Protein AF-A0A085NAX5-F1 (afdb_monomer_lite)

Secondary structure (DSSP, 8-state):
---------------------PPPP--------------------HHHHHHHHHHHHHHH-----------------PPP-------------------------------------------------GGGGTSTTT------HHHHHHHHHHHHHHHHT-HHHHHHHHH-S-TTHHHHHHHHHHHHHHHHHHHHHSTTTTTHHHHHHHHHT-TT-SEEEEEESSSHHHHHHHHHTSSSSPEEEEEESGGGHHHHHTT-SEEEE--SPPPPTT--HHHHHHHHHHHHHHHHHHHHHH-TTSEEEE-SSPHHHHHHHHHHHHHHTT---TTTEEE--HHHHHHHHHHHHHHHT--TTT-B--EEE-SSGGGEEE-GGG-BS-----HHHHHHHHHHHHHHHHHHHHHTTTS-S--HHHHHHHHHHHHHHHHHHTT---EEEEEEEE--SSTT-SEEEEEEEEETTEEEEE-------HHHHHHHHHHHHHHHHHHHHHHHHHHHHHHHHS---HHHHHHHHHHHSPPEEEEE-TT--HHHHHHHHHHHHHTTTSTT--TTS--PPEEEEE-GGG----TTHHHH-EEEEE-SSTT-EEEEEHHHHHHH-TTHHHHHHHHHHT--GGGHHHHHHHHTTEEE-SSS---HHHHTT--EEEPPSSPPPPPGGGS-HHHHHHSPPS-PPPTT--TTHHHHTHHHHTTSPP-

Structure (mmCIF, N/CA/C/O backbone):
data_AF-A0A085NAX5-F1
#
_entry.id   AF-A0A085NAX5-F1
#
loop_
_atom_site.group_PDB
_atom_site.id
_atom_site.type_symbol
_atom_site.label_atom_id
_atom_site.label_alt_id
_atom_site.label_comp_id
_atom_site.label_asym_id
_atom_site.label_entity_id
_atom_site.label_seq_id
_atom_site.pdbx_PDB_ins_code
_atom_site.Cartn_x
_atom_site.Cartn_y
_atom_site.Cartn_z
_atom_site.occupancy
_atom_site.B_iso_or_equiv
_atom_site.auth_seq_id
_atom_site.auth_comp_id
_atom_site.auth_asym_id
_atom_site.auth_atom_id
_atom_site.pdbx_PDB_model_num
ATOM 1 N N . HIS A 1 1 ? 31.287 -53.353 -21.239 1.00 38.31 1 HIS A N 1
ATOM 2 C CA . HIS A 1 1 ? 31.975 -52.739 -22.385 1.00 38.31 1 HIS A CA 1
ATOM 3 C C . HIS A 1 1 ? 31.739 -51.232 -22.333 1.00 38.31 1 HIS A C 1
ATOM 5 O O . HIS A 1 1 ? 30.582 -50.844 -22.423 1.00 38.31 1 HIS A O 1
ATOM 11 N N . ARG A 1 2 ? 32.694 -50.343 -22.023 1.00 28.77 2 ARG A N 1
ATOM 12 C CA . ARG A 1 2 ? 34.159 -50.470 -21.813 1.00 28.77 2 ARG A CA 1
ATOM 13 C C . ARG A 1 2 ? 34.945 -51.049 -22.998 1.00 28.77 2 ARG A C 1
ATOM 15 O O . ARG A 1 2 ? 34.481 -52.035 -23.558 1.00 28.77 2 ARG A O 1
ATOM 22 N N . GLU A 1 3 ? 36.121 -50.467 -23.267 1.00 31.16 3 GLU A N 1
ATOM 23 C CA . GLU A 1 3 ? 37.053 -50.799 -24.367 1.00 31.16 3 GLU A CA 1
ATOM 24 C C . GLU A 1 3 ? 36.467 -50.533 -25.773 1.00 31.16 3 GLU A C 1
ATOM 26 O O . GLU A 1 3 ? 35.276 -50.734 -25.994 1.00 31.16 3 GLU A O 1
ATOM 31 N N . GLN A 1 4 ? 37.192 -50.024 -26.775 1.00 31.89 4 GLN A N 1
ATOM 32 C CA . GLN A 1 4 ? 38.579 -49.523 -26.934 1.00 31.89 4 GLN A CA 1
ATOM 33 C C . GLN A 1 4 ? 38.493 -48.182 -27.733 1.00 31.89 4 GLN A C 1
ATOM 35 O O . GLN A 1 4 ? 37.407 -47.833 -28.193 1.00 31.89 4 GLN A O 1
ATOM 40 N N . LEU A 1 5 ? 39.509 -47.325 -27.898 1.00 36.91 5 LEU A N 1
ATOM 41 C CA . LEU A 1 5 ? 40.930 -47.543 -28.211 1.00 36.91 5 LEU A CA 1
ATOM 42 C C . LEU A 1 5 ? 41.858 -46.550 -27.490 1.00 36.91 5 LEU A C 1
ATOM 44 O O . LEU A 1 5 ? 41.426 -45.482 -27.057 1.00 36.91 5 LEU A O 1
ATOM 48 N N . GLU A 1 6 ? 43.132 -46.925 -27.419 1.00 33.78 6 GLU A N 1
ATOM 49 C CA . GLU A 1 6 ? 44.214 -46.254 -26.691 1.00 33.78 6 GLU A CA 1
ATOM 50 C C . GLU A 1 6 ? 45.306 -45.707 -27.645 1.00 33.78 6 GLU A C 1
ATOM 52 O O . GLU A 1 6 ? 45.254 -45.906 -28.859 1.00 33.78 6 GLU A O 1
ATOM 57 N N . ASP A 1 7 ? 46.280 -45.023 -27.041 1.00 31.34 7 ASP A N 1
ATOM 58 C CA . ASP A 1 7 ? 47.656 -44.762 -27.488 1.00 31.34 7 ASP A CA 1
ATOM 59 C C . ASP A 1 7 ? 47.955 -43.926 -28.747 1.00 31.34 7 ASP A C 1
ATOM 61 O O . ASP A 1 7 ? 47.854 -44.362 -29.896 1.00 31.34 7 ASP A O 1
ATOM 65 N N . LYS A 1 8 ? 48.599 -42.776 -28.486 1.00 29.06 8 LYS A N 1
ATOM 66 C CA . LYS A 1 8 ? 50.043 -42.671 -28.768 1.00 29.06 8 LYS A CA 1
ATOM 67 C C . LYS A 1 8 ? 50.786 -41.711 -27.826 1.00 29.06 8 LYS A C 1
ATOM 69 O O . LYS A 1 8 ? 50.746 -40.495 -27.984 1.00 29.06 8 LYS A O 1
ATOM 74 N N . GLU A 1 9 ? 51.478 -42.321 -26.869 1.00 31.14 9 GLU A N 1
ATOM 75 C CA . GLU A 1 9 ? 52.763 -41.895 -26.292 1.00 31.14 9 GLU A CA 1
ATOM 76 C C . GLU A 1 9 ? 53.833 -41.649 -27.384 1.00 31.14 9 GLU A C 1
ATOM 78 O O . GLU A 1 9 ? 53.667 -42.121 -28.513 1.00 31.14 9 GLU A O 1
ATOM 83 N N . PHE A 1 10 ? 54.967 -40.980 -27.146 1.00 30.00 10 PHE A N 1
ATOM 84 C CA . PHE A 1 10 ? 55.455 -40.062 -26.091 1.00 30.00 10 PHE A CA 1
ATOM 85 C C . PHE A 1 10 ? 56.614 -39.267 -26.746 1.00 30.00 10 PHE A C 1
ATOM 87 O O . PHE A 1 10 ? 57.041 -39.636 -27.839 1.00 30.00 10 PHE A O 1
ATOM 94 N N . ASP A 1 11 ? 57.073 -38.172 -26.138 1.00 27.09 11 ASP A N 1
ATOM 95 C CA . ASP A 1 11 ? 58.504 -37.863 -25.935 1.00 27.09 11 ASP A CA 1
ATOM 96 C C . ASP A 1 11 ? 58.696 -36.416 -25.467 1.00 27.09 11 ASP A C 1
ATOM 98 O O . ASP A 1 11 ? 58.027 -35.476 -25.905 1.00 27.09 11 ASP A O 1
ATOM 102 N N . SER A 1 12 ? 59.611 -36.283 -24.516 1.00 32.66 12 SER A N 1
ATOM 103 C CA . SER A 1 12 ? 60.078 -35.052 -23.893 1.00 32.66 12 SER A CA 1
ATOM 104 C C . SER A 1 12 ? 61.543 -34.856 -24.241 1.00 32.66 12 SER A C 1
ATOM 106 O O . SER A 1 12 ? 62.284 -35.830 -24.167 1.00 32.66 12 SER A O 1
ATOM 108 N N . ASP A 1 13 ? 61.967 -33.615 -24.446 1.00 29.06 13 ASP A N 1
ATOM 109 C CA . ASP A 1 13 ? 63.335 -33.204 -24.137 1.00 29.06 13 ASP A CA 1
ATOM 110 C C . ASP A 1 13 ? 63.271 -31.864 -23.389 1.00 29.06 13 ASP A C 1
ATOM 112 O O . ASP A 1 13 ? 62.500 -30.966 -23.747 1.00 29.06 13 ASP A O 1
ATOM 116 N N . GLU A 1 14 ? 64.039 -31.778 -22.309 1.00 35.22 14 GLU A N 1
ATOM 117 C CA . GLU A 1 14 ? 64.395 -30.540 -21.617 1.00 35.22 14 GLU A CA 1
ATOM 118 C C . GLU A 1 14 ? 65.751 -30.086 -22.173 1.00 35.22 14 GLU A C 1
ATOM 120 O O . GLU A 1 14 ? 66.576 -30.936 -22.490 1.00 35.22 14 GLU A O 1
ATOM 125 N N . ASP A 1 15 ? 66.007 -28.781 -22.249 1.00 30.84 15 ASP A N 1
ATOM 126 C CA . ASP A 1 15 ? 67.376 -28.252 -22.218 1.00 30.84 15 ASP A CA 1
ATOM 127 C C . ASP A 1 15 ? 67.354 -26.787 -21.750 1.00 30.84 15 ASP A C 1
ATOM 129 O O . ASP A 1 15 ? 66.388 -26.049 -21.980 1.00 30.84 15 ASP A O 1
ATOM 133 N N . GLU A 1 16 ? 68.409 -26.396 -21.041 1.00 34.84 16 GLU A N 1
ATOM 134 C CA . GLU A 1 16 ? 68.620 -25.066 -20.458 1.00 34.84 16 GLU A CA 1
ATOM 135 C C . GLU A 1 16 ? 69.445 -24.179 -21.411 1.00 34.84 16 GLU A C 1
ATOM 137 O O . GLU A 1 16 ? 70.192 -24.697 -22.235 1.00 34.84 16 GLU A O 1
ATOM 142 N N . ASP A 1 17 ? 69.351 -22.849 -21.278 1.00 30.12 17 ASP A N 1
ATOM 143 C CA . ASP A 1 17 ? 70.538 -21.969 -21.281 1.00 30.12 17 ASP A CA 1
ATOM 144 C C . ASP A 1 17 ? 70.161 -20.507 -20.956 1.00 30.12 17 ASP A C 1
ATOM 146 O O . ASP A 1 17 ? 69.310 -19.896 -21.611 1.00 30.12 17 ASP A O 1
ATOM 150 N N . ASP A 1 18 ? 70.840 -19.931 -19.961 1.00 33.25 18 ASP A N 1
ATOM 151 C CA . ASP A 1 18 ? 70.869 -18.489 -19.683 1.00 33.25 18 ASP A CA 1
ATOM 152 C C . ASP A 1 18 ? 72.009 -17.824 -20.478 1.00 33.25 18 ASP A C 1
ATOM 154 O O . ASP A 1 18 ? 73.102 -18.379 -20.592 1.00 33.25 18 ASP A O 1
ATOM 158 N N . SER A 1 19 ? 71.828 -16.585 -20.952 1.00 30.89 19 SER A N 1
ATOM 159 C CA . SER A 1 19 ? 72.957 -15.643 -21.089 1.00 30.89 19 SER A CA 1
ATOM 160 C C . SER A 1 19 ? 72.524 -14.180 -21.213 1.00 30.89 19 SER A C 1
ATOM 162 O O . SER A 1 19 ? 71.522 -13.840 -21.845 1.00 30.89 19 SER A O 1
ATOM 164 N N . ASP A 1 20 ? 73.310 -13.316 -20.575 1.00 30.27 20 ASP A N 1
ATOM 165 C CA . ASP A 1 20 ? 73.062 -11.886 -20.406 1.00 30.27 20 ASP A CA 1
ATOM 166 C C . ASP A 1 20 ? 73.289 -11.048 -21.675 1.00 30.27 20 ASP A C 1
ATOM 168 O O . ASP A 1 20 ? 74.130 -11.365 -22.519 1.00 30.27 20 ASP A O 1
ATOM 172 N N . TYR A 1 21 ? 72.661 -9.866 -21.717 1.00 28.55 21 TYR A N 1
ATOM 173 C CA . TYR A 1 21 ? 73.322 -8.685 -22.281 1.00 28.55 21 TYR A CA 1
ATOM 174 C C . TYR A 1 21 ? 72.819 -7.386 -21.630 1.00 28.55 21 TYR A C 1
ATOM 176 O O . TYR A 1 21 ? 71.643 -7.036 -21.746 1.00 28.55 21 TYR A O 1
ATOM 184 N N . GLU A 1 22 ? 73.710 -6.659 -20.951 1.00 31.94 22 GLU A N 1
ATOM 185 C CA . GLU A 1 22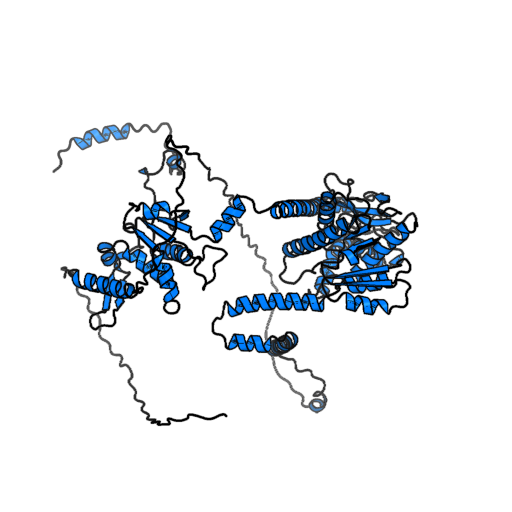 ? 73.424 -5.323 -20.407 1.00 31.94 22 GLU A CA 1
ATOM 186 C C . GLU A 1 22 ? 73.517 -4.234 -21.498 1.00 31.94 22 GLU A C 1
ATOM 188 O O . GLU A 1 22 ? 74.302 -4.366 -22.442 1.00 31.94 22 GLU A O 1
ATOM 193 N N . PRO A 1 23 ? 72.753 -3.131 -21.393 1.00 32.97 23 PRO A N 1
ATOM 194 C CA . PRO A 1 23 ? 72.895 -1.987 -22.286 1.00 32.97 23 PRO A CA 1
ATOM 195 C C . PRO A 1 23 ? 74.048 -1.075 -21.837 1.00 32.97 23 PRO A C 1
ATOM 197 O O . PRO A 1 23 ? 74.053 -0.575 -20.715 1.00 32.97 23 PRO A O 1
ATOM 200 N N . SER A 1 24 ? 74.991 -0.792 -22.735 1.00 28.69 24 SER A N 1
ATOM 201 C CA . SER A 1 24 ? 75.989 0.262 -22.533 1.00 28.69 24 SER A CA 1
ATOM 202 C C . SER A 1 24 ? 75.373 1.645 -22.768 1.00 28.69 24 SER A C 1
ATOM 204 O O . SER A 1 24 ? 74.918 1.934 -23.878 1.00 28.69 24 SER A O 1
ATOM 206 N N . GLU A 1 25 ? 75.404 2.509 -21.755 1.00 33.22 25 GLU A N 1
ATOM 207 C CA . GLU A 1 25 ? 75.324 3.957 -21.965 1.00 33.22 25 GLU A CA 1
ATOM 208 C C . GLU A 1 25 ? 76.625 4.439 -22.622 1.00 33.22 25 GLU A C 1
ATOM 210 O O . GLU A 1 25 ? 77.704 4.053 -22.181 1.00 33.22 25 GLU A O 1
ATOM 215 N N . ASP A 1 26 ? 76.529 5.305 -23.630 1.00 28.42 26 ASP A N 1
ATOM 216 C CA . ASP A 1 26 ? 77.577 6.281 -23.941 1.00 28.42 26 ASP A CA 1
ATOM 217 C C . ASP A 1 26 ? 76.967 7.476 -24.691 1.00 28.42 26 ASP A C 1
ATOM 219 O O . ASP A 1 26 ? 75.897 7.368 -25.302 1.00 28.42 26 ASP A O 1
ATOM 223 N N . SER A 1 27 ? 77.610 8.638 -24.584 1.00 31.05 27 SER A N 1
ATOM 224 C CA . SER A 1 27 ? 77.041 9.939 -24.959 1.00 31.05 27 SER A CA 1
ATOM 225 C C . SER A 1 27 ? 77.867 10.682 -26.005 1.00 31.05 27 SER A C 1
ATOM 227 O O . SER A 1 27 ? 79.067 10.819 -25.815 1.00 31.05 27 SER A O 1
ATOM 229 N N . GLU A 1 28 ? 77.207 11.293 -26.989 1.00 30.66 28 GLU A N 1
ATOM 230 C CA . GLU A 1 28 ? 77.682 12.467 -27.747 1.00 30.66 28 GLU A CA 1
ATOM 231 C C . GLU A 1 28 ? 76.423 13.174 -28.291 1.00 30.66 28 GLU A C 1
ATOM 233 O O . GLU A 1 28 ? 75.576 12.548 -28.925 1.00 30.66 28 GLU A O 1
ATOM 238 N N . GLU A 1 29 ? 76.040 14.310 -27.705 1.00 28.81 29 GLU A N 1
ATOM 239 C CA . GLU A 1 29 ? 76.386 15.691 -28.100 1.00 28.81 29 GLU A CA 1
ATOM 240 C C . GLU A 1 29 ? 75.533 16.240 -29.262 1.00 28.81 29 GLU A C 1
ATOM 242 O O . GLU A 1 29 ? 75.226 15.560 -30.237 1.00 28.81 29 GLU A O 1
ATOM 247 N N . VAL A 1 30 ? 75.087 17.492 -29.105 1.00 30.75 30 VAL A N 1
ATOM 248 C CA . VAL A 1 30 ? 74.169 18.195 -30.015 1.00 30.75 30 VAL A CA 1
ATOM 249 C C . VAL A 1 30 ? 74.934 19.296 -30.738 1.00 30.75 30 VAL A C 1
ATOM 251 O O . VAL A 1 30 ? 75.592 20.110 -30.092 1.00 30.75 30 VAL A O 1
ATOM 254 N N . SER A 1 31 ? 74.780 19.370 -32.058 1.00 27.94 31 SER A N 1
ATOM 255 C CA . SER A 1 31 ? 75.174 20.529 -32.861 1.00 27.94 31 SER A CA 1
ATOM 256 C C . SER A 1 31 ? 74.004 20.962 -33.742 1.00 27.94 31 SER A C 1
ATOM 258 O O . SER A 1 31 ? 73.676 20.275 -34.712 1.00 27.94 31 SER A O 1
ATOM 260 N N . ASP A 1 32 ? 73.383 22.088 -33.399 1.00 31.53 32 ASP A N 1
ATOM 261 C CA . ASP A 1 32 ? 72.380 22.750 -34.232 1.00 31.53 32 ASP A CA 1
ATOM 262 C C . ASP A 1 32 ? 73.081 23.613 -35.301 1.00 31.53 32 ASP A C 1
ATOM 264 O O . ASP A 1 32 ? 73.836 24.521 -34.955 1.00 31.53 32 ASP A O 1
ATOM 268 N N . GLU A 1 33 ? 72.806 23.368 -36.585 1.00 30.27 33 GLU A N 1
ATOM 269 C CA . GLU A 1 33 ? 72.993 24.336 -37.681 1.00 30.27 33 GLU A CA 1
ATOM 270 C C . GLU A 1 33 ? 71.753 24.307 -38.601 1.00 30.27 33 GLU A C 1
ATOM 272 O O . GLU A 1 33 ? 70.957 23.365 -38.563 1.00 30.27 33 GLU A O 1
ATOM 277 N N . GLU A 1 34 ? 71.530 25.395 -39.340 1.00 31.81 34 GLU A N 1
ATOM 278 C CA . GLU A 1 34 ? 70.184 25.873 -39.693 1.00 31.81 34 GLU A CA 1
ATOM 279 C C . GLU A 1 34 ? 69.641 25.408 -41.066 1.00 31.81 34 GLU A C 1
ATOM 281 O O . GLU A 1 34 ? 70.361 25.386 -42.058 1.00 31.81 34 GLU A O 1
ATOM 286 N N . ASP A 1 35 ? 68.343 25.075 -41.059 1.00 31.45 35 ASP A N 1
ATOM 287 C CA . ASP A 1 35 ? 67.252 25.295 -42.036 1.00 31.45 35 ASP A CA 1
ATOM 288 C C . ASP A 1 35 ? 67.410 25.313 -43.591 1.00 31.45 35 ASP A C 1
ATOM 290 O O . ASP A 1 35 ? 68.413 25.675 -44.192 1.00 31.45 35 ASP A O 1
ATOM 294 N N . GLU A 1 36 ? 66.245 25.038 -44.206 1.00 28.22 36 GLU A N 1
ATOM 295 C CA . GLU A 1 36 ? 65.781 25.320 -45.586 1.00 28.22 36 GLU A CA 1
ATOM 296 C C . GLU A 1 36 ? 66.058 24.345 -46.774 1.00 28.22 36 GLU A C 1
ATOM 298 O O . GLU A 1 36 ? 67.004 23.566 -46.831 1.00 28.22 36 GLU A O 1
ATOM 303 N N . ASP A 1 37 ? 65.096 24.406 -47.713 1.00 29.38 37 ASP A N 1
ATOM 304 C CA . ASP A 1 37 ? 64.954 23.827 -49.067 1.00 29.38 37 ASP A CA 1
ATOM 305 C C . ASP A 1 37 ? 64.555 22.343 -49.367 1.00 29.38 37 ASP A C 1
ATOM 307 O O . ASP A 1 37 ? 65.346 21.412 -49.505 1.00 29.38 37 ASP A O 1
ATOM 311 N N . GLU A 1 38 ? 63.249 22.234 -49.680 1.00 30.64 38 GLU A N 1
ATOM 312 C CA . GLU A 1 38 ? 62.600 21.529 -50.813 1.00 30.64 38 GLU A CA 1
ATOM 313 C C . GLU A 1 38 ? 62.169 20.035 -50.774 1.00 30.64 38 GLU A C 1
ATOM 315 O O . GLU A 1 38 ? 62.876 19.080 -51.088 1.00 30.64 38 GLU A O 1
ATOM 320 N N . GLU A 1 39 ? 60.852 19.880 -50.568 1.00 37.34 39 GLU A N 1
ATOM 321 C CA . GLU A 1 39 ? 59.903 19.012 -51.294 1.00 37.34 39 GLU A CA 1
ATOM 322 C C . GLU A 1 39 ? 60.399 17.768 -52.081 1.00 37.34 39 GLU A C 1
ATOM 324 O O . GLU A 1 39 ? 60.200 17.656 -53.298 1.00 37.34 39 GLU A O 1
ATOM 329 N N . GLN A 1 40 ? 60.775 16.690 -51.385 1.00 30.94 40 GLN A N 1
ATOM 330 C CA . GLN A 1 40 ? 60.533 15.352 -51.948 1.00 30.94 40 GLN A CA 1
ATOM 331 C C . GLN A 1 40 ? 59.044 14.987 -51.863 1.00 30.94 40 GLN A C 1
ATOM 333 O O . GLN A 1 40 ? 58.564 14.405 -50.886 1.00 30.94 40 GLN A O 1
ATOM 338 N N . LYS A 1 41 ? 58.302 15.317 -52.928 1.00 33.84 41 LYS A N 1
ATOM 339 C CA . LYS A 1 41 ? 56.921 14.861 -53.143 1.00 33.84 41 LYS A CA 1
ATOM 340 C C . LYS A 1 41 ? 56.865 13.329 -53.121 1.00 33.84 41 LYS A C 1
ATOM 342 O O . LYS A 1 41 ? 57.181 12.677 -54.114 1.00 33.84 41 LYS A O 1
ATOM 347 N N . LYS A 1 42 ? 56.396 12.746 -52.012 1.00 36.25 42 LYS A N 1
ATOM 348 C CA . LYS A 1 42 ? 55.929 11.352 -51.988 1.00 36.25 42 LYS A CA 1
ATOM 349 C C . LYS A 1 42 ? 54.699 11.246 -52.884 1.00 36.25 42 LYS A C 1
ATOM 351 O O . LYS A 1 42 ? 53.593 11.600 -52.483 1.00 36.25 42 LYS A O 1
ATOM 356 N N . GLU A 1 43 ? 54.920 10.815 -54.119 1.00 35.78 43 GLU A N 1
ATOM 357 C CA . GLU A 1 43 ? 53.849 10.582 -55.076 1.00 35.78 43 GLU A CA 1
ATOM 358 C C . GLU A 1 43 ? 52.911 9.491 -54.542 1.00 35.78 43 GLU A C 1
ATOM 360 O O . GLU A 1 43 ? 53.343 8.448 -54.047 1.00 35.78 43 GLU A O 1
ATOM 365 N N . PHE A 1 44 ? 51.609 9.770 -54.575 1.00 41.41 44 PHE A N 1
ATOM 366 C CA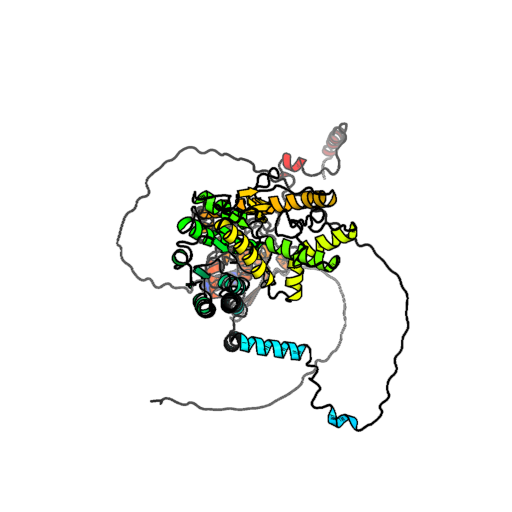 . PHE A 1 44 ? 50.594 8.891 -54.009 1.00 41.41 44 PHE A CA 1
ATOM 367 C C . PHE A 1 44 ? 50.498 7.605 -54.841 1.00 41.41 44 PHE A C 1
ATOM 369 O O . PHE A 1 44 ? 50.036 7.650 -55.982 1.00 41.41 44 PHE A O 1
ATOM 376 N N . ASP A 1 45 ? 50.891 6.456 -54.274 1.00 51.97 45 ASP A N 1
ATOM 377 C CA . ASP A 1 45 ? 50.743 5.151 -54.933 1.00 51.97 45 ASP A CA 1
ATOM 378 C C . ASP A 1 45 ? 49.258 4.732 -54.977 1.00 51.97 45 ASP A C 1
ATOM 380 O O . ASP A 1 45 ? 48.755 3.930 -54.178 1.00 51.97 45 ASP A O 1
ATOM 384 N N . VAL A 1 46 ? 48.566 5.279 -55.982 1.00 49.53 46 VAL A N 1
ATOM 385 C CA . VAL A 1 46 ? 47.211 4.920 -56.427 1.00 49.53 46 VAL A CA 1
ATOM 386 C C . VAL A 1 46 ? 47.063 3.403 -56.559 1.00 49.53 46 VAL A C 1
ATOM 388 O O . VAL A 1 46 ? 45.996 2.846 -56.293 1.00 49.53 46 VAL A O 1
ATOM 391 N N . GLU A 1 47 ? 48.125 2.714 -56.972 1.00 45.09 47 GLU A N 1
ATOM 392 C CA . GLU A 1 47 ? 48.122 1.286 -57.231 1.00 45.09 47 GLU A CA 1
ATOM 393 C C . GLU A 1 47 ? 48.238 0.480 -55.923 1.00 45.09 47 GLU A C 1
ATOM 395 O O . GLU A 1 47 ? 47.515 -0.500 -55.767 1.00 45.09 47 GLU A O 1
ATOM 400 N N . ALA A 1 48 ? 49.019 0.906 -54.920 1.00 46.94 48 ALA A N 1
ATOM 401 C CA . ALA A 1 48 ? 48.975 0.349 -53.557 1.00 46.94 48 ALA A CA 1
ATOM 402 C C . ALA A 1 48 ? 47.619 0.571 -52.884 1.00 46.94 48 ALA A C 1
ATOM 404 O O . ALA A 1 48 ? 47.075 -0.370 -52.297 1.00 46.94 48 ALA A O 1
ATOM 405 N N . PHE A 1 49 ? 47.028 1.763 -53.016 1.00 47.69 49 PHE A N 1
ATOM 406 C CA . PHE A 1 49 ? 45.686 2.015 -52.492 1.00 47.69 49 PHE A CA 1
ATOM 407 C C . PHE A 1 49 ? 44.645 1.102 -53.160 1.00 47.69 49 PHE A C 1
ATOM 409 O O . PHE A 1 49 ? 43.876 0.429 -52.471 1.00 47.69 49 PHE A O 1
ATOM 416 N N . ASN A 1 50 ? 44.655 0.999 -54.493 1.00 51.03 50 ASN A N 1
ATOM 417 C CA . ASN A 1 50 ? 43.725 0.139 -55.229 1.00 51.03 50 ASN A CA 1
ATOM 418 C C . ASN A 1 50 ? 43.975 -1.359 -54.986 1.00 51.03 50 ASN A C 1
ATOM 420 O O . ASN A 1 50 ? 43.012 -2.123 -54.896 1.00 51.03 50 ASN A O 1
ATOM 424 N N . ARG A 1 51 ? 45.234 -1.787 -54.799 1.00 51.03 51 ARG A N 1
ATOM 425 C CA . ARG A 1 51 ? 45.587 -3.133 -54.310 1.00 51.03 51 ARG A CA 1
ATOM 426 C C . ARG A 1 51 ? 44.954 -3.387 -52.938 1.00 51.03 51 ARG A C 1
ATOM 428 O O . ARG A 1 51 ? 44.290 -4.405 -52.765 1.00 51.03 51 ARG A O 1
ATOM 435 N N . SER A 1 52 ? 45.089 -2.450 -51.997 1.00 47.44 52 SER A N 1
ATOM 436 C CA . SER A 1 52 ? 44.503 -2.548 -50.652 1.00 47.44 52 SER A CA 1
ATOM 437 C C . SER A 1 52 ? 42.970 -2.608 -50.686 1.00 47.44 52 SER A C 1
ATOM 439 O O . SER A 1 52 ? 42.385 -3.517 -50.097 1.00 47.44 52 SER A O 1
ATOM 441 N N . LYS A 1 53 ? 42.310 -1.722 -51.448 1.00 45.78 53 LYS A N 1
ATOM 442 C CA . LYS A 1 53 ? 40.845 -1.710 -51.625 1.00 45.78 53 LYS A CA 1
ATOM 443 C C . LYS A 1 53 ? 40.336 -3.038 -52.201 1.00 45.78 53 LYS A C 1
ATOM 445 O O . LYS A 1 53 ? 39.509 -3.694 -51.576 1.00 45.78 53 LYS A O 1
ATOM 450 N N . LYS A 1 54 ? 40.941 -3.512 -53.297 1.00 45.25 54 LYS A N 1
ATOM 451 C CA . LYS A 1 54 ? 40.597 -4.787 -53.954 1.00 45.25 54 LYS A CA 1
ATOM 452 C C . LYS A 1 54 ? 40.816 -6.017 -53.058 1.00 45.25 54 LYS A C 1
ATOM 454 O O . LYS A 1 54 ? 40.036 -6.962 -53.130 1.00 45.25 54 LYS A O 1
ATOM 459 N N . LEU A 1 55 ? 41.841 -6.013 -52.200 1.00 44.81 55 LEU A N 1
ATOM 460 C CA . LEU A 1 55 ? 42.066 -7.062 -51.191 1.00 44.81 55 LEU A CA 1
ATOM 461 C C . LEU A 1 55 ? 41.038 -7.005 -50.049 1.00 44.81 55 LEU A C 1
ATOM 463 O O . LEU A 1 55 ? 40.636 -8.044 -49.522 1.00 44.81 55 LEU A O 1
ATOM 467 N N . TRP A 1 56 ? 40.576 -5.806 -49.688 1.00 41.41 56 TRP A N 1
ATOM 468 C CA . TRP A 1 56 ? 39.530 -5.615 -48.685 1.00 41.41 56 TRP A CA 1
ATOM 469 C C . TRP A 1 56 ? 38.173 -6.134 -49.186 1.00 41.41 56 TRP A C 1
ATOM 471 O O . TRP A 1 56 ? 37.504 -6.887 -48.477 1.00 41.41 56 TRP A O 1
ATOM 481 N N . ASP A 1 57 ? 37.830 -5.849 -50.444 1.00 43.78 57 ASP A N 1
ATOM 482 C CA . ASP A 1 57 ? 36.625 -6.362 -51.115 1.00 43.78 57 ASP A CA 1
ATOM 483 C C . ASP A 1 57 ? 36.665 -7.900 -51.295 1.00 43.78 57 ASP A C 1
ATOM 485 O O . ASP A 1 57 ? 35.644 -8.592 -51.240 1.00 43.78 57 ASP A O 1
ATOM 489 N N . GLN A 1 58 ? 37.858 -8.489 -51.443 1.00 39.56 58 GLN A N 1
ATOM 490 C CA . GLN A 1 58 ? 38.048 -9.949 -51.444 1.00 39.56 58 GLN A CA 1
ATOM 491 C C . GLN A 1 58 ? 37.897 -10.587 -50.051 1.00 39.56 58 GLN A C 1
ATOM 493 O O . GLN A 1 58 ? 37.529 -11.759 -49.950 1.00 39.56 58 GLN A O 1
ATOM 498 N N . CYS A 1 59 ? 38.135 -9.833 -48.972 1.00 35.47 59 CYS A N 1
ATOM 499 C CA . CYS A 1 59 ? 37.900 -10.289 -47.599 1.00 35.47 59 CYS A CA 1
ATOM 500 C C . CYS A 1 59 ? 36.414 -10.275 -47.198 1.00 35.47 59 CYS A C 1
ATOM 502 O O . CYS A 1 59 ? 36.036 -11.000 -46.274 1.00 35.47 59 CYS A O 1
ATOM 504 N N . THR A 1 60 ? 35.573 -9.481 -47.870 1.00 38.97 60 THR A N 1
ATOM 505 C CA . THR A 1 60 ? 34.120 -9.399 -47.618 1.00 38.97 60 THR A CA 1
ATOM 506 C C . THR A 1 60 ? 33.280 -10.256 -48.569 1.00 38.97 60 THR A C 1
ATOM 508 O O . THR A 1 60 ? 32.213 -10.718 -48.178 1.00 38.97 60 THR A O 1
ATOM 511 N N . SER A 1 61 ? 33.757 -10.538 -49.786 1.00 33.19 61 SER A N 1
ATOM 512 C CA . SER A 1 61 ? 32.992 -11.268 -50.819 1.00 33.19 61 SER A CA 1
ATOM 513 C C . SER A 1 61 ? 32.960 -12.801 -50.692 1.00 33.19 61 SER A C 1
ATOM 515 O O . SER A 1 61 ? 32.269 -13.462 -51.468 1.00 33.19 61 SER A O 1
ATOM 517 N N . LYS A 1 62 ? 33.651 -13.409 -49.715 1.00 33.25 62 LYS A N 1
ATOM 518 C CA . LYS A 1 62 ? 33.651 -14.874 -49.495 1.00 33.25 62 LYS A CA 1
ATOM 519 C C . LYS A 1 62 ? 32.406 -15.392 -48.751 1.00 33.25 62 LYS A C 1
ATOM 521 O O . LYS A 1 62 ? 32.523 -16.110 -47.761 1.00 33.25 62 LYS A O 1
ATOM 526 N N . THR A 1 63 ? 31.225 -15.095 -49.291 1.00 34.66 63 THR A N 1
ATOM 527 C CA . THR A 1 63 ? 29.932 -15.625 -48.821 1.00 34.66 63 THR A CA 1
ATOM 528 C C . THR A 1 63 ? 29.113 -16.130 -50.011 1.00 34.66 63 THR A C 1
ATOM 530 O O . THR A 1 63 ? 28.093 -15.556 -50.385 1.00 34.66 63 THR A O 1
ATOM 533 N N . VAL A 1 64 ? 29.587 -17.201 -50.658 1.00 28.08 64 VAL A N 1
ATOM 534 C CA . VAL A 1 64 ? 28.857 -17.844 -51.763 1.00 28.08 64 VAL A CA 1
ATOM 535 C C . VAL A 1 64 ? 27.664 -18.607 -51.194 1.00 28.08 64 VAL A C 1
ATOM 537 O O . VAL A 1 64 ? 27.813 -19.710 -50.672 1.00 28.08 64 VAL A O 1
ATOM 540 N N . ILE A 1 65 ? 26.474 -18.021 -51.311 1.00 30.25 65 ILE A N 1
ATOM 541 C CA . ILE A 1 65 ? 25.212 -18.726 -51.075 1.00 30.25 65 ILE A CA 1
ATOM 542 C C . ILE A 1 65 ? 25.021 -19.727 -52.230 1.00 30.25 65 ILE A C 1
ATOM 544 O O . ILE A 1 65 ? 25.021 -19.304 -53.391 1.00 30.25 65 ILE A O 1
ATOM 548 N N . PRO A 1 66 ? 24.866 -21.039 -51.968 1.00 27.97 66 PRO A N 1
ATOM 549 C CA . PRO A 1 66 ? 24.556 -21.995 -53.022 1.00 27.97 66 PRO A CA 1
ATOM 550 C C . PRO A 1 66 ? 23.155 -21.711 -53.573 1.00 27.97 66 PRO A C 1
ATOM 552 O O . PRO A 1 66 ? 22.195 -21.580 -52.816 1.00 27.97 66 PRO A O 1
ATOM 555 N N . LYS A 1 67 ? 23.022 -21.634 -54.902 1.00 28.34 67 LYS A N 1
ATOM 556 C CA . LYS A 1 67 ? 21.712 -21.521 -55.554 1.00 28.34 67 LYS A CA 1
ATOM 557 C C . LYS A 1 67 ? 20.951 -22.840 -55.418 1.00 28.34 67 LYS A C 1
ATOM 559 O O . LYS A 1 67 ? 21.141 -23.747 -56.223 1.00 28.34 67 LYS A O 1
ATOM 564 N N . THR A 1 68 ? 20.076 -22.936 -54.425 1.00 26.17 68 THR A N 1
ATOM 565 C CA . THR A 1 68 ? 18.984 -23.913 -54.432 1.00 26.17 68 THR A CA 1
ATOM 566 C C . THR A 1 68 ? 17.876 -23.398 -55.340 1.00 26.17 68 THR A C 1
ATOM 568 O O . THR A 1 68 ? 17.328 -22.324 -55.086 1.00 26.17 68 THR A O 1
ATOM 571 N N . ASN A 1 69 ? 17.536 -24.156 -56.381 1.00 29.22 69 ASN A N 1
ATOM 572 C CA . ASN A 1 69 ? 16.293 -23.928 -57.110 1.00 29.22 69 ASN A CA 1
ATOM 573 C C . ASN A 1 69 ? 15.118 -24.200 -56.162 1.00 29.22 69 ASN A C 1
ATOM 575 O O . ASN A 1 69 ? 15.110 -25.222 -55.475 1.00 29.22 69 ASN A O 1
ATOM 579 N N . LEU A 1 70 ? 14.137 -23.305 -56.157 1.00 28.75 70 LEU A N 1
ATOM 580 C CA . LEU A 1 70 ? 12.779 -23.586 -55.712 1.00 28.75 70 LEU A CA 1
ATOM 581 C C . LEU A 1 70 ? 11.846 -23.033 -56.782 1.00 28.75 70 LEU A C 1
ATOM 583 O O . LEU A 1 70 ? 12.042 -21.915 -57.263 1.00 28.75 70 LEU A O 1
ATOM 587 N N . ASP A 1 71 ? 10.907 -23.871 -57.196 1.00 25.88 71 ASP A N 1
ATOM 588 C CA . ASP A 1 71 ? 10.062 -23.630 -58.355 1.00 25.88 71 ASP A CA 1
ATOM 589 C C . ASP A 1 71 ? 8.934 -22.631 -58.066 1.00 25.88 71 ASP A C 1
ATOM 591 O O . ASP A 1 71 ? 8.660 -22.247 -56.927 1.00 25.88 71 ASP A O 1
ATOM 595 N N . SER A 1 72 ? 8.277 -22.196 -59.135 1.00 29.45 72 SER A N 1
ATOM 596 C CA . SER A 1 72 ? 7.073 -21.375 -59.073 1.00 29.45 72 SER A CA 1
ATOM 597 C C . SER A 1 72 ? 5.900 -22.136 -58.460 1.00 29.45 72 SER A C 1
ATOM 599 O O . SER A 1 72 ? 5.553 -23.191 -58.983 1.00 29.45 72 SER A O 1
ATOM 601 N N . ASP A 1 73 ? 5.203 -21.537 -57.490 1.00 25.84 73 ASP A N 1
ATOM 602 C CA . ASP A 1 73 ? 3.735 -21.525 -57.515 1.00 25.84 73 ASP A CA 1
ATOM 603 C C . ASP A 1 73 ? 3.108 -20.500 -56.554 1.00 25.84 73 ASP A C 1
ATOM 605 O O . ASP A 1 73 ? 3.699 -20.133 -55.538 1.00 25.84 73 ASP A O 1
ATOM 609 N N . SER A 1 74 ? 1.866 -20.104 -56.866 1.00 27.66 74 SER A N 1
ATOM 610 C CA . SER A 1 74 ? 0.980 -19.185 -56.116 1.00 27.66 74 SER A CA 1
ATOM 611 C C . SER A 1 74 ? 1.430 -17.716 -55.939 1.00 27.66 74 SER A C 1
ATOM 613 O O . SER A 1 74 ? 2.613 -17.411 -55.855 1.00 27.66 74 SER A O 1
ATOM 615 N N . GLN A 1 75 ? 0.530 -16.745 -55.741 1.00 27.08 75 GLN A N 1
ATOM 616 C CA . GLN A 1 75 ? -0.685 -16.355 -56.488 1.00 27.08 75 GLN A CA 1
ATOM 617 C C . GLN A 1 75 ? -1.115 -14.954 -55.989 1.00 27.08 75 GLN A C 1
ATOM 619 O O . GLN A 1 75 ? -0.768 -14.554 -54.881 1.00 27.08 75 GLN A O 1
ATOM 624 N N . ASP A 1 76 ? -1.834 -14.201 -56.820 1.00 26.11 76 ASP A N 1
ATOM 625 C CA . ASP A 1 76 ? -2.139 -12.769 -56.683 1.00 26.11 76 ASP A CA 1
ATOM 626 C C . ASP A 1 76 ? -2.642 -12.229 -55.328 1.00 26.11 76 ASP A C 1
ATOM 628 O O . ASP A 1 76 ? -3.553 -12.770 -54.702 1.00 26.11 76 ASP A O 1
ATOM 632 N N . ALA A 1 77 ? -2.200 -11.004 -55.011 1.00 25.39 77 ALA A N 1
ATOM 633 C CA . ALA A 1 77 ? -3.018 -9.999 -54.326 1.00 25.39 77 ALA A CA 1
ATOM 634 C C . ALA A 1 77 ? -2.650 -8.584 -54.825 1.00 25.39 77 ALA A C 1
ATOM 636 O O . ALA A 1 77 ? -1.592 -8.051 -54.487 1.00 25.39 77 ALA A O 1
ATOM 637 N N . GLN A 1 78 ? -3.507 -7.961 -55.643 1.00 25.19 78 GLN A N 1
ATOM 638 C CA . GLN A 1 78 ? -3.282 -6.594 -56.136 1.00 25.19 78 GLN A CA 1
ATOM 639 C C . GLN A 1 78 ? -3.639 -5.531 -55.076 1.00 25.19 78 GLN A C 1
ATOM 641 O O . GLN A 1 78 ? -4.696 -5.635 -54.449 1.00 25.19 78 GLN A O 1
ATOM 646 N N . PRO A 1 79 ? -2.837 -4.460 -54.908 1.00 27.36 79 PRO A N 1
ATOM 647 C CA . PRO A 1 79 ? -3.230 -3.302 -54.110 1.00 27.36 79 PRO A CA 1
ATOM 648 C C . PRO A 1 79 ? -4.257 -2.438 -54.863 1.00 27.36 79 PRO A C 1
ATOM 650 O O . PRO A 1 79 ? -4.045 -2.057 -56.014 1.00 27.36 79 PRO A O 1
ATOM 653 N N . ALA A 1 80 ? -5.368 -2.100 -54.205 1.00 26.25 80 ALA A N 1
ATOM 654 C CA . ALA A 1 80 ? -6.438 -1.292 -54.794 1.00 26.25 80 ALA A CA 1
ATOM 655 C C . ALA A 1 80 ? -6.049 0.192 -54.965 1.00 26.25 80 ALA A C 1
ATOM 657 O O . ALA A 1 80 ? -5.339 0.772 -54.143 1.00 26.25 80 ALA A O 1
ATOM 658 N N . SER A 1 81 ? -6.550 0.826 -56.028 1.00 25.42 81 SER A N 1
ATOM 659 C CA . SER A 1 81 ? -6.145 2.170 -56.455 1.00 25.42 81 SER A CA 1
ATOM 660 C C . SER A 1 81 ? -6.970 3.310 -55.835 1.00 25.42 81 SER A C 1
ATOM 662 O O . SER A 1 81 ? -8.116 3.533 -56.226 1.00 25.42 81 SER A O 1
ATOM 664 N N . ILE A 1 82 ? -6.345 4.107 -54.964 1.00 28.12 82 ILE A N 1
ATOM 665 C CA . ILE A 1 82 ? -6.745 5.478 -54.590 1.00 28.12 82 ILE A CA 1
ATOM 666 C C . ILE A 1 82 ? -5.437 6.265 -54.376 1.00 28.12 82 ILE A C 1
ATOM 668 O O . ILE A 1 82 ? -4.525 5.744 -53.746 1.00 28.12 82 ILE A O 1
ATOM 672 N N . GLY A 1 83 ? -5.231 7.497 -54.841 1.00 26.91 83 GLY A N 1
ATOM 673 C CA . GLY A 1 83 ? -6.041 8.378 -55.688 1.00 26.91 83 GLY A CA 1
ATOM 674 C C . GLY A 1 83 ? -5.408 9.778 -55.644 1.00 26.91 83 GLY A C 1
ATOM 675 O O . GLY A 1 83 ? -5.246 10.336 -54.564 1.00 26.91 83 GLY A O 1
ATOM 676 N N . SER A 1 84 ? -4.961 10.327 -56.776 1.00 26.00 84 SER A N 1
ATOM 677 C CA . SER A 1 84 ? -4.056 11.490 -56.782 1.00 26.00 84 SER A CA 1
ATOM 678 C C . SER A 1 84 ? -4.771 12.834 -56.598 1.00 26.00 84 SER A C 1
ATOM 680 O O . SER A 1 84 ? -5.529 13.241 -57.482 1.00 26.00 84 SER A O 1
ATOM 682 N N . SER A 1 85 ? -4.466 13.585 -55.533 1.00 24.97 85 SER A N 1
ATOM 683 C CA . SER A 1 85 ? -4.890 14.988 -55.413 1.00 24.97 85 SER A CA 1
ATOM 684 C C . SER A 1 85 ? -3.994 15.862 -54.515 1.00 24.97 85 SER A C 1
ATOM 686 O O . SER A 1 85 ? -3.547 15.455 -53.451 1.00 24.97 85 SER A O 1
ATOM 688 N N . ALA A 1 86 ? -3.787 17.100 -54.981 1.00 25.92 86 ALA A N 1
ATOM 689 C CA . ALA A 1 86 ? -3.423 18.312 -54.233 1.00 25.92 86 ALA A CA 1
ATOM 690 C C . ALA A 1 86 ? -2.195 18.296 -53.289 1.00 25.92 86 ALA A C 1
ATOM 692 O O . ALA A 1 86 ? -2.280 18.019 -52.095 1.00 25.92 86 ALA A O 1
ATOM 693 N N . SER A 1 87 ? -1.075 18.822 -53.787 1.00 24.03 87 SER A N 1
ATOM 694 C CA . SER A 1 87 ? 0.014 19.344 -52.957 1.00 24.03 87 SER A CA 1
ATOM 695 C C . SER A 1 87 ? -0.332 20.706 -52.330 1.00 24.03 87 SER A C 1
ATOM 697 O O . SER A 1 87 ? -0.688 21.646 -53.042 1.00 24.03 87 SER A O 1
ATOM 699 N N . ARG A 1 88 ? -0.133 20.854 -51.009 1.00 25.34 88 ARG A N 1
ATOM 700 C CA . ARG A 1 88 ? 0.353 22.098 -50.365 1.00 25.34 88 ARG A CA 1
ATOM 701 C C . ARG A 1 88 ? 0.754 21.886 -48.902 1.00 25.34 88 ARG A C 1
ATOM 703 O O . ARG A 1 88 ? 0.303 20.954 -48.249 1.00 25.34 88 ARG A O 1
ATOM 710 N N . ALA A 1 89 ? 1.633 22.757 -48.412 1.00 25.39 89 ALA A N 1
ATOM 711 C CA . ALA A 1 89 ? 2.217 22.665 -47.078 1.00 25.39 89 ALA A CA 1
ATOM 712 C C . ALA A 1 89 ? 1.286 23.191 -45.972 1.00 25.39 89 ALA A C 1
ATOM 714 O O . ALA A 1 89 ? 0.594 24.192 -46.157 1.00 25.39 89 ALA A O 1
ATOM 715 N N . ILE A 1 90 ? 1.382 22.586 -44.785 1.00 24.05 90 ILE A N 1
ATOM 716 C CA . ILE A 1 90 ? 1.003 23.210 -43.512 1.00 24.05 90 ILE A CA 1
ATOM 717 C C . ILE A 1 90 ? 2.202 23.087 -42.572 1.00 24.05 90 ILE A C 1
ATOM 719 O O . ILE A 1 90 ? 2.398 22.062 -41.927 1.00 24.05 90 ILE A O 1
ATOM 723 N N . ALA A 1 91 ? 3.006 24.146 -42.488 1.00 24.58 91 ALA A N 1
ATOM 724 C CA . ALA A 1 91 ? 3.945 24.307 -41.387 1.00 24.58 91 ALA A CA 1
ATOM 725 C C . ALA A 1 91 ? 3.183 24.855 -40.171 1.00 24.58 91 ALA A C 1
ATOM 727 O O . ALA A 1 91 ? 2.472 25.857 -40.282 1.00 24.58 91 ALA A O 1
ATOM 728 N N . ARG A 1 92 ? 3.347 24.232 -39.002 1.00 25.05 92 ARG A N 1
ATOM 729 C CA . ARG A 1 92 ? 2.960 24.817 -37.711 1.00 25.05 92 ARG A CA 1
ATOM 730 C C . ARG A 1 92 ? 4.134 24.714 -36.749 1.00 25.05 92 ARG A C 1
ATOM 732 O O . ARG A 1 92 ? 4.759 23.664 -36.651 1.00 25.05 92 ARG A O 1
ATOM 739 N N . LYS A 1 93 ? 4.437 25.834 -36.090 1.00 23.89 93 LYS A N 1
ATOM 740 C CA . LYS A 1 93 ? 5.491 25.939 -35.079 1.00 23.89 93 LYS A CA 1
ATOM 741 C C . LYS A 1 93 ? 5.137 25.067 -33.867 1.00 23.89 93 LYS A C 1
ATOM 743 O O . LYS A 1 93 ? 3.965 24.985 -33.502 1.00 23.89 93 LYS A O 1
ATOM 748 N N . PHE A 1 94 ? 6.154 24.509 -33.224 1.00 22.78 94 PHE A N 1
ATOM 749 C CA . PHE A 1 94 ? 6.142 24.234 -31.789 1.00 22.78 94 PHE A CA 1
ATOM 750 C C . PHE A 1 94 ? 7.179 25.165 -31.154 1.00 22.78 94 PHE A C 1
ATOM 752 O O . PHE A 1 94 ? 8.256 25.340 -31.722 1.00 22.78 94 PHE A O 1
ATOM 759 N N . ASP A 1 95 ? 6.834 25.806 -30.038 1.00 25.62 95 ASP A N 1
ATOM 760 C CA . ASP A 1 95 ? 7.726 26.739 -29.343 1.00 25.62 95 ASP A CA 1
ATOM 761 C C . ASP A 1 95 ? 8.588 26.007 -28.308 1.00 25.62 95 ASP A C 1
ATOM 763 O O . ASP A 1 95 ? 8.077 25.377 -27.381 1.00 25.62 95 ASP A O 1
ATOM 767 N N . GLU A 1 96 ? 9.907 26.147 -28.434 1.00 27.53 96 GLU A N 1
ATOM 768 C CA . GLU A 1 96 ? 10.871 25.767 -27.402 1.00 27.53 96 GLU A CA 1
ATOM 769 C C . GLU A 1 96 ? 11.116 26.948 -26.451 1.00 27.53 96 GLU A C 1
ATOM 771 O O . GLU A 1 96 ? 11.993 27.781 -26.685 1.00 27.53 96 GLU A O 1
ATOM 776 N N . SER A 1 97 ? 10.358 27.028 -25.354 1.00 27.03 97 SER A N 1
ATOM 777 C CA . SER A 1 97 ? 10.723 27.894 -24.222 1.00 27.03 97 SER A CA 1
ATOM 778 C C . SER A 1 97 ? 10.017 27.506 -22.919 1.00 27.03 97 SER A C 1
ATOM 780 O O . SER A 1 97 ? 8.888 27.933 -22.681 1.00 27.03 97 SER A O 1
ATOM 782 N N . ASN A 1 98 ? 10.696 26.728 -22.066 1.00 27.58 98 ASN A N 1
ATOM 783 C CA . ASN A 1 98 ? 10.467 26.677 -20.609 1.00 27.58 98 ASN A CA 1
ATOM 784 C C . ASN A 1 98 ? 11.609 25.933 -19.872 1.00 27.58 98 ASN A C 1
ATOM 786 O O . ASN A 1 98 ? 11.383 24.999 -19.104 1.00 27.58 98 ASN A O 1
ATOM 790 N N . GLU A 1 99 ? 12.862 26.346 -20.092 1.00 26.52 99 GLU A N 1
ATOM 791 C CA . GLU A 1 99 ? 13.965 25.939 -19.209 1.00 26.52 99 GLU A CA 1
ATOM 792 C C . GLU A 1 99 ? 13.888 26.715 -17.882 1.00 26.52 99 GLU A C 1
ATOM 794 O O . GLU A 1 99 ? 13.947 27.945 -17.863 1.00 26.52 99 GLU A O 1
ATOM 799 N N . ILE A 1 100 ? 13.768 26.000 -16.759 1.00 28.55 100 ILE A N 1
ATOM 800 C CA . ILE A 1 100 ? 13.755 26.591 -15.413 1.00 28.55 100 ILE A CA 1
ATOM 801 C C . ILE A 1 100 ? 15.187 26.555 -14.841 1.00 28.55 100 ILE A C 1
ATOM 803 O O . ILE A 1 100 ? 15.727 25.464 -14.638 1.00 28.55 100 ILE A O 1
ATOM 807 N N . PRO A 1 101 ? 15.828 27.704 -14.543 1.00 26.81 101 PRO A N 1
ATOM 808 C CA . PRO A 1 101 ? 17.232 27.735 -14.137 1.00 26.81 101 PRO A CA 1
ATOM 809 C C . PRO A 1 101 ? 17.441 27.299 -12.676 1.00 26.81 101 PRO A C 1
ATOM 811 O O . PRO A 1 101 ? 17.236 28.070 -11.734 1.00 26.81 101 PRO A O 1
ATOM 814 N N . LEU A 1 102 ? 17.932 26.072 -12.480 1.00 24.09 102 LEU A N 1
ATOM 815 C CA . LEU A 1 102 ? 18.347 25.545 -11.174 1.00 24.09 102 LEU A CA 1
ATOM 816 C C . LEU A 1 102 ? 19.635 26.220 -10.664 1.00 24.09 102 LEU A C 1
ATOM 818 O O . LEU A 1 102 ? 20.751 25.780 -10.941 1.00 24.09 102 LEU A O 1
ATOM 822 N N . LYS A 1 103 ? 19.489 27.275 -9.853 1.00 22.66 103 LYS A N 1
ATOM 823 C CA . LYS A 1 103 ? 20.603 27.873 -9.096 1.00 22.66 103 LYS A CA 1
ATOM 824 C C . LYS A 1 103 ? 20.977 27.016 -7.883 1.00 22.66 103 LYS A C 1
ATOM 826 O O . LYS A 1 103 ? 20.409 27.178 -6.805 1.00 22.66 103 LYS A O 1
ATOM 831 N N . VAL A 1 104 ? 21.992 26.168 -8.031 1.00 23.91 104 VAL A N 1
ATOM 832 C CA . VAL A 1 104 ? 22.653 25.517 -6.889 1.00 23.91 104 VAL A CA 1
ATOM 833 C C . VAL A 1 104 ? 23.573 26.527 -6.194 1.00 23.91 104 VAL A C 1
ATOM 835 O O . VAL A 1 104 ? 24.602 26.918 -6.740 1.00 23.91 104 VAL A O 1
ATOM 838 N N . LYS A 1 105 ? 23.219 26.940 -4.972 1.00 22.27 105 LYS A N 1
ATOM 839 C CA . LYS A 1 105 ? 24.156 27.576 -4.034 1.00 22.27 105 LYS A CA 1
ATOM 840 C C . LYS A 1 105 ? 24.719 26.508 -3.101 1.00 22.27 105 LYS A C 1
ATOM 842 O O . LYS A 1 105 ? 23.969 25.934 -2.319 1.00 22.27 105 LYS A O 1
ATOM 847 N N . ILE A 1 106 ? 26.032 26.301 -3.139 1.00 24.09 106 ILE A N 1
ATOM 848 C CA . ILE A 1 106 ? 26.757 25.656 -2.040 1.00 24.09 106 ILE A CA 1
ATOM 849 C C . ILE A 1 106 ? 27.229 26.781 -1.120 1.00 24.09 106 ILE A C 1
ATOM 851 O O . ILE A 1 106 ? 27.946 27.676 -1.562 1.00 24.09 106 ILE A O 1
ATOM 855 N N . GLN A 1 107 ? 26.802 26.749 0.139 1.00 23.17 107 GLN A N 1
ATOM 856 C CA . GLN A 1 107 ? 27.271 27.655 1.182 1.00 23.17 107 GLN A CA 1
ATOM 857 C C . GLN A 1 107 ? 27.908 26.803 2.281 1.00 23.17 107 GLN A C 1
ATOM 859 O O . GLN A 1 107 ? 27.275 25.884 2.795 1.00 23.17 107 GLN A O 1
ATOM 864 N N . ALA A 1 108 ? 29.179 27.070 2.575 1.00 23.97 108 ALA A N 1
ATOM 865 C CA . ALA A 1 108 ? 29.968 26.340 3.556 1.00 23.97 108 ALA A CA 1
ATOM 866 C C . ALA A 1 108 ? 30.387 27.309 4.664 1.00 23.97 108 ALA A C 1
ATOM 868 O O . ALA A 1 108 ? 31.272 28.139 4.457 1.00 23.97 108 ALA A O 1
ATOM 869 N N . ASP A 1 109 ? 29.739 27.204 5.823 1.00 24.53 109 ASP A N 1
ATOM 870 C CA . ASP A 1 109 ? 30.028 28.050 6.980 1.00 24.53 109 ASP A CA 1
ATOM 871 C C . ASP A 1 109 ? 31.063 27.359 7.901 1.00 24.53 109 ASP A C 1
ATOM 873 O O . ASP A 1 109 ? 30.907 26.174 8.217 1.00 24.53 109 ASP A O 1
ATOM 877 N N . PRO A 1 110 ? 32.135 28.051 8.336 1.00 29.25 110 PRO A N 1
ATOM 878 C CA . PRO A 1 110 ? 33.182 27.476 9.180 1.00 29.25 110 PRO A CA 1
ATOM 879 C C . PRO A 1 110 ? 32.911 27.679 10.681 1.00 29.25 110 PRO A C 1
ATOM 881 O O . PRO A 1 110 ? 32.496 28.755 11.105 1.00 29.25 110 PRO A O 1
ATOM 884 N N . ILE A 1 111 ? 33.251 26.687 11.512 1.00 25.34 111 ILE A N 1
ATOM 885 C CA . ILE A 1 111 ? 33.322 26.828 12.980 1.00 25.34 111 ILE A CA 1
ATOM 886 C C . ILE A 1 111 ? 34.605 26.156 13.487 1.00 25.34 111 ILE A C 1
ATOM 888 O O . ILE A 1 111 ? 34.895 25.020 13.113 1.00 25.34 111 ILE A O 1
ATOM 892 N N . ALA A 1 112 ? 35.371 26.849 14.340 1.00 24.41 112 ALA A N 1
ATOM 893 C CA . ALA A 1 112 ? 36.620 26.340 14.909 1.00 24.41 112 ALA A CA 1
ATOM 894 C C . ALA A 1 112 ? 36.894 26.843 16.344 1.00 24.41 112 ALA A C 1
ATOM 896 O O . ALA A 1 112 ? 37.039 28.042 16.577 1.00 24.41 112 ALA A O 1
ATOM 897 N N . SER A 1 113 ? 37.046 25.895 17.272 1.00 26.44 113 SER A N 1
ATOM 898 C CA . SER A 1 113 ? 37.674 25.993 18.606 1.00 26.44 113 SER A CA 1
ATOM 899 C C . SER A 1 113 ? 37.896 24.543 19.092 1.00 26.44 113 SER A C 1
ATOM 901 O O . SER A 1 113 ? 37.010 23.712 18.926 1.00 26.44 113 SER A O 1
ATOM 903 N N . SER A 1 114 ? 39.100 24.060 19.443 1.00 24.75 114 SER A N 1
ATOM 904 C CA . SER A 1 114 ? 39.961 24.394 20.604 1.00 24.75 114 SER A CA 1
ATOM 905 C C . SER A 1 114 ? 39.239 24.136 21.949 1.00 24.75 114 SER A C 1
ATOM 907 O O . SER A 1 114 ? 38.069 24.470 22.078 1.00 24.75 114 SER A O 1
ATOM 909 N N . VAL A 1 115 ? 39.792 23.498 22.996 1.00 25.95 115 VAL A N 1
ATOM 910 C CA . VAL A 1 115 ? 41.165 23.156 23.467 1.00 25.95 115 VAL A CA 1
ATOM 911 C C . VAL A 1 115 ? 41.078 21.781 24.202 1.00 25.95 115 VAL A C 1
ATOM 913 O O . VAL A 1 115 ? 40.019 21.495 24.748 1.00 25.95 115 VAL A O 1
ATOM 916 N N . SER A 1 116 ? 42.058 20.864 24.325 1.00 25.31 116 SER A N 1
ATOM 917 C CA . SER A 1 116 ? 43.527 20.820 24.108 1.00 25.31 116 SER A CA 1
ATOM 918 C C . SER A 1 116 ? 43.932 19.607 23.204 1.00 25.31 116 SER A C 1
ATOM 920 O O . SER A 1 116 ? 43.198 19.350 22.258 1.00 25.31 116 SER A O 1
ATOM 922 N N . GLY A 1 117 ? 45.042 18.841 23.310 1.00 25.67 117 GLY A N 1
ATOM 923 C CA . GLY A 1 117 ? 46.102 18.709 24.330 1.00 25.67 117 GLY A CA 1
ATOM 924 C C . GLY A 1 117 ? 47.266 17.760 23.966 1.00 25.67 117 GLY A C 1
ATOM 925 O O . GLY A 1 117 ? 47.542 17.522 22.794 1.00 25.67 117 GLY A O 1
ATOM 926 N N . SER A 1 118 ? 47.997 17.268 24.978 1.00 25.97 118 SER A N 1
ATOM 927 C CA . SER A 1 118 ? 49.389 16.783 24.886 1.00 25.97 118 SER A CA 1
ATOM 928 C C . SER A 1 118 ? 49.658 15.319 25.320 1.00 25.97 118 SER A C 1
ATOM 930 O O . SER A 1 118 ? 49.712 15.024 26.508 1.00 25.97 118 SER A O 1
ATOM 932 N N . ASN A 1 119 ? 49.982 14.473 24.334 1.00 26.81 119 ASN A N 1
ATOM 933 C CA . ASN A 1 119 ? 51.263 13.742 24.169 1.00 26.81 119 ASN A CA 1
ATOM 934 C C . ASN A 1 119 ? 51.762 12.603 25.123 1.00 26.81 119 ASN A C 1
ATOM 936 O O . ASN A 1 119 ? 51.614 12.642 26.337 1.00 26.81 119 ASN A O 1
ATOM 940 N N . LEU A 1 120 ? 52.535 11.685 24.503 1.00 27.61 120 LEU A N 1
ATOM 941 C CA . LEU A 1 120 ? 53.473 10.656 25.028 1.00 27.61 120 LEU A CA 1
ATOM 942 C C . LEU A 1 120 ? 52.960 9.295 25.579 1.00 27.61 120 LEU A C 1
ATOM 944 O O . LEU A 1 120 ? 51.989 9.185 26.318 1.00 27.61 120 LEU A O 1
ATOM 948 N N . LYS A 1 121 ? 53.699 8.228 25.209 1.00 32.91 121 LYS A N 1
ATOM 949 C CA . LYS A 1 121 ? 53.578 6.826 25.680 1.00 32.91 121 LYS A CA 1
ATOM 950 C C . LYS A 1 121 ? 54.509 6.564 26.875 1.00 32.91 121 LYS A C 1
ATOM 952 O O . LYS A 1 121 ? 55.560 7.198 26.960 1.00 32.91 121 LYS A O 1
ATOM 957 N N . PRO A 1 122 ? 54.236 5.520 27.681 1.00 26.14 122 PRO A N 1
ATOM 958 C CA . PRO A 1 122 ? 55.238 4.446 27.781 1.00 26.14 122 PRO A CA 1
ATOM 959 C C . PRO A 1 122 ? 54.670 3.007 27.832 1.00 26.14 122 PRO A C 1
ATOM 961 O O . PRO A 1 122 ? 53.484 2.766 28.033 1.00 26.14 122 PRO A O 1
ATOM 964 N N . MET A 1 123 ? 55.576 2.039 27.682 1.00 27.53 123 MET A N 1
ATOM 965 C CA . MET A 1 123 ? 55.441 0.594 27.937 1.00 27.53 123 MET A CA 1
ATOM 966 C C . MET A 1 123 ? 56.788 0.095 28.510 1.00 27.53 123 MET A C 1
ATOM 968 O O . MET A 1 123 ? 57.786 0.781 28.281 1.00 27.53 123 MET A O 1
ATOM 972 N N . PRO A 1 124 ? 56.901 -1.106 29.123 1.00 51.91 124 PRO A N 1
ATOM 973 C CA . PRO A 1 124 ? 55.867 -2.030 29.616 1.00 51.91 124 PRO A CA 1
ATOM 974 C C . PRO A 1 124 ? 56.093 -2.475 31.087 1.00 51.91 124 PRO A C 1
ATOM 976 O O . PRO A 1 124 ? 57.130 -2.205 31.683 1.00 51.91 124 PRO A O 1
ATOM 979 N N . ALA A 1 125 ? 55.187 -3.294 31.639 1.00 28.47 125 ALA A N 1
ATOM 980 C CA . ALA A 1 125 ? 55.493 -4.166 32.781 1.00 28.47 125 ALA A CA 1
ATOM 981 C C . ALA A 1 125 ? 54.731 -5.504 32.691 1.00 28.47 125 ALA A C 1
ATOM 983 O O . ALA A 1 125 ? 53.542 -5.526 32.378 1.00 28.47 125 ALA A O 1
ATOM 984 N N . LYS A 1 126 ? 55.408 -6.626 32.980 1.00 37.62 126 LYS A N 1
ATOM 985 C CA . LYS A 1 126 ? 54.808 -7.967 33.136 1.00 37.62 126 LYS A CA 1
ATOM 986 C C . LYS A 1 126 ? 55.127 -8.525 34.527 1.00 37.62 126 LYS A C 1
ATOM 988 O O . LYS A 1 126 ? 56.303 -8.761 34.799 1.00 37.62 126 LYS A O 1
ATOM 993 N N . PRO A 1 127 ? 54.126 -8.886 35.341 1.00 34.38 127 PRO A N 1
ATOM 994 C CA . PRO A 1 127 ? 54.272 -9.925 36.353 1.00 34.38 127 PRO A CA 1
ATOM 995 C C . PRO A 1 127 ? 54.151 -11.312 35.698 1.00 34.38 127 PRO A C 1
ATOM 997 O O . PRO A 1 127 ? 53.341 -11.513 34.792 1.00 34.38 127 PRO A O 1
ATOM 1000 N N . ARG A 1 128 ? 54.934 -12.290 36.163 1.00 36.88 128 ARG A N 1
ATOM 1001 C CA . ARG A 1 128 ? 54.714 -13.717 35.863 1.00 36.88 128 ARG A CA 1
ATOM 1002 C C . ARG A 1 128 ? 53.853 -14.315 36.978 1.00 36.88 128 ARG A C 1
ATOM 1004 O O . ARG A 1 128 ? 54.148 -14.084 38.144 1.00 36.88 128 ARG A O 1
ATOM 1011 N N . GLY A 1 129 ? 52.842 -15.112 36.637 1.00 35.03 129 GLY A N 1
ATOM 1012 C CA . GLY A 1 129 ? 51.995 -15.782 37.626 1.00 35.03 129 GLY A CA 1
ATOM 1013 C C . GLY A 1 129 ? 51.056 -16.803 36.988 1.00 35.03 129 GLY A C 1
ATOM 1014 O O . GLY A 1 129 ? 50.331 -16.484 36.055 1.00 35.03 129 GLY A O 1
ATOM 1015 N N . ILE A 1 130 ? 51.098 -18.024 37.513 1.00 42.41 130 ILE A N 1
ATOM 1016 C CA . ILE A 1 130 ? 50.443 -19.294 37.132 1.00 42.41 130 ILE A CA 1
ATOM 1017 C C . ILE A 1 130 ? 48.943 -19.304 36.737 1.00 42.41 130 ILE A C 1
ATOM 1019 O O . ILE A 1 130 ? 48.446 -20.345 36.316 1.00 42.41 130 ILE A O 1
ATOM 1023 N N . SER A 1 131 ? 48.224 -18.179 36.759 1.00 35.78 131 SER A N 1
ATOM 1024 C CA . SER A 1 131 ? 46.822 -18.071 36.308 1.00 35.78 131 SER A CA 1
ATOM 1025 C C . SER A 1 131 ? 46.611 -18.365 34.808 1.00 35.78 131 SER A C 1
ATOM 1027 O O . SER A 1 131 ? 45.483 -18.560 34.362 1.00 35.78 131 SER A O 1
ATOM 1029 N N . ALA A 1 132 ? 47.689 -18.429 34.017 1.00 40.31 132 ALA A N 1
ATOM 1030 C CA . ALA A 1 132 ? 47.668 -18.628 32.563 1.00 40.31 132 ALA A CA 1
ATOM 1031 C C . ALA A 1 132 ? 47.196 -20.024 32.084 1.00 40.31 132 ALA A C 1
ATOM 1033 O O . ALA A 1 132 ? 47.060 -20.236 30.875 1.00 40.31 132 ALA A O 1
ATOM 1034 N N . SER A 1 133 ? 46.947 -20.967 33.001 1.00 38.28 133 SER A N 1
ATOM 1035 C CA . SER A 1 133 ? 46.582 -22.356 32.672 1.00 38.28 133 SER A CA 1
ATOM 1036 C C . SER A 1 133 ? 45.088 -22.682 32.795 1.00 38.28 133 SER A C 1
ATOM 1038 O O . SER A 1 133 ? 44.670 -23.697 32.249 1.00 38.28 133 SER A O 1
ATOM 1040 N N . LEU A 1 134 ? 44.271 -21.843 33.453 1.00 40.31 134 LEU A N 1
ATOM 1041 C CA . LEU A 1 134 ? 42.827 -22.101 33.645 1.00 40.31 134 LEU A CA 1
ATOM 1042 C C . LEU A 1 134 ? 41.885 -21.218 32.800 1.00 40.31 134 LEU A C 1
ATOM 1044 O O . LEU A 1 134 ? 40.686 -21.467 32.774 1.00 40.31 134 LEU A O 1
ATOM 1048 N N . GLY A 1 135 ? 42.398 -20.223 32.066 1.00 38.75 135 GLY A N 1
ATOM 1049 C CA . GLY A 1 135 ? 41.572 -19.360 31.199 1.00 38.75 135 GLY A CA 1
ATOM 1050 C C . GLY A 1 135 ? 41.172 -19.974 29.845 1.00 38.75 135 GLY A C 1
ATOM 1051 O O . GLY A 1 135 ? 40.241 -19.504 29.194 1.00 38.75 135 GLY A O 1
ATOM 1052 N N . LYS A 1 136 ? 41.845 -21.047 29.407 1.00 38.81 136 LYS A N 1
ATOM 1053 C CA . LYS A 1 136 ? 41.823 -21.537 28.011 1.00 38.81 136 LYS A CA 1
ATOM 1054 C C . LYS A 1 136 ? 40.582 -22.341 27.583 1.00 38.81 136 LYS A C 1
ATOM 1056 O O . LYS A 1 136 ? 40.601 -22.948 26.519 1.00 38.81 136 LYS A O 1
ATOM 1061 N N . ILE A 1 137 ? 39.520 -22.346 28.388 1.00 46.22 137 ILE A N 1
ATOM 1062 C CA . ILE A 1 137 ? 38.239 -23.015 28.082 1.00 46.22 137 ILE A CA 1
ATOM 1063 C C . ILE A 1 137 ? 37.081 -21.998 27.939 1.00 46.22 137 ILE A C 1
ATOM 1065 O O . ILE A 1 137 ? 36.025 -22.343 27.418 1.00 46.22 137 ILE A O 1
ATOM 1069 N N . GLY A 1 138 ? 37.276 -20.730 28.339 1.00 46.28 138 GLY A N 1
ATOM 1070 C CA . GLY A 1 138 ? 36.229 -19.692 28.315 1.00 46.28 138 GLY A CA 1
ATOM 1071 C C . GLY A 1 138 ? 36.402 -18.581 27.271 1.00 46.28 138 GLY A C 1
ATOM 1072 O O . GLY A 1 138 ? 35.422 -17.931 26.905 1.00 46.28 138 GLY A O 1
ATOM 1073 N N . GLU A 1 139 ? 37.615 -18.341 26.766 1.00 37.09 139 GLU A N 1
ATOM 1074 C CA . GLU A 1 139 ? 37.841 -17.300 25.758 1.00 37.09 139 GLU A CA 1
ATOM 1075 C C . GLU A 1 139 ? 37.369 -17.757 24.370 1.00 37.09 139 GLU A C 1
ATOM 1077 O O . GLU A 1 139 ? 38.102 -18.410 23.623 1.00 37.09 139 GLU A O 1
ATOM 1082 N N . LYS A 1 140 ? 36.156 -17.338 23.978 1.00 52.59 140 LYS A N 1
ATOM 1083 C CA . LYS A 1 140 ? 35.812 -17.232 22.553 1.00 52.59 140 LYS A CA 1
ATOM 1084 C C . LYS A 1 140 ? 36.920 -16.418 21.881 1.00 52.59 140 LYS A C 1
ATOM 1086 O O . LYS A 1 140 ? 37.134 -15.265 22.266 1.00 52.59 140 LYS A O 1
ATOM 1091 N N . ARG A 1 141 ? 37.607 -16.991 20.881 1.00 46.16 141 ARG A N 1
ATOM 1092 C CA . ARG A 1 141 ? 38.524 -16.221 20.024 1.00 46.16 141 ARG A CA 1
ATOM 1093 C C . ARG A 1 141 ? 37.796 -14.949 19.593 1.00 46.16 141 ARG A C 1
ATOM 1095 O O . ARG A 1 141 ? 36.659 -15.029 19.129 1.00 46.16 141 ARG A O 1
ATOM 1102 N N . LYS A 1 142 ? 38.447 -13.789 19.719 1.00 48.84 142 LYS A N 1
ATOM 1103 C CA . LYS A 1 142 ? 38.005 -12.580 19.018 1.00 48.84 142 LYS A CA 1
ATOM 1104 C C . LYS A 1 142 ? 38.280 -12.796 17.537 1.00 48.84 142 LYS A C 1
ATOM 1106 O O . LYS A 1 142 ? 39.340 -12.422 17.045 1.00 48.84 142 LYS A O 1
ATOM 1111 N N . VAL A 1 143 ? 37.343 -13.490 16.896 1.00 63.06 143 VAL A N 1
ATOM 1112 C CA . VAL A 1 143 ? 37.318 -13.751 15.461 1.00 63.06 143 VAL A CA 1
ATOM 1113 C C . VAL A 1 143 ? 37.537 -12.411 14.761 1.00 63.06 143 VAL A C 1
ATOM 1115 O O . VAL A 1 143 ? 36.875 -11.425 15.096 1.00 63.06 143 VAL A O 1
ATOM 1118 N N . SER A 1 144 ? 38.511 -12.340 13.853 1.00 76.31 144 SER A N 1
ATOM 1119 C CA . SER A 1 144 ? 38.787 -11.105 13.106 1.00 76.31 144 SER A CA 1
ATOM 1120 C C . SER A 1 144 ? 37.521 -10.638 12.379 1.00 76.31 144 SER A C 1
ATOM 1122 O O . SER A 1 144 ? 36.667 -11.460 12.054 1.00 76.31 144 SER A O 1
ATOM 1124 N N . ILE A 1 145 ? 37.377 -9.344 12.074 1.00 63.53 145 ILE A N 1
ATOM 1125 C CA . ILE A 1 145 ? 36.219 -8.856 11.299 1.00 63.53 145 ILE A CA 1
ATOM 1126 C C . ILE A 1 145 ? 36.142 -9.608 9.957 1.00 63.53 145 ILE A C 1
ATOM 1128 O O . ILE A 1 145 ? 35.090 -10.126 9.605 1.00 63.53 145 ILE A O 1
ATOM 1132 N N . LEU A 1 146 ? 37.285 -9.795 9.285 1.00 64.44 146 LEU A N 1
ATOM 1133 C CA . LEU A 1 146 ? 37.397 -10.579 8.047 1.00 64.44 146 LEU A CA 1
ATOM 1134 C C . LEU A 1 146 ? 37.045 -12.063 8.239 1.00 64.44 146 LEU A C 1
ATOM 1136 O O . LEU A 1 146 ? 36.411 -12.671 7.385 1.00 64.44 146 LEU A O 1
ATOM 1140 N N . GLU A 1 147 ? 37.458 -12.650 9.360 1.00 65.12 147 GLU A N 1
ATOM 1141 C CA . GLU A 1 147 ? 37.237 -14.063 9.699 1.00 65.12 147 GLU A CA 1
ATOM 1142 C C . GLU A 1 147 ? 35.772 -14.306 10.122 1.00 65.12 147 GLU A C 1
ATOM 1144 O O . GLU A 1 147 ? 35.209 -15.355 9.826 1.00 65.12 147 GLU A O 1
ATOM 1149 N N . SER A 1 148 ? 35.120 -13.295 10.709 1.00 68.75 148 SER A N 1
ATOM 1150 C CA . SER A 1 148 ? 33.697 -13.280 11.073 1.00 68.75 148 SER A CA 1
ATOM 1151 C C . SER A 1 148 ? 32.822 -13.124 9.835 1.00 68.75 148 SER A C 1
ATOM 1153 O O . SER A 1 148 ? 31.900 -13.910 9.642 1.00 68.75 148 SER A O 1
ATOM 1155 N N . SER A 1 149 ? 33.146 -12.166 8.958 1.00 68.31 149 SER A N 1
ATOM 1156 C CA . SER A 1 149 ? 32.474 -12.001 7.665 1.00 68.31 149 SER A CA 1
ATOM 1157 C C . SER A 1 149 ? 32.664 -13.221 6.768 1.00 68.31 149 SER A C 1
ATOM 1159 O O . SER A 1 149 ? 31.732 -13.603 6.069 1.00 68.31 149 SER A O 1
ATOM 1161 N N . ARG A 1 150 ? 33.830 -13.881 6.820 1.00 72.75 150 ARG A N 1
ATOM 1162 C CA . ARG A 1 150 ? 34.047 -15.163 6.143 1.00 72.75 150 ARG A CA 1
ATOM 1163 C C . ARG A 1 150 ? 33.152 -16.260 6.715 1.00 72.75 150 ARG A C 1
ATOM 1165 O O . ARG A 1 150 ? 32.471 -16.911 5.937 1.00 72.75 150 ARG A O 1
ATOM 1172 N N . LEU A 1 151 ? 33.093 -16.421 8.040 1.00 71.44 151 LEU A N 1
ATOM 1173 C CA . LEU A 1 151 ? 32.215 -17.412 8.671 1.00 71.44 151 LEU A CA 1
ATOM 1174 C C . LEU A 1 151 ? 30.740 -17.168 8.303 1.00 71.44 151 LEU A C 1
ATOM 1176 O O . LEU A 1 151 ? 30.044 -18.095 7.913 1.00 71.44 151 LEU A O 1
ATOM 1180 N N . GLN A 1 152 ? 30.289 -15.909 8.349 1.00 68.81 152 GLN A N 1
ATOM 1181 C CA . GLN A 1 152 ? 28.943 -15.504 7.931 1.00 68.81 152 GLN A CA 1
ATOM 1182 C C . GLN A 1 152 ? 28.679 -15.791 6.447 1.00 68.81 152 GLN A C 1
ATOM 1184 O O . GLN A 1 152 ? 27.587 -16.233 6.105 1.00 68.81 152 GLN A O 1
ATOM 1189 N N . TRP A 1 153 ? 29.660 -15.568 5.569 1.00 65.69 153 TRP A N 1
ATOM 1190 C CA . TRP A 1 153 ? 29.549 -15.872 4.140 1.00 65.69 153 TRP A CA 1
ATOM 1191 C C . TRP A 1 153 ? 29.523 -17.378 3.863 1.00 65.69 153 TRP A C 1
ATOM 1193 O O . TRP A 1 153 ? 28.761 -17.838 3.014 1.00 65.69 153 TRP A O 1
ATOM 1203 N N . ASP A 1 154 ? 30.317 -18.159 4.594 1.00 73.69 154 ASP A N 1
ATOM 1204 C CA . ASP A 1 154 ? 30.331 -19.614 4.481 1.00 73.69 154 ASP A CA 1
ATOM 1205 C C . ASP A 1 154 ? 29.001 -20.216 4.981 1.00 73.69 154 ASP A C 1
ATOM 1207 O O . ASP A 1 154 ? 28.358 -20.934 4.214 1.00 73.69 154 ASP A O 1
ATOM 1211 N N . THR A 1 155 ? 28.490 -19.797 6.149 1.00 73.06 155 THR A N 1
ATOM 1212 C CA . THR A 1 155 ? 27.140 -20.164 6.632 1.00 73.06 155 THR A CA 1
ATOM 1213 C C . THR A 1 155 ? 26.023 -19.693 5.692 1.00 73.06 155 THR A C 1
ATOM 1215 O O . THR A 1 155 ? 25.081 -20.439 5.444 1.00 73.06 155 THR A O 1
ATOM 1218 N N . PHE A 1 156 ? 26.118 -18.492 5.109 1.00 69.19 156 PHE A N 1
ATOM 1219 C CA . PHE A 1 156 ? 25.128 -18.000 4.141 1.00 69.19 156 PHE A CA 1
ATOM 1220 C C . PHE A 1 156 ? 25.056 -18.884 2.888 1.00 69.19 156 PHE A C 1
ATOM 1222 O O . PHE A 1 156 ? 23.960 -19.176 2.406 1.00 69.19 156 PHE A O 1
ATOM 1229 N N . LYS A 1 157 ? 26.202 -19.353 2.373 1.00 72.25 157 LYS A N 1
ATOM 1230 C CA . LYS A 1 157 ? 26.252 -20.265 1.216 1.00 72.25 157 LYS A CA 1
ATOM 1231 C C . LYS A 1 157 ? 25.647 -21.636 1.521 1.00 72.25 157 LYS A C 1
ATOM 1233 O O . LYS A 1 157 ? 24.993 -22.201 0.646 1.00 72.25 157 LYS A O 1
ATOM 1238 N N . GLU A 1 158 ? 25.828 -22.136 2.743 1.00 69.69 158 GLU A N 1
ATOM 1239 C CA . GLU A 1 158 ? 25.198 -23.372 3.226 1.00 69.69 158 GLU A CA 1
ATOM 1240 C C . GLU A 1 158 ? 23.676 -23.202 3.401 1.00 69.69 158 GLU A C 1
ATOM 1242 O O . GLU A 1 158 ? 22.909 -23.977 2.833 1.00 69.69 158 GLU A O 1
ATOM 1247 N N . GLU A 1 159 ? 23.214 -22.154 4.096 1.00 60.88 159 GLU A N 1
ATOM 1248 C CA . GLU A 1 159 ? 21.780 -21.889 4.331 1.00 60.88 159 GLU A CA 1
ATOM 1249 C C . GLU A 1 159 ? 20.968 -21.631 3.051 1.00 60.88 159 GLU A C 1
ATOM 1251 O O . GLU A 1 159 ? 19.761 -21.886 3.019 1.00 60.88 159 GLU A O 1
ATOM 1256 N N . THR A 1 160 ? 21.598 -21.077 2.012 1.00 60.81 160 THR A N 1
ATOM 1257 C CA . THR A 1 160 ? 20.930 -20.736 0.743 1.00 60.81 160 THR A CA 1
ATOM 1258 C C . THR A 1 160 ? 21.120 -21.784 -0.354 1.00 60.81 160 THR A C 1
ATOM 1260 O O . THR A 1 160 ? 20.455 -21.700 -1.387 1.00 60.81 160 THR A O 1
ATOM 1263 N N . GLY A 1 161 ? 22.002 -22.770 -0.154 1.00 71.31 161 GLY A N 1
ATOM 1264 C CA . GLY A 1 161 ? 22.300 -23.816 -1.138 1.00 71.31 161 GLY A CA 1
ATOM 1265 C C . GLY A 1 161 ? 22.986 -23.315 -2.417 1.00 71.31 161 GLY A C 1
ATOM 1266 O O . GLY A 1 161 ? 22.988 -24.018 -3.423 1.00 71.31 161 GLY A O 1
ATOM 1267 N N . ILE A 1 162 ? 23.559 -22.105 -2.414 1.00 74.62 162 ILE A N 1
ATOM 1268 C CA . ILE A 1 162 ? 24.166 -21.494 -3.612 1.00 74.62 162 ILE A CA 1
ATOM 1269 C C . ILE A 1 162 ? 25.599 -21.964 -3.891 1.00 74.62 162 ILE A C 1
ATOM 1271 O O . ILE A 1 162 ? 26.179 -21.524 -4.878 1.00 74.62 162 ILE A O 1
ATOM 1275 N N . GLN A 1 163 ? 26.197 -22.814 -3.049 1.00 73.06 163 GLN A N 1
ATOM 1276 C CA . GLN A 1 163 ? 27.598 -23.243 -3.189 1.00 73.06 163 GLN A CA 1
ATOM 1277 C C . GLN A 1 163 ? 27.874 -23.874 -4.571 1.00 73.06 163 GLN A C 1
ATOM 1279 O O . GLN A 1 163 ? 28.807 -23.446 -5.251 1.00 73.06 163 GLN A O 1
ATOM 1284 N N . ASP A 1 164 ? 27.020 -24.791 -5.036 1.00 67.38 164 ASP A N 1
ATOM 1285 C CA . ASP A 1 164 ? 27.163 -25.435 -6.353 1.00 67.38 164 ASP A CA 1
ATOM 1286 C C . ASP A 1 164 ? 26.988 -24.443 -7.517 1.00 67.38 164 ASP A C 1
ATOM 1288 O O . ASP A 1 164 ? 27.711 -24.498 -8.514 1.00 67.38 164 ASP A O 1
ATOM 1292 N N . GLU A 1 165 ? 26.058 -23.489 -7.391 1.00 60.97 165 GLU A N 1
ATOM 1293 C CA . GLU A 1 165 ? 25.837 -22.443 -8.400 1.00 60.97 165 GLU A CA 1
ATOM 1294 C C . GLU A 1 165 ? 26.968 -21.407 -8.418 1.00 60.97 165 GLU A C 1
ATOM 1296 O O . GLU A 1 165 ? 27.327 -20.913 -9.488 1.00 60.97 165 GLU A O 1
ATOM 1301 N N . LEU A 1 166 ? 27.578 -21.116 -7.266 1.00 64.62 166 LEU A N 1
ATOM 1302 C CA . LEU A 1 166 ? 28.745 -20.246 -7.146 1.00 64.62 166 LEU A CA 1
ATOM 1303 C C . LEU A 1 166 ? 29.986 -20.908 -7.757 1.00 64.62 166 LEU A C 1
ATOM 1305 O O . LEU A 1 166 ? 30.771 -20.244 -8.431 1.00 64.62 166 LEU A O 1
ATOM 1309 N N . GLU A 1 167 ? 30.152 -22.220 -7.587 1.00 68.56 167 GLU A N 1
ATOM 1310 C CA . GLU A 1 167 ? 31.217 -22.973 -8.251 1.00 68.56 167 GLU A CA 1
ATOM 1311 C C . GLU A 1 167 ? 30.983 -23.121 -9.757 1.00 68.56 167 GLU A C 1
ATOM 1313 O O . GLU A 1 167 ? 31.929 -22.963 -10.530 1.00 68.56 167 GLU A O 1
ATOM 1318 N N . ALA A 1 168 ? 29.741 -23.328 -10.204 1.00 62.81 168 ALA A N 1
ATOM 1319 C CA . ALA A 1 168 ? 29.392 -23.281 -11.623 1.00 62.81 168 ALA A CA 1
ATOM 1320 C C . ALA A 1 168 ? 29.656 -21.888 -12.231 1.00 62.81 168 ALA A C 1
ATOM 1322 O O . ALA A 1 168 ? 30.266 -21.788 -13.297 1.00 62.81 168 ALA A O 1
ATOM 1323 N N . HIS A 1 169 ? 29.289 -20.811 -11.527 1.00 59.53 169 HIS A N 1
ATOM 1324 C CA . HIS A 1 169 ? 29.600 -19.429 -11.905 1.00 59.53 169 HIS A CA 1
ATOM 1325 C C . HIS A 1 169 ? 31.115 -19.184 -11.972 1.00 59.53 169 HIS A C 1
ATOM 1327 O O . HIS A 1 169 ? 31.599 -18.624 -12.952 1.00 59.53 169 HIS A O 1
ATOM 1333 N N . ASN A 1 170 ? 31.894 -19.649 -10.992 1.00 62.78 170 ASN A N 1
ATOM 1334 C CA . ASN A 1 170 ? 33.350 -19.461 -10.976 1.00 62.78 170 ASN A CA 1
ATOM 1335 C C . ASN A 1 170 ? 34.082 -20.287 -12.052 1.00 62.78 170 ASN A C 1
ATOM 1337 O O . ASN A 1 170 ? 35.204 -19.948 -12.423 1.00 62.78 170 ASN A O 1
ATOM 1341 N N . ARG A 1 171 ? 33.445 -21.338 -12.586 1.00 62.03 171 ARG A N 1
ATOM 1342 C CA . ARG A 1 171 ? 33.905 -22.094 -13.767 1.00 62.03 171 ARG A CA 1
ATOM 1343 C C . ARG A 1 171 ? 33.410 -21.480 -15.094 1.00 62.03 171 ARG A C 1
ATOM 1345 O O . ARG A 1 171 ? 33.892 -21.867 -16.159 1.00 62.03 171 ARG A O 1
ATOM 1352 N N . SER A 1 172 ? 32.476 -20.524 -15.055 1.00 51.94 172 SER A N 1
ATOM 1353 C CA . SER A 1 172 ? 31.930 -19.826 -16.230 1.00 51.94 172 SER A CA 1
ATOM 1354 C C . SER A 1 172 ? 32.810 -18.648 -16.678 1.00 51.94 172 SER A C 1
ATOM 1356 O O . SER A 1 172 ? 33.522 -18.040 -15.880 1.00 51.94 172 SER A O 1
ATOM 1358 N N . LYS A 1 173 ? 32.757 -18.296 -17.971 1.00 56.94 173 LYS A N 1
ATOM 1359 C CA . LYS A 1 173 ? 33.545 -17.186 -18.544 1.00 56.94 173 LYS A CA 1
ATOM 1360 C C . LYS A 1 173 ? 32.743 -15.901 -18.831 1.00 56.94 173 LYS A C 1
ATOM 1362 O O . LYS A 1 173 ? 33.366 -14.893 -19.159 1.00 56.94 173 LYS A O 1
ATOM 1367 N N . ASN A 1 174 ? 31.407 -15.861 -18.690 1.00 53.06 174 ASN A N 1
ATOM 1368 C CA . ASN A 1 174 ? 30.601 -14.675 -19.059 1.00 53.06 174 ASN A CA 1
ATOM 1369 C C . ASN A 1 174 ? 30.240 -13.800 -17.843 1.00 53.06 174 ASN A C 1
ATOM 1371 O O . ASN A 1 174 ? 29.072 -13.635 -17.493 1.00 53.06 174 ASN A O 1
ATOM 1375 N N . SER A 1 175 ? 31.259 -13.180 -17.239 1.00 54.84 175 SER A N 1
ATOM 1376 C CA . SER A 1 175 ? 31.234 -12.475 -15.937 1.00 54.84 175 SER A CA 1
ATOM 1377 C C . SER A 1 175 ? 30.309 -11.235 -15.792 1.00 54.84 175 SER A C 1
ATOM 1379 O O . SER A 1 175 ? 30.548 -10.395 -14.923 1.00 54.84 175 SER A O 1
ATOM 1381 N N . TYR A 1 176 ? 29.262 -11.078 -16.606 1.00 49.06 176 TYR A N 1
ATOM 1382 C CA . TYR A 1 176 ? 28.229 -10.046 -16.432 1.00 49.06 176 TYR A CA 1
ATOM 1383 C C . TYR A 1 176 ? 26.806 -10.589 -16.594 1.00 49.06 176 TYR A C 1
ATOM 1385 O O . TYR A 1 176 ? 25.982 -10.350 -15.723 1.00 49.06 176 TYR A O 1
ATOM 1393 N N . LEU A 1 177 ? 26.514 -11.367 -17.641 1.00 46.28 177 LEU A N 1
ATOM 1394 C CA . LEU A 1 177 ? 25.175 -11.949 -17.807 1.00 46.28 177 LEU A CA 1
ATOM 1395 C C . LEU A 1 177 ? 24.966 -13.146 -16.885 1.00 46.28 177 LEU A C 1
ATOM 1397 O O . LEU A 1 177 ? 23.921 -13.237 -16.256 1.00 46.28 177 LEU A O 1
ATOM 1401 N N . ASP A 1 178 ? 26.002 -13.962 -16.672 1.00 52.53 178 ASP A N 1
ATOM 1402 C CA . ASP A 1 178 ? 25.956 -15.002 -15.641 1.00 52.53 178 ASP A CA 1
ATOM 1403 C C . ASP A 1 178 ? 25.805 -14.365 -14.238 1.00 52.53 178 ASP A C 1
ATOM 1405 O O . ASP A 1 178 ? 25.212 -14.984 -13.362 1.00 52.53 178 ASP A O 1
ATOM 1409 N N . LYS A 1 179 ? 26.223 -13.097 -14.038 1.00 51.84 179 LYS A N 1
ATOM 1410 C CA . LYS A 1 179 ? 25.924 -12.311 -12.821 1.00 51.84 179 LYS A CA 1
ATOM 1411 C C . LYS A 1 179 ? 24.516 -11.720 -12.804 1.00 51.84 179 LYS A C 1
ATOM 1413 O O . LYS A 1 179 ? 23.897 -11.744 -11.752 1.00 51.84 179 LYS A O 1
ATOM 1418 N N . GLN A 1 180 ? 24.004 -11.178 -13.908 1.00 53.19 180 GLN A N 1
ATOM 1419 C CA . GLN A 1 180 ? 22.662 -10.586 -13.953 1.00 53.19 180 GLN A CA 1
ATOM 1420 C C . GLN A 1 180 ? 21.577 -11.663 -13.852 1.00 53.19 180 GLN A C 1
ATOM 1422 O O . GLN A 1 180 ? 20.626 -11.485 -13.100 1.00 53.19 180 GLN A O 1
ATOM 1427 N N . ASP A 1 181 ? 21.754 -12.807 -14.514 1.00 51.97 181 ASP A N 1
ATOM 1428 C CA . ASP A 1 181 ? 20.865 -13.957 -14.364 1.00 51.97 181 ASP A CA 1
ATOM 1429 C C . ASP A 1 181 ? 21.046 -14.641 -13.007 1.00 51.97 181 ASP A C 1
ATOM 1431 O O . ASP A 1 181 ? 20.073 -15.181 -12.490 1.00 51.97 181 ASP A O 1
ATOM 1435 N N . PHE A 1 182 ? 22.250 -14.645 -12.414 1.00 55.47 182 PHE A N 1
ATOM 1436 C CA . PHE A 1 182 ? 22.437 -15.089 -11.026 1.00 55.47 182 PHE A CA 1
ATOM 1437 C C . PHE A 1 182 ? 21.759 -14.135 -10.044 1.00 55.47 182 PHE A C 1
ATOM 1439 O O . PHE A 1 182 ? 21.112 -14.613 -9.124 1.00 55.47 182 PHE A O 1
ATOM 1446 N N . LEU A 1 183 ? 21.840 -12.817 -10.242 1.00 56.97 183 LEU A N 1
ATOM 1447 C CA . LEU A 1 183 ? 21.139 -11.830 -9.420 1.00 56.97 183 LEU A CA 1
ATOM 1448 C C . LEU A 1 183 ? 19.627 -11.960 -9.592 1.00 56.97 183 LEU A C 1
ATOM 1450 O O . LEU A 1 183 ? 18.946 -12.116 -8.597 1.00 56.97 183 LEU A O 1
ATOM 1454 N N . ALA A 1 184 ? 19.097 -12.039 -10.814 1.00 53.06 184 ALA A N 1
ATOM 1455 C CA . ALA A 1 184 ? 17.662 -12.220 -11.043 1.00 53.06 184 ALA A CA 1
ATOM 1456 C C . ALA A 1 184 ? 17.143 -13.574 -10.523 1.00 53.06 184 ALA A C 1
ATOM 1458 O O . ALA A 1 184 ? 16.059 -13.639 -9.942 1.00 53.06 184 ALA A O 1
ATOM 1459 N N . ARG A 1 185 ? 17.914 -14.664 -10.672 1.00 62.59 185 ARG A N 1
ATOM 1460 C CA . ARG A 1 185 ? 17.574 -15.969 -10.075 1.00 62.59 185 ARG A CA 1
ATOM 1461 C C . ARG A 1 185 ? 17.743 -15.972 -8.560 1.00 62.59 185 ARG A C 1
ATOM 1463 O O . ARG A 1 185 ? 16.965 -16.654 -7.908 1.00 62.59 185 ARG A O 1
ATOM 1470 N N . THR A 1 186 ? 18.689 -15.222 -8.000 1.00 52.34 186 THR A N 1
ATOM 1471 C CA . THR A 1 186 ? 18.866 -15.064 -6.549 1.00 52.34 186 THR A CA 1
ATOM 1472 C C . THR A 1 186 ? 17.764 -14.189 -5.970 1.00 52.34 186 THR A C 1
ATOM 1474 O O . THR A 1 186 ? 17.125 -14.633 -5.036 1.00 52.34 186 THR A O 1
ATOM 1477 N N . ASP A 1 187 ? 17.421 -13.046 -6.562 1.00 50.84 187 ASP A N 1
ATOM 1478 C CA . ASP A 1 187 ? 16.277 -12.199 -6.191 1.00 50.84 187 ASP A CA 1
ATOM 1479 C C . ASP A 1 187 ? 14.956 -12.970 -6.288 1.00 50.84 187 ASP A C 1
ATOM 1481 O O . ASP A 1 187 ? 14.096 -12.836 -5.418 1.00 50.84 187 ASP A O 1
ATOM 1485 N N . TYR A 1 188 ? 14.786 -13.815 -7.313 1.00 49.28 188 TYR A N 1
ATOM 1486 C CA . TYR A 1 188 ? 13.601 -14.663 -7.461 1.00 49.28 188 TYR A CA 1
ATOM 1487 C C . TYR A 1 188 ? 13.599 -15.845 -6.479 1.00 49.28 188 TYR A C 1
ATOM 1489 O O . TYR A 1 188 ? 12.575 -16.104 -5.847 1.00 49.28 188 TYR A O 1
ATOM 1497 N N . LYS A 1 189 ? 14.734 -16.528 -6.268 1.00 49.88 189 LYS A N 1
ATOM 1498 C CA . LYS A 1 189 ? 14.885 -17.554 -5.222 1.00 49.88 189 LYS A CA 1
ATOM 1499 C C . LYS A 1 189 ? 14.709 -16.958 -3.835 1.00 49.88 189 LYS A C 1
ATOM 1501 O O . LYS A 1 189 ? 14.077 -17.592 -3.011 1.00 49.88 189 LYS A O 1
ATOM 1506 N N . GLU A 1 190 ? 15.202 -15.758 -3.560 1.00 47.28 190 GLU A N 1
ATOM 1507 C CA . GLU A 1 190 ? 15.081 -15.072 -2.275 1.00 47.28 190 GLU A CA 1
ATOM 1508 C C . GLU A 1 190 ? 13.682 -14.470 -2.110 1.00 47.28 190 GLU A C 1
ATOM 1510 O O . GLU A 1 190 ? 13.147 -14.468 -1.008 1.00 47.28 190 GLU A O 1
ATOM 1515 N N . TYR A 1 191 ? 13.011 -14.052 -3.186 1.00 53.69 191 TYR A N 1
ATOM 1516 C CA . TYR A 1 191 ? 11.570 -13.795 -3.179 1.00 53.69 191 TYR A CA 1
ATOM 1517 C C . TYR A 1 191 ? 10.796 -15.069 -2.821 1.00 53.69 191 TYR A C 1
ATOM 1519 O O . TYR A 1 191 ? 9.986 -15.029 -1.898 1.00 53.69 191 TYR A O 1
ATOM 1527 N N . MET A 1 192 ? 11.082 -16.206 -3.466 1.00 45.22 192 MET A N 1
ATOM 1528 C CA . MET A 1 192 ? 10.445 -17.488 -3.153 1.00 45.22 192 MET A CA 1
ATOM 1529 C C . MET A 1 192 ? 10.784 -17.970 -1.739 1.00 45.22 192 MET A C 1
ATOM 1531 O O . MET A 1 192 ? 9.880 -18.373 -1.026 1.00 45.22 192 MET A O 1
ATOM 1535 N N . ILE A 1 193 ? 12.033 -17.866 -1.282 1.00 47.91 193 ILE A N 1
ATOM 1536 C CA . ILE A 1 193 ? 12.489 -18.255 0.060 1.00 47.91 193 ILE A CA 1
ATOM 1537 C C . ILE A 1 193 ? 11.939 -17.294 1.116 1.00 47.91 193 ILE A C 1
ATOM 1539 O O . ILE A 1 193 ? 11.535 -17.753 2.176 1.00 47.91 193 ILE A O 1
ATOM 1543 N N . MET A 1 194 ? 11.842 -15.984 0.863 1.00 47.94 194 MET A N 1
ATOM 1544 C CA . MET A 1 194 ? 11.150 -15.059 1.770 1.00 47.94 194 MET A CA 1
ATOM 1545 C C . MET A 1 194 ? 9.654 -15.345 1.811 1.00 47.94 194 MET A C 1
ATOM 1547 O O . MET A 1 194 ? 9.094 -15.356 2.901 1.00 47.94 194 MET A O 1
ATOM 1551 N N . ARG A 1 195 ? 9.008 -15.594 0.666 1.00 47.50 195 ARG A N 1
ATOM 1552 C CA . ARG A 1 195 ? 7.603 -16.018 0.590 1.00 47.50 195 ARG A CA 1
ATOM 1553 C C . ARG A 1 195 ? 7.404 -17.304 1.390 1.00 47.50 195 ARG A C 1
ATOM 1555 O O . ARG A 1 195 ? 6.508 -17.374 2.215 1.00 47.50 195 ARG A O 1
ATOM 1562 N N . ASP A 1 196 ? 8.293 -18.278 1.239 1.00 41.22 196 ASP A N 1
ATOM 1563 C CA . ASP A 1 196 ? 8.218 -19.582 1.891 1.00 41.22 196 ASP A CA 1
ATOM 1564 C C . ASP A 1 196 ? 8.643 -19.588 3.370 1.00 41.22 196 ASP A C 1
ATOM 1566 O O . ASP A 1 196 ? 8.143 -20.438 4.111 1.00 41.22 196 ASP A O 1
ATOM 1570 N N . LYS A 1 197 ? 9.506 -18.653 3.802 1.00 47.72 197 LYS A N 1
ATOM 1571 C CA . LYS A 1 197 ? 9.847 -18.348 5.211 1.00 47.72 197 LYS A CA 1
ATOM 1572 C C . LYS A 1 197 ? 8.804 -17.434 5.886 1.00 47.72 197 LYS A C 1
ATOM 1574 O O . LYS A 1 197 ? 8.860 -17.261 7.099 1.00 47.72 197 LYS A O 1
ATOM 1579 N N . ARG A 1 198 ? 7.878 -16.820 5.132 1.00 52.91 198 ARG A N 1
ATOM 1580 C CA . ARG A 1 198 ? 6.841 -15.880 5.630 1.00 52.91 198 ARG A CA 1
ATOM 1581 C C . ARG A 1 198 ? 5.405 -16.300 5.292 1.00 52.91 198 ARG A C 1
ATOM 1583 O O . ARG A 1 198 ? 4.484 -15.527 5.543 1.00 52.91 198 ARG A O 1
ATOM 1590 N N . ALA A 1 199 ? 5.223 -17.488 4.728 1.00 38.72 199 ALA A N 1
ATOM 1591 C CA . ALA A 1 199 ? 3.935 -18.036 4.331 1.00 38.72 199 ALA A CA 1
ATOM 1592 C C . ALA A 1 199 ? 2.972 -18.109 5.532 1.00 38.72 199 ALA A C 1
ATOM 1594 O O . ALA A 1 199 ? 3.382 -18.458 6.642 1.00 38.72 199 ALA A O 1
ATOM 1595 N N . SER A 1 200 ? 1.707 -17.744 5.314 1.00 54.22 200 SER A N 1
ATOM 1596 C CA . SER A 1 200 ? 0.690 -17.462 6.345 1.00 54.22 200 SER A CA 1
ATOM 1597 C C . SER A 1 200 ? 0.892 -16.158 7.142 1.00 54.22 200 SER A C 1
ATOM 1599 O O . SER A 1 200 ? 0.126 -15.867 8.060 1.00 54.22 200 SER A O 1
ATOM 1601 N N . GLY A 1 201 ? 1.883 -15.336 6.778 1.00 66.12 201 GLY A N 1
ATOM 1602 C CA . GLY A 1 201 ? 2.023 -13.933 7.175 1.00 66.12 201 GLY A CA 1
ATOM 1603 C C . GLY A 1 201 ? 2.499 -13.672 8.611 1.00 66.12 201 GLY A C 1
ATOM 1604 O O . GLY A 1 201 ? 1.934 -14.154 9.588 1.00 66.12 201 GLY A O 1
ATOM 1605 N N . GLY A 1 202 ? 3.480 -12.773 8.768 1.00 78.38 202 GLY A N 1
ATOM 1606 C CA . GLY A 1 202 ? 4.001 -12.375 10.089 1.00 78.38 202 GLY A CA 1
ATOM 1607 C C . GLY A 1 202 ? 2.995 -11.645 10.997 1.00 78.38 202 GLY A C 1
ATOM 1608 O O . GLY A 1 202 ? 3.187 -11.611 12.209 1.00 78.38 202 GLY A O 1
ATOM 1609 N N . ILE A 1 203 ? 1.929 -11.069 10.428 1.00 89.12 203 ILE A N 1
ATOM 1610 C CA . ILE A 1 203 ? 0.738 -10.596 11.163 1.00 89.12 203 ILE A CA 1
ATOM 1611 C C . ILE A 1 203 ? -0.366 -11.669 11.126 1.00 89.12 203 ILE A C 1
ATOM 1613 O O . ILE A 1 203 ? -1.067 -11.854 12.116 1.00 89.12 203 ILE A O 1
ATOM 1617 N N . GLY A 1 204 ? -0.489 -12.395 10.008 1.00 90.44 204 GLY A N 1
ATOM 1618 C CA . GLY A 1 204 ? -1.517 -13.409 9.761 1.00 90.44 204 GLY A CA 1
ATOM 1619 C C . GLY A 1 204 ? -1.551 -14.513 10.816 1.00 90.44 204 GLY A C 1
ATOM 1620 O O . GLY A 1 204 ? -2.566 -14.641 11.497 1.00 90.44 204 GLY A O 1
ATOM 1621 N N . GLN A 1 205 ? -0.457 -15.256 11.015 1.00 91.25 205 GLN A N 1
ATOM 1622 C CA . GLN A 1 205 ? -0.398 -16.355 11.994 1.00 91.25 205 GLN A CA 1
ATOM 1623 C C . GLN A 1 205 ? -0.811 -15.926 13.424 1.00 91.25 205 GLN A C 1
ATOM 1625 O O . GLN A 1 205 ? -1.771 -16.494 13.951 1.00 91.25 205 GLN A O 1
ATOM 1630 N N . PRO A 1 206 ? -0.187 -14.907 14.064 1.00 94.56 206 PRO A N 1
ATOM 1631 C CA . PRO A 1 206 ? -0.574 -14.501 15.417 1.00 94.56 206 PRO A CA 1
ATOM 1632 C C . PRO A 1 206 ? -1.977 -13.882 15.490 1.00 94.56 206 PRO A C 1
ATOM 1634 O O . PRO A 1 206 ? -2.632 -14.006 16.521 1.00 94.56 206 PRO A O 1
ATOM 1637 N N . MET A 1 207 ? -2.478 -13.248 14.423 1.00 94.81 207 MET A N 1
ATOM 1638 C CA . MET A 1 207 ? -3.855 -12.741 14.406 1.00 94.81 207 MET A CA 1
ATOM 1639 C C . MET A 1 207 ? -4.861 -13.892 14.299 1.00 94.81 207 MET A C 1
ATOM 1641 O O . MET A 1 207 ? -5.839 -13.914 15.035 1.00 94.81 207 MET A O 1
ATOM 1645 N N . SER A 1 208 ? -4.580 -14.890 13.462 1.00 95.12 208 SER A N 1
ATOM 1646 C CA . SER A 1 208 ? -5.394 -16.104 13.307 1.00 95.12 208 SER A CA 1
ATOM 1647 C C . SER A 1 208 ? -5.459 -16.914 14.605 1.00 95.12 208 SER A C 1
ATOM 1649 O O . SER A 1 208 ? -6.525 -17.405 14.964 1.00 95.12 208 SER A O 1
ATOM 1651 N N . LEU A 1 209 ? -4.360 -16.969 15.368 1.00 96.38 209 LEU A N 1
ATOM 1652 C CA . LEU A 1 209 ? -4.334 -17.516 16.728 1.00 96.38 209 LEU A CA 1
ATOM 1653 C C . LEU A 1 209 ? -5.276 -16.755 17.677 1.00 96.38 209 LEU A C 1
ATOM 1655 O O . LEU A 1 209 ? -6.100 -17.373 18.350 1.00 96.38 209 LEU A O 1
ATOM 1659 N N . LEU A 1 210 ? -5.192 -15.419 17.709 1.00 96.62 210 LEU A N 1
ATOM 1660 C CA . LEU A 1 210 ? -6.048 -14.580 18.559 1.00 96.62 210 LEU A CA 1
ATOM 1661 C C . LEU A 1 210 ? -7.536 -14.638 18.156 1.00 96.62 210 LEU A C 1
ATOM 1663 O O . LEU A 1 210 ? -8.409 -14.531 19.015 1.00 96.62 210 LEU A O 1
ATOM 1667 N N . LEU A 1 211 ? -7.835 -14.859 16.873 1.00 96.00 211 LEU A N 1
ATOM 1668 C CA . LEU A 1 211 ? -9.193 -15.089 16.370 1.00 96.00 211 LEU A CA 1
ATOM 1669 C C . LEU A 1 211 ? -9.701 -16.496 16.723 1.00 96.00 211 LEU A C 1
ATOM 1671 O O . LEU A 1 211 ? -10.826 -16.633 17.192 1.00 96.00 211 LEU A O 1
ATOM 1675 N N . LYS A 1 212 ? -8.872 -17.542 16.595 1.00 96.12 212 LYS A N 1
ATOM 1676 C CA . LYS A 1 212 ? -9.229 -18.924 16.972 1.00 96.12 212 LYS A CA 1
ATOM 1677 C C . LYS A 1 212 ? -9.580 -19.058 18.461 1.00 96.12 212 LYS A C 1
ATOM 1679 O O . LYS A 1 212 ? -10.379 -19.925 18.816 1.00 96.12 212 LYS A O 1
ATOM 1684 N N . VAL A 1 213 ? -9.045 -18.202 19.336 1.00 95.69 213 VAL A N 1
ATOM 1685 C CA . VAL A 1 213 ? -9.436 -18.157 20.761 1.00 95.69 213 VAL A CA 1
ATOM 1686 C C . VAL A 1 213 ? -10.620 -17.230 21.074 1.00 95.69 213 VAL A C 1
ATOM 1688 O O . VAL A 1 213 ? -11.074 -17.201 22.216 1.00 95.69 213 VAL A O 1
ATOM 1691 N N . CYS A 1 214 ? -11.159 -16.498 20.094 1.00 93.62 214 CYS A N 1
ATOM 1692 C CA . CYS A 1 214 ? -12.315 -15.627 20.298 1.00 93.62 214 CYS A CA 1
ATOM 1693 C C . CYS A 1 214 ? -13.624 -16.445 20.364 1.00 93.62 214 CYS A C 1
ATOM 1695 O O . CYS A 1 214 ? -13.947 -17.149 19.406 1.00 93.62 214 CYS A O 1
ATOM 1697 N N . PRO A 1 215 ? -14.429 -16.337 21.441 1.00 94.31 215 PRO A N 1
ATOM 1698 C CA . PRO A 1 215 ? -15.670 -17.106 21.581 1.00 94.31 215 PRO A CA 1
ATOM 1699 C C . PRO A 1 215 ? -16.806 -16.624 20.663 1.00 94.31 215 PRO A C 1
ATOM 1701 O O . PRO A 1 215 ? -17.805 -17.322 20.529 1.00 94.31 215 PRO A O 1
ATOM 1704 N N . LEU A 1 216 ? -16.665 -15.448 20.038 1.00 95.06 216 LEU A N 1
ATOM 1705 C CA . LEU A 1 216 ? -17.649 -14.883 19.106 1.00 95.06 216 LEU A CA 1
ATOM 1706 C C . LEU A 1 216 ? -17.528 -15.453 17.681 1.00 95.06 216 LEU A C 1
ATOM 1708 O O . LEU A 1 216 ? -18.369 -15.157 16.838 1.00 95.06 216 LEU A O 1
ATOM 1712 N N . ILE A 1 217 ? -16.485 -16.242 17.396 1.00 94.94 217 ILE A N 1
ATOM 1713 C CA . ILE A 1 217 ? -16.194 -16.762 16.056 1.00 94.94 217 ILE A CA 1
ATOM 1714 C C . ILE A 1 217 ? -16.652 -18.221 15.952 1.00 94.94 217 ILE A C 1
ATOM 1716 O O . ILE A 1 217 ? -16.160 -19.103 16.653 1.00 94.94 217 ILE A O 1
ATOM 1720 N N . SER A 1 218 ? -17.593 -18.483 15.044 1.00 95.31 218 SER A N 1
ATOM 1721 C CA . SER A 1 218 ? -18.099 -19.826 14.725 1.00 95.31 218 SER A CA 1
ATOM 1722 C C . SER A 1 218 ? -17.235 -20.538 13.675 1.00 95.31 218 SER A C 1
ATOM 1724 O O . SER A 1 218 ? -16.982 -21.744 13.780 1.00 95.31 218 SER A O 1
ATOM 1726 N N . HIS A 1 219 ? -16.739 -19.787 12.689 1.00 96.88 219 HIS A N 1
ATOM 1727 C CA . HIS A 1 219 ? -15.856 -20.260 11.631 1.00 96.88 219 HIS A CA 1
ATOM 1728 C C . HIS A 1 219 ? -14.723 -19.260 11.372 1.00 96.88 219 HIS A C 1
ATOM 1730 O O . HIS A 1 219 ? -14.954 -18.058 11.284 1.00 96.88 219 HIS A O 1
ATOM 1736 N N . LEU A 1 220 ? -13.499 -19.768 11.241 1.00 96.94 220 LEU A N 1
ATOM 1737 C CA . LEU A 1 220 ? -12.307 -19.019 10.865 1.00 96.94 220 LEU A CA 1
ATOM 1738 C C . LEU A 1 220 ? -11.797 -19.568 9.529 1.00 96.94 220 LEU A C 1
ATOM 1740 O O . LEU A 1 220 ? -11.181 -20.634 9.489 1.00 96.94 220 LEU A O 1
ATOM 1744 N N . SER A 1 221 ? -12.076 -18.838 8.452 1.00 96.81 221 SER A N 1
ATOM 1745 C CA . SER A 1 221 ? -11.516 -19.094 7.125 1.00 96.81 221 SER A CA 1
ATOM 1746 C C . SER A 1 221 ? -10.167 -18.390 6.987 1.00 96.81 221 SER A C 1
ATOM 1748 O O . SER A 1 221 ? -10.037 -17.216 7.341 1.00 96.81 221 SER A O 1
ATOM 1750 N N . LEU A 1 222 ? -9.152 -19.110 6.510 1.00 95.19 222 LEU A N 1
ATOM 1751 C CA . LEU A 1 222 ? -7.789 -18.610 6.332 1.00 95.19 222 LEU A CA 1
ATOM 1752 C C . LEU A 1 222 ? -7.393 -18.667 4.857 1.00 95.19 222 LEU A C 1
ATOM 1754 O O . LEU A 1 222 ? -7.581 -19.693 4.208 1.00 95.19 222 LEU A O 1
ATOM 1758 N N . TYR A 1 223 ? -6.777 -17.600 4.349 1.00 93.56 223 TYR A N 1
ATOM 1759 C CA . TYR A 1 223 ? -6.308 -17.503 2.967 1.00 93.56 223 TYR A CA 1
ATOM 1760 C C . TYR A 1 223 ? -4.897 -16.901 2.891 1.00 93.56 223 TYR A C 1
ATOM 1762 O O . TYR A 1 223 ? -4.611 -15.882 3.521 1.00 93.56 223 TYR A O 1
ATOM 1770 N N . ASP A 1 224 ? -4.036 -17.522 2.088 1.00 90.75 224 ASP A N 1
ATOM 1771 C CA . ASP A 1 224 ? -2.736 -17.014 1.630 1.00 90.75 224 ASP A CA 1
ATOM 1772 C C . ASP A 1 224 ? -2.396 -17.726 0.300 1.00 90.75 224 ASP A C 1
ATOM 1774 O O . ASP A 1 224 ? -2.992 -18.744 -0.060 1.00 90.75 224 ASP A O 1
ATOM 1778 N N . LEU A 1 225 ? -1.415 -17.225 -0.447 1.00 82.81 225 LEU A N 1
ATOM 1779 C CA . LEU A 1 225 ? -0.944 -17.847 -1.685 1.00 82.81 225 LEU A CA 1
ATOM 1780 C C . LEU A 1 225 ? -0.237 -19.189 -1.433 1.00 82.81 225 LEU A C 1
ATOM 1782 O O . LEU A 1 225 ? -0.189 -20.026 -2.331 1.00 82.81 225 LEU A O 1
ATOM 1786 N N . VAL A 1 226 ? 0.334 -19.401 -0.240 1.00 76.06 226 VAL A N 1
ATOM 1787 C CA . VAL A 1 226 ? 1.100 -20.610 0.105 1.00 76.06 226 VAL A CA 1
ATOM 1788 C C . VAL A 1 226 ? 1.016 -20.988 1.592 1.00 76.06 226 VAL A C 1
ATOM 1790 O O . VAL A 1 226 ? 0.973 -20.135 2.474 1.00 76.06 226 VAL A O 1
ATOM 1793 N N . LYS A 1 227 ? 1.094 -22.301 1.856 1.00 75.94 227 LYS A N 1
ATOM 1794 C CA . LYS A 1 227 ? 1.206 -22.978 3.173 1.00 75.94 227 LYS A CA 1
ATOM 1795 C C . LYS A 1 227 ? 0.086 -22.729 4.196 1.00 75.94 227 LYS A C 1
ATOM 1797 O O . LYS A 1 227 ? 0.155 -23.311 5.278 1.00 75.94 227 LYS A O 1
ATOM 1802 N N . THR A 1 228 ? -0.968 -21.990 3.852 1.00 84.44 228 THR A N 1
ATOM 1803 C CA . THR A 1 228 ? -2.149 -21.737 4.697 1.00 84.44 228 THR A CA 1
ATOM 1804 C C . THR A 1 228 ? -2.707 -23.010 5.326 1.00 84.44 228 THR A C 1
ATOM 1806 O O . THR A 1 228 ? -2.989 -23.029 6.519 1.00 84.44 228 THR A O 1
ATOM 1809 N N . VAL A 1 229 ? -2.798 -24.099 4.551 1.00 88.31 229 VAL A N 1
ATOM 1810 C CA . VAL A 1 229 ? -3.280 -25.417 5.014 1.00 88.31 229 VAL A CA 1
ATOM 1811 C C . VAL A 1 229 ? -2.519 -25.937 6.245 1.00 88.31 229 VAL A C 1
ATOM 1813 O O . VAL A 1 229 ? -3.133 -26.532 7.127 1.00 88.31 229 VAL A O 1
ATOM 1816 N N . GLY A 1 230 ? -1.211 -25.678 6.356 1.00 89.25 230 GLY A N 1
ATOM 1817 C CA . GLY A 1 230 ? -0.414 -26.090 7.517 1.00 89.25 230 GLY A CA 1
ATOM 1818 C C . GLY A 1 230 ? -0.776 -25.320 8.790 1.00 89.25 230 GLY A C 1
ATOM 1819 O O . GLY A 1 230 ? -0.942 -25.920 9.848 1.00 89.25 230 GLY A O 1
ATOM 1820 N N . VAL A 1 231 ? -0.976 -24.005 8.675 1.00 90.31 231 VAL A N 1
ATOM 1821 C CA . VAL A 1 231 ? -1.416 -23.148 9.792 1.00 90.31 231 VAL A CA 1
ATOM 1822 C C . VAL A 1 231 ? -2.889 -23.389 10.137 1.00 90.31 231 VAL A C 1
ATOM 1824 O O . VAL A 1 231 ? -3.261 -23.339 11.306 1.00 90.31 231 VAL A O 1
ATOM 1827 N N . GLY A 1 232 ? -3.719 -23.741 9.152 1.00 93.00 232 GLY A N 1
ATOM 1828 C CA . GLY A 1 232 ? -5.082 -24.218 9.378 1.00 93.00 232 GLY A CA 1
ATOM 1829 C C . GLY A 1 232 ? -5.126 -25.498 10.209 1.00 93.00 232 GLY A C 1
ATOM 1830 O O . GLY A 1 232 ? -5.893 -25.573 11.167 1.00 93.00 232 GLY A O 1
ATOM 1831 N N . ALA A 1 233 ? -4.272 -26.474 9.887 1.00 93.56 233 ALA A N 1
ATOM 1832 C CA . ALA A 1 233 ? -4.144 -27.710 10.656 1.00 93.56 233 ALA A CA 1
ATOM 1833 C C . ALA A 1 233 ? -3.664 -27.443 12.095 1.00 93.56 233 ALA A C 1
ATOM 1835 O O . ALA A 1 233 ? -4.308 -27.907 13.034 1.00 93.56 233 ALA A O 1
ATOM 1836 N N . ASP A 1 234 ? -2.609 -26.641 12.276 1.00 95.44 234 ASP A N 1
ATOM 1837 C CA . ASP A 1 234 ? -2.088 -26.252 13.596 1.00 95.44 234 ASP A CA 1
ATOM 1838 C C . ASP A 1 234 ? -3.173 -25.589 14.469 1.00 95.44 234 ASP A C 1
ATOM 1840 O O . ASP A 1 234 ? -3.521 -26.081 15.545 1.00 95.44 234 ASP A O 1
ATOM 1844 N N . LEU A 1 235 ? -3.824 -24.544 13.944 1.00 95.38 235 LEU A N 1
ATOM 1845 C CA . LEU A 1 235 ? -4.904 -23.842 14.640 1.00 95.38 235 LEU A CA 1
ATOM 1846 C C . LEU A 1 235 ? -6.137 -24.724 14.886 1.00 95.38 235 LEU A C 1
ATOM 1848 O O . LEU A 1 235 ? -6.853 -24.491 15.861 1.00 95.38 235 LEU A O 1
ATOM 1852 N N . SER A 1 236 ? -6.398 -25.744 14.059 1.00 96.38 236 SER A N 1
ATOM 1853 C CA . SER A 1 236 ? -7.528 -26.663 14.262 1.00 96.38 236 SER A CA 1
ATOM 1854 C C . SER A 1 236 ? -7.413 -27.491 15.548 1.00 96.38 236 SER A C 1
ATOM 1856 O O . SER A 1 236 ? -8.440 -27.840 16.131 1.00 96.38 236 SER A O 1
ATOM 1858 N N . HIS A 1 237 ? -6.191 -27.738 16.039 1.00 96.81 237 HIS A N 1
ATOM 1859 C CA . HIS A 1 237 ? -5.948 -28.476 17.283 1.00 96.81 237 HIS A CA 1
ATOM 1860 C C . HIS A 1 237 ? -6.295 -27.676 18.550 1.00 96.81 237 HIS A C 1
ATOM 1862 O O . HIS A 1 237 ? -6.416 -28.255 19.631 1.00 96.81 237 HIS A O 1
ATOM 1868 N N . ILE A 1 238 ? -6.465 -26.352 18.450 1.00 97.25 238 ILE A N 1
ATOM 1869 C CA . ILE A 1 238 ? -6.801 -25.505 19.598 1.00 97.25 238 ILE A CA 1
ATOM 1870 C C . ILE A 1 238 ? -8.254 -25.768 20.018 1.00 97.25 238 ILE A C 1
ATOM 1872 O O . ILE A 1 238 ? -9.191 -25.631 19.226 1.00 97.25 238 ILE A O 1
ATOM 1876 N N . SER A 1 239 ? -8.434 -26.115 21.295 1.00 96.19 239 SER A N 1
ATOM 1877 C CA . SER A 1 239 ? -9.670 -26.621 21.908 1.00 96.19 239 SER A CA 1
ATOM 1878 C C . SER A 1 239 ? -10.748 -25.549 22.148 1.00 96.19 239 SER A C 1
ATOM 1880 O O . SER A 1 239 ? -11.228 -25.366 23.267 1.00 96.19 239 SER A O 1
ATOM 1882 N N . THR A 1 240 ? -11.125 -24.827 21.095 1.00 96.19 240 THR A N 1
ATOM 1883 C CA . THR A 1 240 ? -12.184 -23.804 21.079 1.00 96.19 240 THR A CA 1
ATOM 1884 C C . THR A 1 240 ? -13.237 -24.117 20.007 1.00 96.19 240 THR A C 1
ATOM 1886 O O . THR A 1 240 ? -12.906 -24.789 19.027 1.00 96.19 240 THR A O 1
ATOM 1889 N N . PRO A 1 241 ? -14.489 -23.625 20.130 1.00 94.38 241 PRO A N 1
ATOM 1890 C CA . PRO A 1 241 ? -15.585 -24.009 19.228 1.00 94.38 241 PRO A CA 1
ATOM 1891 C C . PRO A 1 241 ? -15.402 -23.619 17.753 1.00 94.38 241 PRO A C 1
ATOM 1893 O O . PRO A 1 241 ? -15.991 -24.262 16.885 1.00 94.38 241 PRO A O 1
ATOM 1896 N N . ALA A 1 242 ? -14.605 -22.584 17.465 1.00 95.00 242 ALA A N 1
ATOM 1897 C CA . ALA A 1 242 ? -14.402 -22.069 16.114 1.00 95.00 242 ALA A CA 1
ATOM 1898 C C . ALA A 1 242 ? -13.826 -23.147 15.178 1.00 95.00 242 ALA A C 1
ATOM 1900 O O . ALA A 1 242 ? -12.708 -23.633 15.392 1.00 95.00 242 ALA A O 1
ATOM 1901 N N . LYS A 1 243 ? -14.563 -23.507 14.121 1.00 96.50 243 LYS A N 1
ATOM 1902 C CA . LYS A 1 243 ? -14.066 -24.403 13.062 1.00 96.50 243 LYS A CA 1
ATOM 1903 C C . LYS A 1 243 ? -13.059 -23.657 12.194 1.00 96.50 243 LYS A C 1
ATOM 1905 O O . LYS A 1 243 ? -13.348 -22.532 11.802 1.00 96.50 243 LYS A O 1
ATOM 1910 N N . VAL A 1 244 ? -11.945 -24.280 11.823 1.00 96.31 244 VAL A N 1
ATOM 1911 C CA . VAL A 1 244 ? -10.944 -23.675 10.926 1.00 96.31 244 VAL A CA 1
ATOM 1912 C C . VAL A 1 244 ? -11.069 -24.269 9.522 1.00 96.31 244 VAL A C 1
ATOM 1914 O O . VAL A 1 244 ? -11.173 -25.486 9.384 1.00 96.31 244 VAL A O 1
ATOM 1917 N N . SER A 1 245 ? -11.054 -23.425 8.490 1.00 95.31 245 SER A N 1
ATOM 1918 C CA . SER A 1 245 ? -10.773 -23.812 7.099 1.00 95.31 245 SER A CA 1
ATOM 1919 C C . SER A 1 245 ? -9.548 -23.040 6.606 1.00 95.31 245 SER A C 1
ATOM 1921 O O . SER A 1 245 ? -9.224 -21.975 7.132 1.00 95.31 245 SER A O 1
ATOM 1923 N N . ALA A 1 246 ? -8.813 -23.598 5.645 1.00 93.62 246 ALA A N 1
ATOM 1924 C CA . ALA A 1 246 ? -7.590 -22.983 5.148 1.00 93.62 246 ALA A CA 1
ATOM 1925 C C . ALA A 1 246 ? -7.384 -23.259 3.661 1.00 93.62 246 ALA A C 1
ATOM 1927 O O . ALA A 1 246 ? -7.414 -24.406 3.217 1.00 93.62 246 ALA A O 1
ATOM 1928 N N . HIS A 1 247 ? -7.138 -22.182 2.925 1.00 92.69 247 HIS A N 1
ATOM 1929 C CA . HIS A 1 247 ? -7.170 -22.120 1.472 1.00 92.69 247 HIS A CA 1
ATOM 1930 C C . HIS A 1 247 ? -5.821 -21.610 0.955 1.00 92.69 247 HIS A C 1
ATOM 1932 O O . HIS A 1 247 ? -5.262 -20.646 1.488 1.00 92.69 247 HIS A O 1
ATOM 1938 N N . ASN A 1 248 ? -5.277 -22.278 -0.061 1.00 88.25 248 ASN A N 1
ATOM 1939 C CA . ASN A 1 248 ? -4.035 -21.885 -0.729 1.00 88.25 248 ASN A CA 1
ATOM 1940 C C . ASN A 1 248 ? -4.363 -21.389 -2.144 1.00 88.25 248 ASN A C 1
ATOM 1942 O O . ASN A 1 248 ? -5.119 -22.061 -2.837 1.00 88.25 248 ASN A O 1
ATOM 1946 N N . GLY A 1 249 ? -3.716 -20.316 -2.594 1.00 82.38 249 GLY A N 1
ATOM 1947 C CA . GLY A 1 249 ? -3.685 -19.929 -4.012 1.00 82.38 249 GLY A CA 1
ATOM 1948 C C . GLY A 1 249 ? -4.945 -19.200 -4.523 1.00 82.38 249 GLY A C 1
ATOM 1949 O O . GLY A 1 249 ? -6.028 -19.387 -3.964 1.00 82.38 249 GLY A O 1
ATOM 1950 N N . PRO A 1 250 ? -4.828 -18.355 -5.573 1.00 83.31 250 PRO A N 1
ATOM 1951 C CA . PRO A 1 250 ? -5.933 -17.530 -6.082 1.00 83.31 250 PRO A CA 1
ATOM 1952 C C . PRO A 1 250 ? -7.195 -18.316 -6.443 1.00 83.31 250 PRO A C 1
ATOM 1954 O O . PRO A 1 250 ? -8.305 -17.835 -6.238 1.00 83.31 250 PRO A O 1
ATOM 1957 N N . GLU A 1 251 ? -7.033 -19.543 -6.933 1.00 88.31 251 GLU A N 1
ATOM 1958 C CA . GLU A 1 251 ? -8.116 -20.442 -7.326 1.00 88.31 251 GLU A CA 1
ATOM 1959 C C . GLU A 1 251 ? -9.033 -20.867 -6.165 1.00 88.31 251 GLU A C 1
ATOM 1961 O O . GLU A 1 251 ? -10.167 -21.270 -6.407 1.00 88.31 251 GLU A O 1
ATOM 1966 N N . ASN A 1 252 ? -8.584 -20.730 -4.911 1.00 91.12 252 ASN A N 1
ATOM 1967 C CA . ASN A 1 252 ? -9.386 -21.003 -3.714 1.00 91.12 252 ASN A CA 1
ATOM 1968 C C . ASN A 1 252 ? -9.840 -19.723 -2.980 1.00 91.12 252 ASN A C 1
ATOM 1970 O O . ASN A 1 252 ? -10.364 -19.812 -1.868 1.00 91.12 252 ASN A O 1
ATOM 1974 N N . LEU A 1 253 ? -9.669 -18.531 -3.571 1.00 91.75 253 LEU A N 1
ATOM 1975 C CA . LEU A 1 253 ? -10.104 -17.268 -2.957 1.00 91.75 253 LEU A CA 1
ATOM 1976 C C . LEU A 1 253 ? -11.630 -17.213 -2.776 1.00 91.75 253 LEU A C 1
ATOM 1978 O O . LEU A 1 253 ? -12.091 -16.797 -1.717 1.00 91.75 253 LEU A O 1
ATOM 1982 N N . GLN A 1 254 ? -12.410 -17.700 -3.749 1.00 93.50 254 GLN A N 1
ATOM 1983 C CA . GLN A 1 254 ? -13.869 -17.834 -3.625 1.00 93.50 254 GLN A CA 1
ATOM 1984 C C . GLN A 1 254 ? -14.248 -18.658 -2.383 1.00 93.50 254 GLN A C 1
ATOM 1986 O O . GLN A 1 254 ? -14.933 -18.163 -1.489 1.00 93.50 254 GLN A O 1
ATOM 1991 N N . SER A 1 255 ? -13.717 -19.880 -2.288 1.00 93.81 255 SER A N 1
ATOM 1992 C CA . SER A 1 255 ? -13.936 -20.824 -1.183 1.00 93.81 255 SER A CA 1
ATOM 1993 C C . SER A 1 255 ? -13.541 -20.275 0.192 1.00 93.81 255 SER A C 1
ATOM 1995 O O . SER A 1 255 ? -14.030 -20.758 1.214 1.00 93.81 255 SER A O 1
ATOM 1997 N N . ALA A 1 256 ? -12.648 -19.281 0.233 1.00 93.94 256 ALA A N 1
ATOM 1998 C CA . ALA A 1 256 ? -12.234 -18.611 1.458 1.00 93.94 256 ALA A CA 1
ATOM 1999 C C . ALA A 1 256 ? -13.174 -17.478 1.900 1.00 93.94 256 ALA A C 1
ATOM 2001 O O . ALA A 1 256 ? -13.163 -17.121 3.081 1.00 93.94 256 ALA A O 1
ATOM 2002 N N . LEU A 1 257 ? -13.947 -16.909 0.970 1.00 95.50 257 LEU A N 1
ATOM 2003 C CA . LEU A 1 257 ? -14.780 -15.720 1.164 1.00 95.50 257 LEU A CA 1
ATOM 2004 C C . LEU A 1 257 ? -16.276 -16.032 1.307 1.00 95.50 257 LEU A C 1
ATOM 2006 O O . LEU A 1 257 ? -16.992 -15.261 1.946 1.00 95.50 257 LEU A O 1
ATOM 2010 N N . GLU A 1 258 ? -16.754 -17.138 0.729 1.00 93.06 258 GLU A N 1
ATOM 2011 C CA . GLU A 1 258 ? -18.169 -17.523 0.772 1.00 93.06 258 GLU A CA 1
ATOM 2012 C C . GLU A 1 258 ? -18.720 -17.570 2.211 1.00 93.06 258 GLU A C 1
ATOM 2014 O O . GLU A 1 258 ? -18.271 -18.341 3.059 1.00 93.06 258 GLU A O 1
ATOM 2019 N N . GLY A 1 259 ? -19.726 -16.732 2.483 1.00 90.19 259 GLY A N 1
ATOM 2020 C CA . GLY A 1 259 ? -20.393 -16.657 3.786 1.00 90.19 259 GLY A CA 1
ATOM 2021 C C . GLY A 1 259 ? -19.628 -15.913 4.889 1.00 90.19 259 GLY A C 1
ATOM 2022 O O . GLY A 1 259 ? -20.010 -16.031 6.050 1.00 90.19 259 GLY A O 1
ATOM 2023 N N . ALA A 1 260 ? -18.570 -15.158 4.573 1.00 96.19 260 ALA A N 1
ATOM 2024 C CA . ALA A 1 260 ? -17.832 -14.380 5.571 1.00 96.19 260 ALA A CA 1
ATOM 2025 C C . ALA A 1 260 ? -18.597 -13.121 6.041 1.00 96.19 260 ALA A C 1
ATOM 2027 O O . ALA A 1 260 ? -18.882 -12.228 5.246 1.00 96.19 260 ALA A O 1
ATOM 2028 N N . ASP A 1 261 ? -18.850 -12.997 7.350 1.00 96.62 261 ASP A N 1
ATOM 2029 C CA . ASP A 1 261 ? -19.420 -11.777 7.957 1.00 96.62 261 ASP A CA 1
ATOM 2030 C C . ASP A 1 261 ? -18.389 -10.638 8.092 1.00 96.62 261 ASP A C 1
ATOM 2032 O O . ASP A 1 261 ? -18.718 -9.458 7.952 1.00 96.62 261 ASP A O 1
ATOM 2036 N N . VAL A 1 262 ? -17.130 -10.987 8.390 1.00 97.56 262 VAL A N 1
ATOM 2037 C CA . VAL A 1 262 ? -16.022 -10.051 8.645 1.00 97.56 262 VAL A CA 1
ATOM 2038 C C . VAL A 1 262 ? -14.742 -10.578 7.995 1.00 97.56 262 VAL A C 1
ATOM 2040 O O . VAL A 1 262 ? -14.343 -11.717 8.226 1.00 97.56 262 VAL A O 1
ATOM 2043 N N . ILE A 1 263 ? -14.071 -9.731 7.216 1.00 97.88 263 ILE A N 1
ATOM 2044 C CA . ILE A 1 263 ? -12.861 -10.045 6.450 1.00 97.88 263 ILE A CA 1
ATOM 2045 C C . ILE A 1 263 ? -11.739 -9.117 6.914 1.00 97.88 263 ILE A C 1
ATOM 2047 O O . ILE A 1 263 ? -11.815 -7.899 6.749 1.00 97.88 263 ILE A O 1
ATOM 2051 N N . LEU A 1 264 ? -10.668 -9.683 7.474 1.00 97.38 264 LEU A N 1
ATOM 2052 C CA . LEU A 1 264 ? -9.467 -8.929 7.841 1.00 97.38 264 LEU A CA 1
ATOM 2053 C C . LEU A 1 264 ? -8.403 -9.112 6.759 1.00 97.38 264 LEU A C 1
ATOM 2055 O O . LEU A 1 264 ? -8.030 -10.244 6.456 1.00 97.38 264 LEU A O 1
ATOM 2059 N N . ILE A 1 265 ? -7.862 -8.016 6.223 1.00 95.94 265 ILE A N 1
ATOM 2060 C CA . ILE A 1 265 ? -6.826 -8.056 5.181 1.00 95.94 265 ILE A CA 1
ATOM 2061 C C . ILE A 1 265 ? -5.490 -7.541 5.746 1.00 95.94 265 ILE A C 1
ATOM 2063 O O . ILE A 1 265 ? -5.194 -6.349 5.640 1.00 95.94 265 ILE A O 1
ATOM 2067 N N . PRO A 1 266 ? -4.661 -8.416 6.356 1.00 92.56 266 PRO A N 1
ATOM 2068 C CA . PRO A 1 266 ? -3.270 -8.132 6.724 1.00 92.56 266 PRO A CA 1
ATOM 2069 C C . PRO A 1 266 ? -2.286 -8.384 5.567 1.00 92.56 266 PRO A C 1
ATOM 2071 O O . PRO A 1 266 ? -1.077 -8.252 5.757 1.00 92.56 266 PRO A O 1
ATOM 2074 N N . ALA A 1 267 ? -2.784 -8.804 4.400 1.00 86.06 267 ALA A N 1
ATOM 2075 C CA . ALA A 1 267 ? -1.980 -9.219 3.259 1.00 86.06 267 ALA A CA 1
ATOM 2076 C C . ALA A 1 267 ? -1.143 -8.059 2.697 1.00 86.06 267 ALA A C 1
ATOM 2078 O O . ALA A 1 267 ? -1.628 -6.941 2.523 1.00 86.06 267 ALA A O 1
ATOM 2079 N N . GLY A 1 268 ? 0.126 -8.329 2.405 1.00 80.50 268 GLY A N 1
ATOM 2080 C CA . GLY A 1 268 ? 1.060 -7.338 1.884 1.00 80.50 268 GLY A CA 1
ATOM 2081 C C . GLY A 1 268 ? 2.505 -7.701 2.200 1.00 80.50 268 GLY A C 1
ATOM 2082 O O . GLY A 1 268 ? 2.796 -8.454 3.133 1.00 80.50 268 GLY A O 1
ATOM 2083 N N . ILE A 1 269 ? 3.432 -7.153 1.422 1.00 74.81 269 ILE A N 1
ATOM 2084 C CA . ILE A 1 269 ? 4.863 -7.330 1.654 1.00 74.81 269 ILE A CA 1
ATOM 2085 C C . ILE A 1 269 ? 5.320 -6.290 2.695 1.00 74.81 269 ILE A C 1
ATOM 2087 O O . ILE A 1 269 ? 4.994 -5.109 2.557 1.00 74.81 269 ILE A O 1
ATOM 2091 N N . PRO A 1 270 ? 6.068 -6.676 3.749 1.00 69.38 270 PRO A N 1
ATOM 2092 C CA . PRO A 1 270 ? 6.704 -5.720 4.648 1.00 69.38 270 PRO A CA 1
ATOM 2093 C C . PRO A 1 270 ? 7.931 -5.097 3.971 1.00 69.38 270 PRO A C 1
ATOM 2095 O O . PRO A 1 270 ? 8.670 -5.779 3.258 1.00 69.38 270 PRO A O 1
ATOM 2098 N N . ARG A 1 271 ? 8.181 -3.809 4.232 1.00 63.78 271 ARG A N 1
ATOM 2099 C CA . ARG A 1 271 ? 9.290 -3.058 3.625 1.00 63.78 271 ARG A CA 1
ATOM 2100 C C . ARG A 1 271 ? 10.638 -3.765 3.825 1.00 63.78 271 ARG A C 1
ATOM 2102 O O . ARG A 1 271 ? 11.071 -3.936 4.962 1.00 63.78 271 ARG A O 1
ATOM 2109 N N . LYS A 1 272 ? 11.308 -4.127 2.726 1.00 57.19 272 LYS A N 1
ATOM 2110 C CA . LYS A 1 272 ? 12.696 -4.618 2.737 1.00 57.19 272 LYS A CA 1
ATOM 2111 C C . LYS A 1 272 ? 13.695 -3.447 2.834 1.00 57.19 272 LYS A C 1
ATOM 2113 O O . LYS A 1 272 ? 13.363 -2.340 2.397 1.00 57.19 272 LYS A O 1
ATOM 2118 N N . PRO A 1 273 ? 14.935 -3.673 3.308 1.00 50.25 273 PRO A N 1
ATOM 2119 C CA . PRO A 1 273 ? 16.076 -2.826 2.952 1.00 50.25 273 PRO A CA 1
ATOM 2120 C C . PRO A 1 273 ? 16.170 -2.638 1.425 1.00 50.25 273 PRO A C 1
ATOM 2122 O O . PRO A 1 273 ? 15.746 -3.506 0.667 1.00 50.25 273 PRO A O 1
ATOM 2125 N N . GLY A 1 274 ? 16.663 -1.485 0.967 1.00 55.88 274 GLY A N 1
ATOM 2126 C CA . GLY A 1 274 ? 16.734 -1.127 -0.461 1.00 55.88 274 GLY A CA 1
ATOM 2127 C C . GLY A 1 274 ? 15.402 -0.717 -1.114 1.00 55.88 274 GLY A C 1
ATOM 2128 O O . GLY A 1 274 ? 15.407 0.128 -2.002 1.00 55.88 274 GLY A O 1
ATOM 2129 N N . MET A 1 275 ? 14.257 -1.225 -0.646 1.00 59.03 275 MET A N 1
ATOM 2130 C CA . MET A 1 275 ? 12.939 -0.928 -1.227 1.00 59.03 275 MET A CA 1
ATOM 2131 C C . MET A 1 275 ? 12.487 0.518 -0.939 1.00 59.03 275 MET A C 1
ATOM 2133 O O . MET A 1 275 ? 12.494 0.983 0.219 1.00 59.03 275 MET A O 1
ATOM 2137 N N . THR A 1 276 ? 12.048 1.239 -1.975 1.00 59.44 276 THR A N 1
ATOM 2138 C CA . THR A 1 276 ? 11.497 2.592 -1.808 1.00 59.44 276 THR A CA 1
ATOM 2139 C C . THR A 1 276 ? 10.129 2.540 -1.112 1.00 59.44 276 THR A C 1
ATOM 2141 O O . THR A 1 276 ? 9.556 1.473 -0.873 1.00 59.44 276 THR A O 1
ATOM 2144 N N . ARG A 1 277 ? 9.589 3.706 -0.733 1.00 66.25 277 ARG A N 1
ATOM 2145 C CA . ARG A 1 277 ? 8.194 3.786 -0.260 1.00 66.25 277 ARG A CA 1
ATOM 2146 C C . ARG A 1 277 ? 7.194 3.547 -1.400 1.00 66.25 277 ARG A C 1
ATOM 2148 O O . ARG A 1 277 ? 6.082 3.104 -1.133 1.00 66.25 277 ARG A O 1
ATOM 2155 N N . ASP A 1 278 ? 7.598 3.813 -2.639 1.00 68.12 278 ASP A N 1
ATOM 2156 C CA . ASP A 1 278 ? 6.728 3.790 -3.811 1.00 68.12 278 ASP A CA 1
ATOM 2157 C C . ASP A 1 278 ? 6.565 2.377 -4.380 1.00 68.12 278 ASP A C 1
ATOM 2159 O O . ASP A 1 278 ? 5.439 1.976 -4.664 1.00 68.12 278 ASP A O 1
ATOM 2163 N N . ASP A 1 279 ? 7.636 1.577 -4.419 1.00 71.12 279 ASP A N 1
ATOM 2164 C CA . ASP A 1 279 ? 7.557 0.148 -4.778 1.00 71.12 279 ASP A CA 1
ATOM 2165 C C . ASP A 1 279 ? 6.634 -0.603 -3.809 1.00 71.12 279 ASP A C 1
ATOM 2167 O O . ASP A 1 279 ? 5.796 -1.409 -4.209 1.00 71.12 279 ASP A O 1
ATOM 2171 N N . LEU A 1 280 ? 6.780 -0.310 -2.511 1.00 74.44 280 LEU A N 1
ATOM 2172 C CA . LEU A 1 280 ? 5.992 -0.909 -1.436 1.00 74.44 280 LEU A CA 1
ATOM 2173 C C . LEU A 1 280 ? 4.504 -0.572 -1.574 1.00 74.44 280 LEU A C 1
ATOM 2175 O O . LEU A 1 280 ? 3.654 -1.445 -1.407 1.00 74.44 280 LEU A O 1
ATOM 2179 N N . PHE A 1 281 ? 4.201 0.689 -1.893 1.00 82.94 281 PHE A N 1
ATOM 2180 C CA . PHE A 1 281 ? 2.846 1.133 -2.194 1.00 82.94 281 PHE A CA 1
ATOM 2181 C C . PHE A 1 281 ? 2.291 0.416 -3.430 1.00 82.94 281 PHE A C 1
ATOM 2183 O O . PHE A 1 281 ? 1.213 -0.158 -3.334 1.00 82.94 281 PHE A O 1
ATOM 2190 N N . ASN A 1 282 ? 3.028 0.377 -4.545 1.00 82.56 282 ASN A N 1
ATOM 2191 C CA . ASN A 1 282 ? 2.564 -0.236 -5.794 1.00 82.56 282 ASN A CA 1
ATOM 2192 C C . ASN A 1 282 ? 2.246 -1.737 -5.628 1.00 82.56 282 ASN A C 1
ATOM 2194 O O . ASN A 1 282 ? 1.210 -2.200 -6.099 1.00 82.56 282 ASN A O 1
ATOM 2198 N N . VAL A 1 283 ? 3.097 -2.490 -4.919 1.00 82.56 283 VAL A N 1
ATOM 2199 C CA . VAL A 1 283 ? 2.894 -3.933 -4.686 1.00 82.56 283 VAL A CA 1
ATOM 2200 C C . VAL A 1 283 ? 1.736 -4.206 -3.721 1.00 82.56 283 VAL A C 1
ATOM 2202 O O . VAL A 1 283 ? 0.927 -5.103 -3.959 1.00 82.56 283 VAL A O 1
ATOM 2205 N N . ASN A 1 284 ? 1.609 -3.436 -2.637 1.00 86.81 284 ASN A N 1
ATOM 2206 C CA . ASN A 1 284 ? 0.496 -3.631 -1.706 1.00 86.81 284 ASN A CA 1
ATOM 2207 C C . ASN A 1 284 ? -0.831 -3.089 -2.275 1.00 86.81 284 ASN A C 1
ATOM 2209 O O . ASN A 1 284 ? -1.889 -3.608 -1.929 1.00 86.81 284 ASN A O 1
ATOM 2213 N N . ALA A 1 285 ? -0.787 -2.119 -3.195 1.00 87.25 285 ALA A N 1
ATOM 2214 C CA . ALA A 1 285 ? -1.940 -1.653 -3.961 1.00 87.25 285 ALA A CA 1
ATOM 2215 C C . ALA A 1 285 ? -2.519 -2.753 -4.864 1.00 87.25 285 ALA A C 1
ATOM 2217 O O . ALA A 1 285 ? -3.731 -2.962 -4.834 1.00 87.25 285 ALA A O 1
ATOM 2218 N N . SER A 1 286 ? -1.684 -3.492 -5.611 1.00 86.12 286 SER A N 1
ATOM 2219 C CA . SER A 1 286 ? -2.174 -4.620 -6.418 1.00 86.12 286 SER A CA 1
ATOM 2220 C C . SER A 1 286 ? -2.730 -5.744 -5.543 1.00 86.12 286 SER A C 1
ATOM 2222 O O . SER A 1 286 ? -3.842 -6.189 -5.789 1.00 86.12 286 SER A O 1
ATOM 2224 N N . ILE A 1 287 ? -2.032 -6.123 -4.462 1.00 88.94 287 ILE A N 1
ATOM 2225 C CA . ILE A 1 287 ? -2.512 -7.162 -3.528 1.00 88.94 287 ILE A CA 1
ATOM 2226 C C . ILE A 1 287 ? -3.886 -6.799 -2.939 1.00 88.94 287 ILE A C 1
ATOM 2228 O O . ILE A 1 287 ? -4.765 -7.654 -2.868 1.00 88.94 287 ILE A O 1
ATOM 2232 N N . VAL A 1 288 ? -4.096 -5.542 -2.532 1.00 93.06 288 VAL A N 1
ATOM 2233 C CA . VAL A 1 288 ? -5.391 -5.102 -1.986 1.00 93.06 288 VAL A CA 1
ATOM 2234 C C . VAL A 1 288 ? -6.469 -5.040 -3.064 1.00 93.06 288 VAL A C 1
ATOM 2236 O O . VAL A 1 288 ? -7.583 -5.476 -2.791 1.00 93.06 288 VAL A O 1
ATOM 2239 N N . ARG A 1 289 ? -6.164 -4.562 -4.279 1.00 91.56 289 ARG A N 1
ATOM 2240 C CA . ARG A 1 289 ? -7.109 -4.603 -5.408 1.00 91.56 289 ARG A CA 1
ATOM 2241 C C . ARG A 1 289 ? -7.567 -6.036 -5.673 1.00 91.56 289 ARG A C 1
ATOM 2243 O O . ARG A 1 289 ? -8.761 -6.296 -5.610 1.00 91.56 289 ARG A O 1
ATOM 2250 N N . ASP A 1 290 ? -6.630 -6.950 -5.911 1.00 90.88 290 ASP A N 1
ATOM 2251 C CA . ASP A 1 290 ? -6.918 -8.320 -6.357 1.00 90.88 290 ASP A CA 1
ATOM 2252 C C . ASP A 1 290 ? -7.755 -9.090 -5.320 1.00 90.88 290 ASP A C 1
ATOM 2254 O O . ASP A 1 290 ? -8.688 -9.811 -5.670 1.00 90.88 290 ASP A O 1
ATOM 2258 N N . LEU A 1 291 ? -7.484 -8.876 -4.026 1.00 94.69 291 LEU A N 1
ATOM 2259 C CA . LEU A 1 291 ? -8.305 -9.427 -2.947 1.00 94.69 291 LEU A CA 1
ATOM 2260 C C . LEU A 1 291 ? -9.698 -8.785 -2.889 1.00 94.69 291 LEU A C 1
ATOM 2262 O O . LEU A 1 291 ? -10.684 -9.498 -2.733 1.00 94.69 291 LEU A O 1
ATOM 2266 N N . ILE A 1 292 ? -9.802 -7.458 -3.021 1.00 96.75 292 ILE A N 1
ATOM 2267 C CA . ILE A 1 292 ? -11.085 -6.744 -2.941 1.00 96.75 292 ILE A CA 1
ATOM 2268 C C . ILE A 1 292 ? -11.973 -7.003 -4.164 1.00 96.75 292 ILE A C 1
ATOM 2270 O O . ILE A 1 292 ? -13.192 -6.991 -4.022 1.00 96.75 292 ILE A O 1
ATOM 2274 N N . GLU A 1 293 ? -11.408 -7.316 -5.331 1.00 94.81 293 GLU A N 1
ATOM 2275 C CA . GLU A 1 293 ? -12.187 -7.819 -6.468 1.00 94.81 293 GLU A CA 1
ATOM 2276 C C . GLU A 1 293 ? -12.869 -9.154 -6.131 1.00 94.81 293 GLU A C 1
ATOM 2278 O O . GLU A 1 293 ? -14.077 -9.275 -6.331 1.00 94.81 293 GLU A O 1
ATOM 2283 N N . GLY A 1 294 ? -12.151 -10.097 -5.509 1.00 94.69 294 GLY A N 1
ATOM 2284 C CA . GLY A 1 294 ? -12.746 -11.339 -4.999 1.00 94.69 294 GLY A CA 1
ATOM 2285 C C . GLY A 1 294 ? -13.790 -11.108 -3.897 1.00 94.69 294 GLY A C 1
ATOM 2286 O O . GLY A 1 294 ? -14.838 -11.752 -3.891 1.00 94.69 294 GLY A O 1
ATOM 2287 N N . VAL A 1 295 ? -13.564 -10.150 -2.986 1.00 97.06 295 VAL A N 1
ATOM 2288 C CA . VAL A 1 295 ? -14.567 -9.775 -1.966 1.00 97.06 295 VAL A CA 1
ATOM 2289 C C . VAL A 1 295 ? -15.824 -9.188 -2.609 1.00 97.06 295 VAL A C 1
ATOM 2291 O O . VAL A 1 295 ? -16.929 -9.539 -2.203 1.00 97.06 295 VAL A O 1
ATOM 2294 N N . ALA A 1 296 ? -15.680 -8.340 -3.627 1.00 96.44 296 ALA A N 1
ATOM 2295 C CA . ALA A 1 296 ? -16.805 -7.742 -4.338 1.00 96.44 296 ALA A CA 1
ATOM 2296 C C . ALA A 1 296 ? -17.678 -8.783 -5.063 1.00 96.44 296 ALA A C 1
ATOM 2298 O O . ALA A 1 296 ? -18.888 -8.591 -5.174 1.00 96.44 296 ALA A O 1
ATOM 2299 N N . GLU A 1 297 ? -17.076 -9.876 -5.539 1.00 94.94 297 GLU A N 1
ATOM 2300 C CA . GLU A 1 297 ? -17.763 -10.937 -6.285 1.00 94.94 297 GLU A CA 1
ATOM 2301 C C . GLU A 1 297 ? -18.356 -12.032 -5.383 1.00 94.94 297 GLU A C 1
ATOM 2303 O O . GLU A 1 297 ? -19.442 -12.533 -5.675 1.00 94.94 297 GLU A O 1
ATOM 2308 N N . HIS A 1 298 ? -17.694 -12.383 -4.273 1.00 96.25 298 HIS A N 1
ATOM 2309 C CA . HIS A 1 298 ? -18.079 -13.533 -3.437 1.00 96.25 298 HIS A CA 1
ATOM 2310 C C . HIS A 1 298 ? -18.619 -13.170 -2.043 1.00 96.25 298 HIS A C 1
ATOM 2312 O O . HIS A 1 298 ? -19.334 -13.970 -1.440 1.00 96.25 298 HIS A O 1
ATOM 2318 N N . ALA A 1 299 ? -18.306 -11.979 -1.519 1.00 96.50 299 ALA A N 1
ATOM 2319 C CA . ALA A 1 299 ? -18.693 -11.548 -0.172 1.00 96.50 299 ALA A CA 1
ATOM 2320 C C . ALA A 1 299 ? -19.022 -10.034 -0.051 1.00 96.50 299 ALA A C 1
ATOM 2322 O O . ALA A 1 299 ? -18.593 -9.395 0.913 1.00 96.50 299 ALA A O 1
ATOM 2323 N N . PRO A 1 300 ? -19.813 -9.425 -0.963 1.00 95.44 300 PRO A N 1
ATOM 2324 C CA . PRO A 1 300 ? -20.026 -7.969 -0.998 1.00 95.44 300 PRO A CA 1
ATOM 2325 C C . PRO A 1 300 ? -20.719 -7.381 0.245 1.00 95.44 300 PRO A C 1
ATOM 2327 O O . PRO A 1 300 ? -20.645 -6.180 0.481 1.00 95.44 300 PRO A O 1
ATOM 2330 N N . ASN A 1 301 ? -21.388 -8.212 1.054 1.00 94.94 301 ASN A N 1
ATOM 2331 C CA . ASN A 1 301 ? -22.053 -7.791 2.293 1.00 94.94 301 ASN A CA 1
ATOM 2332 C C . ASN A 1 301 ? -21.148 -7.859 3.541 1.00 94.94 301 ASN A C 1
ATOM 2334 O O . ASN A 1 301 ? -21.581 -7.443 4.620 1.00 94.94 301 ASN A O 1
ATOM 2338 N N . ALA A 1 302 ? -19.930 -8.393 3.429 1.00 97.12 302 ALA A N 1
ATOM 2339 C CA . ALA A 1 302 ? -19.010 -8.545 4.552 1.00 97.12 302 ALA A CA 1
ATOM 2340 C C . ALA A 1 302 ? -18.506 -7.193 5.081 1.00 97.12 302 ALA A C 1
ATOM 2342 O O . ALA A 1 302 ? -18.414 -6.211 4.344 1.00 97.12 302 ALA A O 1
ATOM 2343 N N . ILE A 1 303 ? -18.112 -7.145 6.355 1.00 98.12 303 ILE A N 1
ATOM 2344 C CA . ILE A 1 303 ? -17.338 -6.025 6.901 1.00 98.12 303 ILE A CA 1
ATOM 2345 C C . ILE A 1 303 ? -15.855 -6.222 6.564 1.00 98.12 303 ILE A C 1
ATOM 2347 O O . ILE A 1 303 ? -15.247 -7.218 6.944 1.00 98.12 303 ILE A O 1
ATOM 2351 N N . ILE A 1 304 ? -15.270 -5.257 5.862 1.00 98.44 304 ILE A N 1
ATOM 2352 C CA . ILE A 1 304 ? -13.922 -5.296 5.294 1.00 98.44 304 ILE A CA 1
ATOM 2353 C C . ILE A 1 304 ? -12.981 -4.435 6.143 1.00 98.44 304 ILE A C 1
ATOM 2355 O O . ILE A 1 304 ? -13.124 -3.214 6.211 1.00 98.44 304 ILE A O 1
ATOM 2359 N N . CYS A 1 305 ? -11.972 -5.064 6.741 1.00 98.19 305 CYS A N 1
ATOM 2360 C CA . CYS A 1 305 ? -11.000 -4.432 7.630 1.00 98.19 305 CYS A CA 1
ATOM 2361 C C . CYS A 1 305 ? -9.591 -4.465 7.012 1.00 98.19 305 CYS A C 1
ATOM 2363 O O . CYS A 1 305 ? -8.875 -5.467 7.102 1.00 98.19 305 CYS A O 1
ATOM 2365 N N . ILE A 1 306 ? -9.171 -3.359 6.396 1.00 97.81 306 ILE A N 1
ATOM 2366 C CA . ILE A 1 306 ? -7.857 -3.210 5.761 1.00 97.81 306 ILE A CA 1
ATOM 2367 C C . ILE A 1 306 ? -6.779 -2.937 6.820 1.00 97.81 306 ILE A C 1
ATOM 2369 O O . ILE A 1 306 ? -6.811 -1.923 7.517 1.00 97.81 306 ILE A O 1
ATOM 2373 N N . ILE A 1 307 ? -5.792 -3.831 6.899 1.00 95.31 307 ILE A N 1
ATOM 2374 C CA . ILE A 1 307 ? -4.556 -3.697 7.696 1.00 95.31 307 ILE A CA 1
ATOM 2375 C C . ILE A 1 307 ? -3.335 -3.508 6.761 1.00 95.31 307 ILE A C 1
ATOM 2377 O O . ILE A 1 307 ? -2.294 -2.975 7.163 1.00 95.31 307 ILE A O 1
ATOM 2381 N N . SER A 1 308 ? -3.464 -3.908 5.489 1.00 91.94 308 SER A N 1
ATOM 2382 C CA . SER A 1 308 ? -2.492 -3.714 4.409 1.00 91.94 308 SER A CA 1
ATOM 2383 C C . SER A 1 308 ? -2.001 -2.270 4.309 1.00 91.94 308 SER A C 1
ATOM 2385 O O . SER A 1 308 ? -2.769 -1.346 4.045 1.00 91.94 308 SER A O 1
ATOM 2387 N N . ASN A 1 309 ? -0.695 -2.074 4.480 1.00 89.38 309 ASN A N 1
ATOM 2388 C CA . ASN A 1 309 ? -0.078 -0.752 4.477 1.00 89.38 309 ASN A CA 1
ATOM 2389 C C . ASN A 1 309 ? 0.391 -0.318 3.071 1.00 89.38 309 ASN A C 1
ATOM 2391 O O . ASN A 1 309 ? 0.914 -1.161 2.339 1.00 89.38 309 ASN A O 1
ATOM 2395 N N . PRO A 1 310 ? 0.304 0.981 2.710 1.00 91.81 310 PRO A N 1
ATOM 2396 C CA . PRO A 1 310 ? -0.106 2.113 3.553 1.00 91.81 310 PRO A CA 1
ATOM 2397 C C . PRO A 1 310 ? -1.634 2.300 3.618 1.00 91.81 310 PRO A C 1
ATOM 2399 O O . PRO A 1 310 ? -2.278 2.549 2.600 1.00 91.81 310 PRO A O 1
ATOM 2402 N N . VAL A 1 311 ? -2.202 2.250 4.831 1.00 94.38 311 VAL A N 1
ATOM 2403 C CA . VAL A 1 311 ? -3.667 2.256 5.061 1.00 94.38 311 VAL A CA 1
ATOM 2404 C C . VAL A 1 311 ? -4.347 3.519 4.501 1.00 94.38 311 VAL A C 1
ATOM 2406 O O . VAL A 1 311 ? -5.428 3.423 3.924 1.00 94.38 311 VAL A O 1
ATOM 2409 N N . ASN A 1 312 ? -3.661 4.672 4.547 1.00 95.06 312 ASN A N 1
ATOM 2410 C CA . ASN A 1 312 ? -4.095 5.953 3.956 1.00 95.06 312 ASN A CA 1
ATOM 2411 C C . ASN A 1 312 ? -4.407 5.892 2.445 1.00 95.06 312 ASN A C 1
ATOM 2413 O O . ASN A 1 312 ? -5.037 6.809 1.926 1.00 95.06 312 ASN A O 1
ATOM 2417 N N . SER A 1 313 ? -3.941 4.859 1.736 1.00 94.12 313 SER A N 1
ATOM 2418 C CA . SER A 1 313 ? -4.106 4.710 0.286 1.00 94.12 313 SER A CA 1
ATOM 2419 C C . SER A 1 313 ? -4.750 3.376 -0.105 1.00 94.12 313 SER A C 1
ATOM 2421 O O . SER A 1 313 ? -5.514 3.334 -1.066 1.00 94.12 313 SER A O 1
ATOM 2423 N N . THR A 1 314 ? -4.513 2.292 0.642 1.00 94.69 314 THR A N 1
ATOM 2424 C CA . THR A 1 314 ? -5.141 0.984 0.378 1.00 94.69 314 THR A CA 1
ATOM 2425 C C . THR A 1 314 ? -6.645 0.975 0.665 1.00 94.69 314 THR A C 1
ATOM 2427 O O . THR A 1 314 ? -7.382 0.304 -0.052 1.00 94.69 314 THR A O 1
ATOM 2430 N N . VAL A 1 315 ? -7.131 1.764 1.633 1.00 96.62 315 VAL A N 1
ATOM 2431 C CA . VAL A 1 315 ? -8.578 1.941 1.871 1.00 96.62 315 VAL A CA 1
ATOM 2432 C C . VAL A 1 315 ? -9.261 2.696 0.719 1.00 96.62 315 VAL A C 1
ATOM 2434 O O . VAL A 1 315 ? -10.231 2.162 0.182 1.00 96.62 315 VAL A O 1
ATOM 2437 N N . PRO A 1 316 ? -8.757 3.856 0.246 1.00 95.88 316 PRO A N 1
ATOM 2438 C CA . PRO A 1 316 ? -9.253 4.466 -0.987 1.00 95.88 316 PRO A CA 1
ATOM 2439 C C . PRO A 1 316 ? -9.217 3.537 -2.214 1.00 95.88 316 PRO A C 1
ATOM 2441 O O . PRO A 1 316 ? -10.177 3.541 -2.980 1.00 95.88 316 PRO A O 1
ATOM 2444 N N . ILE A 1 317 ? -8.173 2.709 -2.394 1.00 94.75 317 ILE A N 1
ATOM 2445 C CA . ILE A 1 317 ? -8.128 1.698 -3.475 1.00 94.75 317 ILE A CA 1
ATOM 2446 C C . ILE A 1 317 ? -9.287 0.707 -3.331 1.00 94.75 317 ILE A C 1
ATOM 2448 O O . ILE A 1 317 ? -10.058 0.536 -4.273 1.00 94.75 317 ILE A O 1
ATOM 2452 N N . ALA A 1 318 ? -9.454 0.100 -2.150 1.00 96.25 318 ALA A N 1
ATOM 2453 C CA . ALA A 1 318 ? -10.546 -0.835 -1.887 1.00 96.25 318 ALA A CA 1
ATOM 2454 C C . ALA A 1 318 ? -11.921 -0.198 -2.164 1.00 96.25 318 ALA A C 1
ATOM 2456 O O . ALA A 1 318 ? -12.774 -0.809 -2.806 1.00 96.25 318 ALA A O 1
ATOM 2457 N N . ALA A 1 319 ? -12.112 1.061 -1.760 1.00 96.44 319 ALA A N 1
ATOM 2458 C CA . ALA A 1 319 ? -13.334 1.805 -2.037 1.00 96.44 319 ALA A CA 1
ATOM 2459 C C . ALA A 1 319 ? -13.580 2.012 -3.540 1.00 96.44 319 ALA A C 1
ATOM 2461 O O . ALA A 1 319 ? -14.715 1.849 -3.978 1.00 96.44 319 ALA A O 1
ATOM 2462 N N . GLN A 1 320 ? -12.560 2.344 -4.341 1.00 94.12 320 GLN A N 1
ATOM 2463 C CA . GLN A 1 320 ? -12.737 2.520 -5.791 1.00 94.12 320 GLN A CA 1
ATOM 2464 C C . GLN A 1 320 ? -13.047 1.199 -6.506 1.00 94.12 320 GLN A C 1
ATOM 2466 O O . GLN A 1 320 ? -13.943 1.165 -7.349 1.00 94.12 320 GLN A O 1
ATOM 2471 N N . VAL A 1 321 ? -12.397 0.096 -6.120 1.00 94.00 321 VAL A N 1
ATOM 2472 C CA . VAL A 1 321 ? -12.687 -1.243 -6.667 1.00 94.00 321 VAL A CA 1
ATOM 2473 C C . VAL A 1 321 ? -14.140 -1.646 -6.388 1.00 94.00 321 VAL A C 1
ATOM 2475 O O . VAL A 1 321 ? -14.872 -2.013 -7.308 1.00 94.00 321 VAL A O 1
ATOM 2478 N N . LEU A 1 322 ? -14.602 -1.491 -5.143 1.00 95.94 322 LEU A N 1
ATOM 2479 C CA . LEU A 1 322 ? -15.995 -1.750 -4.757 1.00 95.94 322 LEU A CA 1
ATOM 2480 C C . LEU A 1 322 ? -16.984 -0.811 -5.474 1.00 95.94 322 LEU A C 1
ATOM 2482 O O . LEU A 1 322 ? -18.059 -1.255 -5.882 1.00 95.94 322 LEU A O 1
ATOM 2486 N N . LYS A 1 323 ? -16.627 0.471 -5.667 1.00 94.88 323 LYS A N 1
ATOM 2487 C CA . LYS A 1 323 ? -17.437 1.453 -6.416 1.00 94.88 323 LYS A CA 1
ATOM 2488 C C . LYS A 1 323 ? -17.567 1.043 -7.892 1.00 94.88 323 LYS A C 1
ATOM 2490 O O . LYS A 1 323 ? -18.670 1.110 -8.426 1.00 94.88 323 LYS A O 1
ATOM 2495 N N . LYS A 1 324 ? -16.504 0.527 -8.525 1.00 90.50 324 LYS A N 1
ATOM 2496 C CA . LYS A 1 324 ? -16.536 -0.001 -9.906 1.00 90.50 324 LYS A CA 1
ATOM 2497 C C . LYS A 1 324 ? -17.308 -1.310 -10.058 1.00 90.50 324 LYS A C 1
ATOM 2499 O O . LYS A 1 324 ? -18.013 -1.472 -11.048 1.00 90.50 324 LYS A O 1
ATOM 2504 N N . LYS A 1 325 ? -17.219 -2.222 -9.084 1.00 93.44 325 LYS A N 1
ATOM 2505 C CA . LYS A 1 325 ? -18.022 -3.462 -9.052 1.00 93.44 325 LYS A CA 1
ATOM 2506 C C . LYS A 1 325 ? -19.492 -3.202 -8.654 1.00 93.44 325 LYS A C 1
ATOM 2508 O O . LYS A 1 325 ? -20.302 -4.118 -8.707 1.00 93.44 325 LYS A O 1
ATOM 2513 N N . GLY A 1 326 ? -19.853 -1.967 -8.282 1.00 95.75 326 GLY A N 1
ATOM 2514 C CA . GLY A 1 326 ? -21.231 -1.549 -7.982 1.00 95.75 326 GLY A CA 1
ATOM 2515 C C . GLY A 1 326 ? -21.756 -1.953 -6.598 1.00 95.75 326 GLY A C 1
ATOM 2516 O O . GLY A 1 326 ? -22.949 -1.818 -6.344 1.00 95.75 326 GLY A O 1
ATOM 2517 N N . VAL A 1 327 ? -20.884 -2.430 -5.704 1.00 96.81 327 VAL A N 1
ATOM 2518 C CA . VAL A 1 327 ? -21.241 -3.054 -4.409 1.00 96.81 327 VAL A CA 1
ATOM 2519 C C . VAL A 1 327 ? -20.720 -2.275 -3.193 1.00 96.81 327 VAL A C 1
ATOM 2521 O O . VAL A 1 327 ? -20.548 -2.821 -2.108 1.00 96.81 327 VAL A O 1
ATOM 2524 N N . TYR A 1 328 ? -20.418 -0.987 -3.360 1.00 97.56 328 TYR A N 1
ATOM 2525 C CA . TYR A 1 328 ? -19.814 -0.184 -2.300 1.00 97.56 328 TYR A CA 1
ATOM 2526 C C . TYR A 1 328 ? -20.806 0.266 -1.216 1.00 97.56 328 TYR A C 1
ATOM 2528 O O . TYR A 1 328 ? -21.591 1.191 -1.432 1.00 97.56 328 TYR A O 1
ATOM 2536 N N . ASP A 1 329 ? -20.682 -0.310 -0.018 1.00 97.25 329 ASP A N 1
ATOM 2537 C CA . ASP A 1 329 ? -21.260 0.226 1.219 1.00 97.25 329 ASP A CA 1
ATOM 2538 C C . ASP A 1 329 ? -20.163 0.935 2.052 1.00 97.25 329 ASP A C 1
ATOM 2540 O O . ASP A 1 329 ? -19.296 0.258 2.621 1.00 97.25 329 ASP A O 1
ATOM 2544 N N . PRO A 1 330 ? -20.175 2.282 2.184 1.00 96.00 330 PRO A N 1
ATOM 2545 C CA . PRO A 1 330 ? -19.206 3.004 3.014 1.00 96.00 330 PRO A CA 1
ATOM 2546 C C . PRO A 1 330 ? -19.274 2.617 4.495 1.00 96.00 330 PRO A C 1
ATOM 2548 O O . PRO A 1 330 ? -18.322 2.870 5.230 1.00 96.00 330 PRO A O 1
ATOM 2551 N N . LYS A 1 331 ? -20.362 1.979 4.951 1.00 97.19 331 LYS A N 1
ATOM 2552 C CA . LYS A 1 331 ? -20.498 1.527 6.340 1.00 97.19 331 LYS A CA 1
ATOM 2553 C C . LYS A 1 331 ? -19.754 0.233 6.642 1.00 97.19 331 LYS A C 1
ATOM 2555 O O . LYS A 1 331 ? -19.659 -0.138 7.812 1.00 97.19 331 LYS A O 1
ATOM 2560 N N . ARG A 1 332 ? -19.244 -0.461 5.620 1.00 97.50 332 ARG A N 1
ATOM 2561 C CA . ARG A 1 332 ? -18.606 -1.780 5.755 1.00 97.50 332 ARG A CA 1
ATOM 2562 C C . ARG A 1 332 ? -17.103 -1.769 5.511 1.00 97.50 332 ARG A C 1
ATOM 2564 O O . ARG A 1 332 ? -16.465 -2.768 5.819 1.00 97.50 332 ARG A O 1
ATOM 2571 N N . LEU A 1 333 ? -16.524 -0.677 5.011 1.00 98.12 333 LEU A N 1
ATOM 2572 C CA . LEU A 1 333 ? -15.088 -0.574 4.745 1.00 98.12 333 LEU A CA 1
ATOM 2573 C C . LEU A 1 333 ? -14.362 0.241 5.826 1.00 98.12 333 LEU A C 1
ATOM 2575 O O . LEU A 1 333 ? -14.613 1.433 5.989 1.00 98.12 333 LEU A O 1
ATOM 2579 N N . PHE A 1 334 ? -13.401 -0.391 6.502 1.00 98.56 334 PHE A N 1
ATOM 2580 C CA . PHE A 1 334 ? -12.611 0.198 7.584 1.00 98.56 334 PHE A CA 1
ATOM 2581 C C . PHE A 1 334 ? -11.108 0.013 7.354 1.00 98.56 334 PHE A C 1
ATOM 2583 O O . PHE A 1 334 ? -10.640 -1.096 7.104 1.00 98.56 334 PHE A O 1
ATOM 2590 N N . GLY A 1 335 ? -10.320 1.074 7.523 1.00 98.19 335 GLY A N 1
ATOM 2591 C CA . GLY A 1 335 ? -8.876 0.978 7.745 1.00 98.19 335 GLY A CA 1
ATOM 2592 C C . GLY A 1 335 ? -8.558 0.869 9.230 1.00 98.19 335 GLY A C 1
ATOM 2593 O O . GLY A 1 335 ? -8.916 1.753 10.011 1.00 98.19 335 GLY A O 1
ATOM 2594 N N . VAL A 1 336 ? -7.867 -0.198 9.623 1.00 98.06 336 VAL A N 1
ATOM 2595 C CA . VAL A 1 336 ? -7.611 -0.529 11.031 1.00 98.06 336 VAL A CA 1
ATOM 2596 C C . VAL A 1 336 ? -6.457 0.314 11.586 1.00 98.06 336 VAL A C 1
ATOM 2598 O O . VAL A 1 336 ? -5.295 -0.086 11.543 1.00 98.06 336 VAL A O 1
ATOM 2601 N N . THR A 1 337 ? -6.776 1.482 12.149 1.00 97.75 337 THR A N 1
ATOM 2602 C CA . THR A 1 337 ? -5.800 2.382 12.801 1.00 97.75 337 THR A CA 1
ATOM 2603 C C . THR A 1 337 ? -5.609 2.097 14.299 1.00 97.75 337 THR A C 1
ATOM 2605 O O . THR A 1 337 ? -4.799 2.738 14.967 1.00 97.75 337 THR A O 1
ATOM 2608 N N . THR A 1 338 ? -6.299 1.086 14.839 1.00 97.88 338 THR A N 1
ATOM 2609 C CA . THR A 1 338 ? -6.362 0.726 16.270 1.00 97.88 338 THR A CA 1
ATOM 2610 C C . THR A 1 338 ? -4.994 0.514 16.934 1.00 97.88 338 THR A C 1
ATOM 2612 O O . THR A 1 338 ? -4.863 0.713 18.142 1.00 97.88 338 THR A O 1
ATOM 2615 N N . LEU A 1 339 ? -3.946 0.166 16.173 1.00 96.88 339 LEU A N 1
ATOM 2616 C CA . LEU A 1 339 ? -2.581 0.044 16.702 1.00 96.88 339 LEU A CA 1
ATOM 2617 C C . LEU A 1 339 ? -2.047 1.373 17.264 1.00 96.88 339 LEU A C 1
ATOM 2619 O O . LEU A 1 339 ? -1.293 1.359 18.236 1.00 96.88 339 LEU A O 1
ATOM 2623 N N . ASP A 1 340 ? -2.451 2.514 16.706 1.00 97.19 340 ASP A N 1
ATOM 2624 C CA . ASP A 1 340 ? -1.982 3.824 17.168 1.00 97.19 340 ASP A CA 1
ATOM 2625 C C . ASP A 1 340 ? -2.691 4.259 18.452 1.00 97.19 340 ASP A C 1
ATOM 2627 O O . ASP A 1 340 ? -2.049 4.807 19.344 1.00 97.19 340 ASP A O 1
ATOM 2631 N N . LEU A 1 341 ? -3.966 3.893 18.622 1.00 95.81 341 LEU A N 1
ATOM 2632 C CA . LEU A 1 341 ? -4.684 4.026 19.895 1.00 95.81 341 LEU A CA 1
ATOM 2633 C C . LEU A 1 341 ? -4.056 3.140 20.984 1.00 95.81 341 LEU A C 1
ATOM 2635 O O . LEU A 1 341 ? -3.874 3.589 22.118 1.00 95.81 341 LEU A O 1
ATOM 2639 N N . VAL A 1 342 ? -3.665 1.903 20.647 1.00 96.81 342 VAL A N 1
ATOM 2640 C CA . VAL A 1 342 ? -2.943 0.996 21.562 1.00 96.81 342 VAL A CA 1
ATOM 2641 C C . VAL A 1 342 ? -1.573 1.571 21.946 1.00 96.81 342 VAL A C 1
ATOM 2643 O O . VAL A 1 342 ? -1.209 1.534 23.120 1.00 96.81 342 VAL A O 1
ATOM 2646 N N . ARG A 1 343 ? -0.827 2.161 21.002 1.00 96.81 343 ARG A N 1
ATOM 2647 C CA . ARG A 1 343 ? 0.442 2.868 21.273 1.00 96.81 343 ARG A CA 1
ATOM 2648 C C . ARG A 1 343 ? 0.236 4.080 22.179 1.00 96.81 343 ARG A C 1
ATOM 2650 O O . ARG A 1 343 ? 0.884 4.165 23.217 1.00 96.81 343 ARG A O 1
ATOM 2657 N N . ALA A 1 344 ? -0.681 4.976 21.813 1.00 96.75 344 ALA A N 1
ATOM 2658 C CA . ALA A 1 344 ? -0.982 6.189 22.566 1.00 96.75 344 ALA A CA 1
ATOM 2659 C C . ALA A 1 344 ? -1.378 5.860 24.009 1.00 96.75 344 ALA A C 1
ATOM 2661 O O . ALA A 1 344 ? -0.774 6.379 24.943 1.00 96.75 344 ALA A O 1
ATOM 2662 N N . SER A 1 345 ? -2.309 4.922 24.196 1.00 95.88 345 SER A N 1
ATOM 2663 C CA . SER A 1 345 ? -2.759 4.506 25.530 1.00 95.88 345 SER A CA 1
ATOM 2664 C C . SER A 1 345 ? -1.621 3.892 26.356 1.00 95.88 345 SER A C 1
ATOM 2666 O O . SER A 1 345 ? -1.501 4.184 27.543 1.00 95.88 345 SER A O 1
ATOM 2668 N N . THR A 1 346 ? -0.734 3.115 25.720 1.00 97.00 346 THR A N 1
ATOM 2669 C CA . THR A 1 346 ? 0.454 2.524 26.366 1.00 97.00 346 THR A CA 1
ATOM 2670 C C . THR A 1 346 ? 1.455 3.588 26.815 1.00 97.00 346 THR A C 1
ATOM 2672 O O . THR A 1 346 ? 1.880 3.584 27.968 1.00 97.00 346 THR A O 1
ATOM 2675 N N . PHE A 1 347 ? 1.818 4.523 25.934 1.00 97.00 347 PHE A N 1
ATOM 2676 C CA . PHE A 1 347 ? 2.816 5.555 26.231 1.00 97.00 347 PHE A CA 1
ATOM 2677 C C . PHE A 1 347 ? 2.293 6.614 27.212 1.00 97.00 347 PHE A C 1
ATOM 2679 O O . PHE A 1 347 ? 3.060 7.107 28.032 1.00 97.00 347 PHE A O 1
ATOM 2686 N N . ILE A 1 348 ? 0.994 6.931 27.178 1.00 95.88 348 ILE A N 1
ATOM 2687 C CA . ILE A 1 348 ? 0.342 7.795 28.176 1.00 95.88 348 ILE A CA 1
ATOM 2688 C C . ILE A 1 348 ? 0.323 7.112 29.548 1.00 95.88 348 ILE A C 1
ATOM 2690 O O . ILE A 1 348 ? 0.643 7.752 30.549 1.00 95.88 348 ILE A O 1
ATOM 2694 N N . ALA A 1 349 ? -0.009 5.817 29.600 1.00 96.31 349 ALA A N 1
ATOM 2695 C CA . ALA A 1 349 ? -0.004 5.044 30.838 1.00 96.31 349 ALA A CA 1
ATOM 2696 C C . ALA A 1 349 ? 1.398 4.940 31.457 1.00 96.31 349 ALA A C 1
ATOM 2698 O O . ALA A 1 349 ? 1.544 5.151 32.657 1.00 96.31 349 ALA A O 1
ATOM 2699 N N . GLU A 1 350 ? 2.424 4.689 30.637 1.00 95.00 350 GLU A N 1
ATOM 2700 C CA . GLU A 1 350 ? 3.837 4.708 31.037 1.00 95.00 350 GLU A CA 1
ATOM 2701 C C . GLU A 1 350 ? 4.242 6.082 31.599 1.00 95.00 350 GLU A C 1
ATOM 2703 O O . GLU A 1 350 ? 4.739 6.174 32.720 1.00 95.00 350 GLU A O 1
ATOM 2708 N N . LEU A 1 351 ? 3.969 7.162 30.858 1.00 94.06 351 LEU A N 1
ATOM 2709 C CA . LEU A 1 351 ? 4.407 8.518 31.200 1.00 94.06 351 LEU A CA 1
ATOM 2710 C C . LEU A 1 351 ? 3.703 9.098 32.437 1.00 94.06 351 LEU A C 1
ATOM 2712 O O . LEU A 1 351 ? 4.333 9.786 33.239 1.00 94.06 351 LEU A O 1
ATOM 2716 N N . LYS A 1 352 ? 2.403 8.825 32.608 1.00 93.44 352 LYS A N 1
ATOM 2717 C CA . LYS A 1 352 ? 1.599 9.313 33.744 1.00 93.44 352 LYS A CA 1
ATOM 2718 C C . LYS A 1 352 ? 1.414 8.271 34.859 1.00 93.44 352 LYS A C 1
ATOM 2720 O O . LYS A 1 352 ? 0.708 8.547 35.823 1.00 93.44 352 LYS A O 1
ATOM 2725 N N . SER A 1 353 ? 2.062 7.105 34.760 1.00 93.56 353 SER A N 1
ATOM 2726 C CA . SER A 1 353 ? 1.988 5.998 35.735 1.00 93.56 353 SER A CA 1
ATOM 2727 C C . SER A 1 353 ? 0.555 5.530 36.044 1.00 93.56 353 SER A C 1
ATOM 2729 O O . SER A 1 353 ? 0.168 5.356 37.200 1.00 93.56 353 SER A O 1
ATOM 2731 N N . LEU A 1 354 ? -0.242 5.332 34.991 1.00 94.38 354 LEU A N 1
ATOM 2732 C CA . LEU A 1 354 ? -1.644 4.894 35.058 1.00 94.38 354 LEU A CA 1
ATOM 2733 C C . LEU A 1 354 ? -1.798 3.410 34.684 1.00 94.38 354 LEU A C 1
ATOM 2735 O O . LEU A 1 354 ? -0.948 2.833 34.009 1.00 94.38 354 LEU A O 1
ATOM 2739 N N . ASP A 1 355 ? -2.926 2.793 35.050 1.00 93.75 355 ASP A N 1
ATOM 2740 C CA . ASP A 1 355 ? -3.298 1.483 34.500 1.00 93.75 355 ASP A CA 1
ATOM 2741 C C . ASP A 1 355 ? -3.685 1.634 33.021 1.00 93.75 355 ASP A C 1
ATOM 2743 O O . ASP A 1 355 ? -4.722 2.214 32.696 1.00 93.75 355 ASP A O 1
ATOM 2747 N N . VAL A 1 356 ? -2.871 1.071 32.126 1.00 93.38 356 VAL A N 1
ATOM 2748 C CA . VAL A 1 356 ? -3.083 1.088 30.668 1.00 93.38 356 VAL A CA 1
ATOM 2749 C C . VAL A 1 356 ? -4.463 0.575 30.239 1.00 93.38 356 VAL A C 1
ATOM 2751 O O . VAL A 1 356 ? -4.973 0.996 29.206 1.00 93.38 356 VAL A O 1
ATOM 2754 N N . ARG A 1 357 ? -5.112 -0.281 31.039 1.00 91.94 357 ARG A N 1
ATOM 2755 C CA . ARG A 1 357 ? -6.463 -0.806 30.761 1.00 91.94 357 ARG A CA 1
ATOM 2756 C C . ARG A 1 357 ? -7.566 0.233 30.977 1.00 91.94 357 ARG A C 1
ATOM 2758 O O . ARG A 1 357 ? -8.660 0.068 30.446 1.00 91.94 357 ARG A O 1
ATOM 2765 N N . ALA A 1 358 ? -7.287 1.278 31.755 1.00 91.25 358 ALA A N 1
ATOM 2766 C CA . ALA A 1 358 ? -8.177 2.414 31.977 1.00 91.25 358 ALA A CA 1
ATOM 2767 C C . ALA A 1 358 ? -7.875 3.602 31.044 1.00 91.25 358 ALA A C 1
ATOM 2769 O O . ALA A 1 358 ? -8.680 4.530 30.979 1.00 91.25 358 ALA A O 1
ATOM 2770 N N . VAL A 1 359 ? -6.739 3.584 30.332 1.00 94.75 359 VAL A N 1
ATOM 2771 C CA . VAL A 1 359 ? -6.344 4.654 29.408 1.00 94.75 359 VAL A CA 1
ATOM 2772 C C . VAL A 1 359 ? -6.955 4.429 28.023 1.00 94.75 359 VAL A C 1
ATOM 2774 O O . VAL A 1 359 ? -6.792 3.374 27.414 1.00 94.75 359 VAL A O 1
ATOM 2777 N N . ASN A 1 360 ? -7.631 5.451 27.505 1.00 93.56 360 ASN A N 1
ATOM 2778 C CA . ASN A 1 360 ? -8.148 5.514 26.144 1.00 93.56 360 ASN A CA 1
ATOM 2779 C C . ASN A 1 360 ? -7.910 6.919 25.570 1.00 93.56 360 ASN A C 1
ATOM 2781 O O . ASN A 1 360 ? -8.544 7.883 26.003 1.00 93.56 360 ASN A O 1
ATOM 2785 N N . CYS A 1 361 ? -7.005 7.024 24.598 1.00 95.25 361 CYS A N 1
ATOM 2786 C CA . CYS A 1 361 ? -6.709 8.258 23.872 1.00 95.25 361 CYS A CA 1
ATOM 2787 C C . CYS A 1 361 ? -7.195 8.138 22.415 1.00 95.25 361 CYS A C 1
ATOM 2789 O O . CYS A 1 361 ? -6.693 7.268 21.697 1.00 95.25 361 CYS A O 1
ATOM 2791 N N . PRO A 1 362 ? -8.155 8.968 21.958 1.00 96.12 362 PRO A N 1
ATOM 2792 C CA . PRO A 1 362 ? -8.583 8.976 20.562 1.00 96.12 362 PRO A CA 1
ATOM 2793 C C . PRO A 1 362 ? -7.425 9.337 19.626 1.00 96.12 362 PRO A C 1
ATOM 2795 O O . PRO A 1 362 ? -6.664 10.262 19.904 1.00 96.12 362 PRO A O 1
ATOM 2798 N N . VAL A 1 363 ? -7.316 8.647 18.489 1.00 97.75 363 VAL A N 1
ATOM 2799 C CA . VAL A 1 363 ? -6.314 8.947 17.455 1.00 97.75 363 VAL A CA 1
ATOM 2800 C C . VAL A 1 363 ? -7.026 9.144 16.122 1.00 97.75 363 VAL A C 1
ATOM 2802 O O . VAL A 1 363 ? -7.801 8.285 15.697 1.00 97.75 363 VAL A O 1
ATOM 2805 N N . VAL A 1 364 ? -6.788 10.293 15.489 1.00 97.50 364 VAL A N 1
ATOM 2806 C CA . VAL A 1 364 ? -7.507 10.765 14.296 1.00 97.50 364 VAL A CA 1
ATOM 2807 C C . VAL A 1 364 ? -6.554 11.085 13.137 1.00 97.50 364 VAL A C 1
ATOM 2809 O O . VAL A 1 364 ? -5.334 11.042 13.293 1.00 97.50 364 VAL A O 1
ATOM 2812 N N . GLY A 1 365 ? -7.108 11.381 11.957 1.00 96.62 365 GLY A N 1
ATOM 2813 C CA . GLY A 1 365 ? -6.346 11.689 10.741 1.00 96.62 365 GLY A CA 1
ATOM 2814 C C . GLY A 1 365 ? -6.112 10.457 9.864 1.00 96.62 365 GLY A C 1
ATOM 2815 O O . GLY A 1 365 ? -6.948 10.136 9.021 1.00 96.62 365 GLY A O 1
ATOM 2816 N N . GLY A 1 366 ? -4.992 9.765 10.056 1.00 95.75 366 GLY A N 1
ATOM 2817 C CA . GLY A 1 366 ? -4.552 8.612 9.266 1.00 95.75 366 GLY A CA 1
ATOM 2818 C C . GLY A 1 366 ? -3.564 7.709 10.017 1.00 95.75 366 GLY A C 1
ATOM 2819 O O . GLY A 1 366 ? -3.492 7.735 11.240 1.00 95.75 366 GLY A O 1
ATOM 2820 N N . HIS A 1 367 ? -2.816 6.889 9.273 1.00 94.81 367 HIS A N 1
ATOM 2821 C CA . HIS A 1 367 ? -1.936 5.818 9.770 1.00 94.81 367 HIS A CA 1
ATOM 2822 C C . HIS A 1 367 ? -0.488 5.926 9.239 1.00 94.81 367 HIS A C 1
ATOM 2824 O O . HIS A 1 367 ? 0.194 4.923 9.021 1.00 94.81 367 HIS A O 1
ATOM 2830 N N . SER A 1 368 ? -0.000 7.136 8.944 1.00 90.50 368 SER A N 1
ATOM 2831 C CA . SER A 1 368 ? 1.371 7.337 8.450 1.00 90.50 368 SER A CA 1
ATOM 2832 C C . SER A 1 368 ? 1.994 8.643 8.936 1.00 90.50 368 SER A C 1
ATOM 2834 O O . SER A 1 368 ? 1.502 9.719 8.600 1.00 90.50 368 SER A O 1
ATOM 2836 N N . GLY A 1 369 ? 3.085 8.552 9.704 1.00 90.38 369 GLY A N 1
ATOM 2837 C CA . GLY A 1 369 ? 3.879 9.711 10.126 1.00 90.38 369 GLY A CA 1
ATOM 2838 C C . GLY A 1 369 ? 3.023 10.817 10.744 1.00 90.38 369 GLY A C 1
ATOM 2839 O O . GLY A 1 369 ? 2.235 10.553 11.650 1.00 90.38 369 GLY A O 1
ATOM 2840 N N . ILE A 1 370 ? 3.139 12.036 10.208 1.00 94.62 370 ILE A N 1
ATOM 2841 C CA . ILE A 1 370 ? 2.405 13.215 10.691 1.00 94.62 370 ILE A CA 1
ATOM 2842 C C . ILE A 1 370 ? 0.880 13.097 10.564 1.00 94.62 370 ILE A C 1
ATOM 2844 O O . ILE A 1 370 ? 0.167 13.822 11.247 1.00 94.62 370 ILE A O 1
ATOM 2848 N N . THR A 1 371 ? 0.358 12.177 9.739 1.00 96.31 371 THR A N 1
ATOM 2849 C CA . THR A 1 371 ? -1.098 11.968 9.632 1.00 96.31 371 THR A CA 1
ATOM 2850 C C . THR A 1 371 ? -1.709 11.300 10.865 1.00 96.31 371 THR A C 1
ATOM 2852 O O . THR A 1 371 ? -2.926 11.322 11.006 1.00 96.31 371 THR A O 1
ATOM 2855 N N . ILE A 1 372 ? -0.900 10.729 11.766 1.00 97.75 372 ILE A N 1
ATOM 2856 C CA . ILE A 1 372 ? -1.367 10.139 13.028 1.00 97.75 372 ILE A CA 1
ATOM 2857 C C . ILE A 1 372 ? -1.475 11.260 14.076 1.00 97.75 372 ILE A C 1
ATOM 2859 O O . ILE A 1 372 ? -0.455 11.767 14.551 1.00 97.75 372 ILE A O 1
ATOM 2863 N N . ILE A 1 373 ? -2.699 11.644 14.449 1.00 97.94 373 ILE A N 1
ATOM 2864 C CA . ILE A 1 373 ? -2.971 12.750 15.384 1.00 97.94 373 ILE A CA 1
ATOM 2865 C C . ILE A 1 373 ? -3.549 12.180 16.693 1.00 97.94 373 ILE A C 1
ATOM 2867 O O . ILE A 1 373 ? -4.744 11.878 16.750 1.00 97.94 373 ILE A O 1
ATOM 2871 N N . PRO A 1 374 ? -2.744 11.995 17.756 1.00 97.19 374 PRO A N 1
ATOM 2872 C CA . PRO A 1 374 ? -3.259 11.621 19.069 1.00 97.19 374 PRO A CA 1
ATOM 2873 C C . PRO A 1 374 ? -3.924 12.828 19.742 1.00 97.19 374 PRO A C 1
ATOM 2875 O O . PRO A 1 374 ? -3.279 13.847 19.980 1.00 97.19 374 PRO A O 1
ATOM 2878 N N . VAL A 1 375 ? -5.210 12.711 20.075 1.00 96.69 375 VAL A N 1
ATOM 2879 C CA . VAL A 1 375 ? -5.988 13.777 20.726 1.00 96.69 375 VAL A CA 1
ATOM 2880 C C . VAL A 1 375 ? -5.826 13.663 22.241 1.00 96.69 375 VAL A C 1
ATOM 2882 O O . VAL A 1 375 ? -6.702 13.169 22.959 1.00 96.69 375 VAL A O 1
ATOM 2885 N N . LEU A 1 376 ? -4.655 14.090 22.716 1.00 95.69 376 LEU A N 1
ATOM 2886 C CA . LEU A 1 376 ? -4.240 14.039 24.118 1.00 95.69 376 LEU A CA 1
ATOM 2887 C C . LEU A 1 376 ? -5.225 14.776 25.041 1.00 95.69 376 LEU A C 1
ATOM 2889 O O . LEU A 1 376 ? -5.492 14.296 26.143 1.00 95.69 376 LEU A O 1
ATOM 2893 N N . SER A 1 377 ? -5.814 15.882 24.575 1.00 94.00 377 SER A N 1
ATOM 2894 C CA . SER A 1 377 ? -6.822 16.675 25.297 1.00 94.00 377 SER A CA 1
ATOM 2895 C C . SER A 1 377 ? -8.072 15.885 25.695 1.00 94.00 377 SER A C 1
ATOM 2897 O O . SER A 1 377 ? -8.666 16.159 26.737 1.00 94.00 377 SER A O 1
ATOM 2899 N N . ASN A 1 378 ? -8.452 14.884 24.895 1.00 93.00 378 ASN A N 1
ATOM 2900 C CA . ASN A 1 378 ? -9.634 14.045 25.107 1.00 93.00 378 ASN A CA 1
ATOM 2901 C C . ASN A 1 378 ? -9.280 12.615 25.538 1.00 93.00 378 ASN A C 1
ATOM 2903 O O . ASN A 1 378 ? -10.116 11.708 25.445 1.00 93.00 378 ASN A O 1
ATOM 2907 N N . CYS A 1 379 ? -8.058 12.408 26.034 1.00 93.31 379 CYS A N 1
ATOM 2908 C CA . CYS A 1 379 ? -7.685 11.177 26.713 1.00 93.31 379 CYS A CA 1
ATOM 2909 C C . CYS A 1 379 ? -8.549 10.958 27.970 1.00 93.31 379 CYS A C 1
ATOM 2911 O O . CYS A 1 379 ? -8.891 11.891 28.699 1.00 93.31 379 CYS A O 1
ATOM 2913 N N . LYS A 1 380 ? -8.905 9.697 28.228 1.00 92.56 380 LYS A N 1
ATOM 2914 C CA . LYS A 1 380 ? -9.602 9.245 29.439 1.00 92.56 380 LYS A CA 1
ATOM 2915 C C . LYS A 1 380 ? -8.710 8.236 30.177 1.00 92.56 380 LYS A C 1
ATOM 2917 O O . LYS A 1 380 ? -8.212 7.345 29.499 1.00 92.56 380 LYS A O 1
ATOM 2922 N N . PRO A 1 381 ? -8.510 8.333 31.508 1.00 93.06 381 PRO A N 1
ATOM 2923 C CA . PRO A 1 381 ? -8.871 9.470 32.362 1.00 93.06 381 PRO A CA 1
ATOM 2924 C C . PRO A 1 381 ? -8.201 10.767 31.883 1.00 93.06 381 PRO A C 1
ATOM 2926 O O . PRO A 1 381 ? -7.211 10.720 31.156 1.00 93.06 381 PRO A O 1
ATOM 2929 N N . SER A 1 382 ? -8.771 11.913 32.268 1.00 92.69 382 SER A N 1
ATOM 2930 C CA . SER A 1 382 ? -8.247 13.222 31.862 1.00 92.69 382 SER A CA 1
ATOM 2931 C C . SER A 1 382 ? -6.829 13.418 32.399 1.00 92.69 382 SER A C 1
ATOM 2933 O O . SER A 1 382 ? -6.575 13.210 33.587 1.00 92.69 382 SER A O 1
ATOM 2935 N N . VAL A 1 383 ? -5.915 13.796 31.508 1.00 89.50 383 VAL A N 1
ATOM 2936 C CA . VAL A 1 383 ? -4.484 13.959 31.774 1.00 89.50 383 VAL A CA 1
ATOM 2937 C C . VAL A 1 383 ? -3.990 15.242 31.120 1.00 89.50 383 VAL A C 1
ATOM 2939 O O . VAL A 1 383 ? -4.243 15.492 29.945 1.00 89.50 383 VAL A O 1
ATOM 2942 N N . THR A 1 384 ? -3.265 16.055 31.883 1.00 90.25 384 THR A N 1
ATOM 2943 C CA . THR A 1 384 ? -2.583 17.245 31.372 1.00 90.25 384 THR A CA 1
ATOM 2944 C C . THR A 1 384 ? -1.136 16.921 31.011 1.00 90.25 384 THR A C 1
ATOM 2946 O O . THR A 1 384 ? -0.479 16.097 31.656 1.00 90.25 384 THR A O 1
ATOM 2949 N N . PHE A 1 385 ? -0.638 17.586 29.972 1.00 91.44 385 PHE A N 1
ATOM 2950 C CA . PHE A 1 385 ? 0.743 17.491 29.512 1.00 91.44 385 PHE A CA 1
ATOM 2951 C C . PHE A 1 385 ? 1.305 18.896 29.320 1.00 91.44 385 PHE A C 1
ATOM 2953 O O . PHE A 1 385 ? 0.592 19.781 28.845 1.00 91.44 385 PHE A O 1
ATOM 2960 N 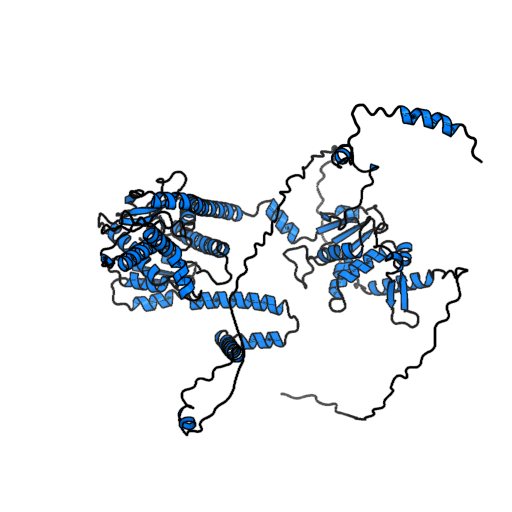N . GLU A 1 386 ? 2.582 19.087 29.639 1.00 93.50 386 GLU A N 1
ATOM 2961 C CA . GLU A 1 386 ? 3.289 20.314 29.254 1.00 93.50 386 GLU A CA 1
ATOM 2962 C C . GLU A 1 386 ? 3.504 20.347 27.726 1.00 93.50 386 GLU A C 1
ATOM 2964 O O . GLU A 1 386 ? 3.624 19.282 27.117 1.00 93.50 386 GLU A O 1
ATOM 2969 N N . PRO A 1 387 ? 3.606 21.516 27.062 1.00 92.88 387 PRO A N 1
ATOM 2970 C CA . PRO A 1 387 ? 3.681 21.578 25.595 1.00 92.88 387 PRO A CA 1
ATOM 2971 C C . PRO A 1 387 ? 4.833 20.761 24.978 1.00 92.88 387 PRO A C 1
ATOM 2973 O O . PRO A 1 387 ? 4.644 20.060 23.985 1.00 92.88 387 PRO A O 1
ATOM 2976 N N . GLU A 1 388 ? 6.016 20.782 25.600 1.00 93.50 388 GLU A N 1
ATOM 2977 C CA . GLU A 1 388 ? 7.166 19.952 25.200 1.00 93.50 388 GLU A CA 1
ATOM 2978 C C . GLU A 1 388 ? 6.943 18.451 25.460 1.00 93.50 388 GLU A C 1
ATOM 2980 O O . GLU A 1 388 ? 7.425 17.610 24.703 1.00 93.50 388 GLU A O 1
ATOM 2985 N N . GLU A 1 389 ? 6.201 18.100 26.512 1.00 94.25 389 GLU A N 1
ATOM 2986 C CA . GLU A 1 389 ? 5.855 16.716 26.848 1.00 94.25 389 GLU A CA 1
ATOM 2987 C C . GLU A 1 389 ? 4.840 16.154 25.839 1.00 94.25 389 GLU A C 1
ATOM 2989 O O . GLU A 1 389 ? 5.062 15.081 25.274 1.00 94.25 389 GLU A O 1
ATOM 2994 N N . ALA A 1 390 ? 3.782 16.918 25.548 1.00 94.75 390 ALA A N 1
ATOM 2995 C CA . ALA A 1 390 ? 2.776 16.613 24.533 1.00 94.75 390 ALA A CA 1
ATOM 2996 C C . ALA A 1 390 ? 3.415 16.418 23.152 1.00 94.75 390 ALA A C 1
ATOM 2998 O O . ALA A 1 390 ? 3.151 15.422 22.480 1.00 94.75 390 ALA A O 1
ATOM 2999 N N . LYS A 1 391 ? 4.318 17.324 22.755 1.00 95.75 391 LYS A N 1
ATOM 3000 C CA . LYS A 1 391 ? 5.051 17.239 21.488 1.00 95.75 391 LYS A CA 1
ATOM 3001 C C . LYS A 1 391 ? 5.897 15.968 21.385 1.00 95.75 391 LYS A C 1
ATOM 3003 O O . LYS A 1 391 ? 5.741 15.217 20.425 1.00 95.75 391 LYS A O 1
ATOM 3008 N N . ARG A 1 392 ? 6.742 15.683 22.382 1.00 96.44 392 ARG A N 1
ATOM 3009 C CA . ARG A 1 392 ? 7.606 14.482 22.398 1.00 96.44 392 ARG A CA 1
ATOM 3010 C C . ARG A 1 392 ? 6.795 13.186 22.404 1.00 96.44 392 ARG A C 1
ATOM 3012 O O . ARG A 1 392 ? 7.170 12.220 21.742 1.00 96.44 392 ARG A O 1
ATOM 3019 N N . LEU A 1 393 ? 5.675 13.166 23.126 1.00 96.50 393 LEU A N 1
ATOM 3020 C CA . LEU A 1 393 ? 4.743 12.042 23.138 1.00 96.50 393 LEU A CA 1
ATOM 3021 C C . LEU A 1 393 ? 4.099 11.832 21.759 1.00 96.50 393 LEU A C 1
ATOM 3023 O O . LEU A 1 393 ? 4.090 10.703 21.267 1.00 96.50 393 LEU A O 1
ATOM 3027 N N . THR A 1 394 ? 3.631 12.898 21.105 1.00 97.06 394 THR A N 1
ATOM 3028 C CA . THR A 1 394 ? 3.104 12.846 19.732 1.00 97.06 394 THR A CA 1
ATOM 3029 C C . THR A 1 394 ? 4.152 12.340 18.743 1.00 97.06 394 THR A C 1
ATOM 3031 O O . THR A 1 394 ? 3.880 11.398 17.999 1.00 97.06 394 THR A O 1
ATOM 3034 N N . GLU A 1 395 ? 5.372 12.884 18.775 1.00 96.00 395 GLU A N 1
ATOM 3035 C CA . GLU A 1 395 ? 6.479 12.447 17.914 1.00 96.00 395 GLU A CA 1
ATOM 3036 C C . GLU A 1 395 ? 6.797 10.951 18.106 1.00 96.00 395 GLU A C 1
ATOM 3038 O O . GLU A 1 395 ? 6.989 10.237 17.116 1.00 96.00 395 GLU A O 1
ATOM 3043 N N . ARG A 1 396 ? 6.778 10.442 19.349 1.00 96.31 396 ARG A N 1
ATOM 3044 C CA . ARG A 1 396 ? 6.940 9.007 19.657 1.00 96.31 396 ARG A CA 1
ATOM 3045 C C . ARG A 1 396 ? 5.780 8.166 19.114 1.00 96.31 396 ARG A C 1
ATOM 3047 O O . ARG A 1 396 ? 6.023 7.134 18.494 1.00 96.31 396 ARG A O 1
ATOM 3054 N N . ILE A 1 397 ? 4.527 8.601 19.282 1.00 96.25 397 ILE A N 1
ATOM 3055 C CA . ILE A 1 397 ? 3.342 7.900 18.747 1.00 96.25 397 ILE A CA 1
ATOM 3056 C C . ILE A 1 397 ? 3.431 7.785 17.217 1.00 96.25 397 ILE A C 1
ATOM 3058 O O . ILE A 1 397 ? 3.314 6.682 16.681 1.00 96.25 397 ILE A O 1
ATOM 3062 N N . GLN A 1 398 ? 3.731 8.891 16.528 1.00 94.88 398 GLN A N 1
ATOM 3063 C CA . GLN A 1 398 ? 3.884 8.947 15.069 1.00 94.88 398 GLN A CA 1
ATOM 3064 C C . GLN A 1 398 ? 5.048 8.079 14.554 1.00 94.88 398 GLN A C 1
ATOM 3066 O O . GLN A 1 398 ? 4.958 7.482 13.478 1.00 94.88 398 GLN A O 1
ATOM 3071 N N . ASN A 1 399 ? 6.145 7.974 15.316 1.00 91.38 399 ASN A N 1
ATOM 3072 C CA . ASN A 1 399 ? 7.350 7.242 14.908 1.00 91.38 399 ASN A CA 1
ATOM 3073 C C . ASN A 1 399 ? 7.459 5.805 15.445 1.00 91.38 399 ASN A C 1
ATOM 3075 O O . ASN A 1 399 ? 8.333 5.068 14.983 1.00 91.38 399 ASN A O 1
ATOM 3079 N N . ALA A 1 400 ? 6.559 5.343 16.317 1.00 90.75 400 ALA A N 1
ATOM 3080 C CA . ALA A 1 400 ? 6.592 4.000 16.913 1.00 90.75 400 ALA A CA 1
ATOM 3081 C C . ALA A 1 400 ? 6.579 2.840 15.891 1.00 90.75 400 ALA A C 1
ATOM 3083 O O . ALA A 1 400 ? 7.006 1.724 16.190 1.00 90.75 400 ALA A O 1
ATOM 3084 N N . GLY A 1 401 ? 6.108 3.067 14.658 1.00 83.88 401 GLY A N 1
ATOM 3085 C CA . GLY A 1 401 ? 6.289 2.116 13.551 1.00 83.88 401 GLY A CA 1
ATOM 3086 C C . GLY A 1 401 ? 7.753 1.979 13.119 1.00 83.88 401 GLY A C 1
ATOM 3087 O O . GLY A 1 401 ? 8.256 0.867 12.956 1.00 83.88 401 GLY A O 1
ATOM 3088 N N . THR A 1 402 ? 8.445 3.109 12.993 1.00 83.69 402 THR A N 1
ATOM 3089 C CA . THR A 1 402 ? 9.871 3.205 12.655 1.00 83.69 402 THR A CA 1
ATOM 3090 C C . THR A 1 402 ? 10.758 2.693 13.791 1.00 83.69 402 THR A C 1
ATOM 3092 O O . THR A 1 402 ? 11.765 2.041 13.519 1.00 83.69 402 THR A O 1
ATOM 3095 N N . GLU A 1 403 ? 10.388 2.934 15.052 1.00 86.44 403 GLU A N 1
ATOM 3096 C CA . GLU A 1 403 ? 11.097 2.400 16.227 1.00 86.44 403 GLU A CA 1
ATOM 3097 C C . GLU A 1 403 ? 11.154 0.869 16.205 1.00 86.44 403 GLU A C 1
ATOM 3099 O O . GLU A 1 403 ? 12.236 0.298 16.319 1.00 86.44 403 GLU A O 1
ATOM 3104 N N . VAL A 1 404 ? 10.025 0.193 15.956 1.00 86.06 404 VAL A N 1
ATOM 3105 C CA . VAL A 1 404 ? 9.990 -1.279 15.874 1.00 86.06 404 VAL A CA 1
ATOM 3106 C C . VAL A 1 404 ? 10.798 -1.808 14.683 1.00 86.06 404 VAL A C 1
ATOM 3108 O O . VAL A 1 404 ? 11.463 -2.831 14.819 1.00 86.06 404 VAL A O 1
ATOM 3111 N N . VAL A 1 405 ? 10.797 -1.118 13.536 1.00 80.56 405 VAL A N 1
ATOM 3112 C CA . VAL A 1 405 ? 11.631 -1.507 12.378 1.00 80.56 405 VAL A CA 1
ATOM 3113 C C . VAL A 1 405 ? 13.126 -1.368 12.691 1.00 80.56 405 VAL A C 1
ATOM 3115 O O . VAL A 1 405 ? 13.903 -2.247 12.320 1.00 80.56 405 VAL A O 1
ATOM 3118 N N . LYS A 1 406 ? 13.532 -0.311 13.409 1.00 82.44 406 LYS A N 1
ATOM 3119 C CA . LYS A 1 406 ? 14.913 -0.130 13.892 1.00 82.44 406 LYS A CA 1
ATOM 3120 C C . LYS A 1 406 ? 15.299 -1.207 14.912 1.00 82.44 406 LYS A C 1
ATOM 3122 O O . LYS A 1 406 ? 16.347 -1.820 14.766 1.00 82.44 406 LYS A O 1
ATOM 3127 N N . ALA A 1 407 ? 14.438 -1.478 15.896 1.00 84.62 407 ALA A N 1
ATOM 3128 C CA . ALA A 1 407 ? 14.671 -2.479 16.942 1.00 84.62 407 ALA A CA 1
ATOM 3129 C C . ALA A 1 407 ? 14.676 -3.932 16.425 1.00 84.62 407 ALA A C 1
ATOM 3131 O O . ALA A 1 407 ? 15.229 -4.811 17.075 1.00 84.62 407 ALA A O 1
ATOM 3132 N N . LYS A 1 408 ? 14.080 -4.188 15.252 1.00 78.38 408 LYS A N 1
ATOM 3133 C CA . LYS A 1 408 ? 14.181 -5.457 14.510 1.00 78.38 408 LYS A CA 1
ATOM 3134 C C . LYS A 1 408 ? 15.320 -5.475 13.477 1.00 78.38 408 LYS A C 1
ATOM 3136 O O . LYS A 1 408 ? 15.339 -6.362 12.627 1.00 78.38 408 LYS A O 1
ATOM 3141 N N . GLU A 1 409 ? 16.215 -4.487 13.488 1.00 76.25 409 GLU A N 1
ATOM 3142 C CA . GLU A 1 409 ? 17.355 -4.373 12.560 1.00 76.25 409 GLU A CA 1
ATOM 3143 C C . GLU A 1 409 ? 16.938 -4.432 11.072 1.00 76.25 409 GLU A C 1
ATOM 3145 O O . GLU A 1 409 ? 17.639 -4.959 10.216 1.00 76.25 409 GLU A O 1
ATOM 3150 N N . GLY A 1 410 ? 15.745 -3.916 10.744 1.00 67.69 410 GLY A N 1
ATOM 3151 C CA . GLY A 1 410 ? 15.168 -3.981 9.395 1.00 67.69 410 GLY A CA 1
ATOM 3152 C C . GLY A 1 410 ? 14.497 -5.314 9.025 1.00 67.69 410 GLY A C 1
ATOM 3153 O O . GLY A 1 410 ? 13.865 -5.393 7.973 1.00 67.69 410 GLY A O 1
ATOM 3154 N N . SER A 1 411 ? 14.533 -6.332 9.892 1.00 65.56 411 SER A N 1
ATOM 3155 C CA . SER A 1 411 ? 13.966 -7.675 9.651 1.00 65.56 411 SER A CA 1
ATOM 3156 C C . SER A 1 411 ? 12.427 -7.736 9.626 1.00 65.56 411 SER A C 1
ATOM 3158 O O . SER A 1 411 ? 11.842 -8.806 9.457 1.00 65.56 411 SER A O 1
ATOM 3160 N N . GLY A 1 412 ? 11.742 -6.601 9.793 1.00 71.12 412 GLY A N 1
ATOM 3161 C CA . GLY A 1 412 ? 10.291 -6.475 9.643 1.00 71.12 412 GLY A CA 1
ATOM 3162 C C . GLY A 1 412 ? 9.686 -5.348 10.482 1.00 71.12 412 GLY A C 1
ATOM 3163 O O . GLY A 1 412 ? 10.363 -4.696 11.272 1.00 71.12 412 GLY A O 1
ATOM 3164 N N . SER A 1 413 ? 8.382 -5.132 10.318 1.00 79.00 413 SER A N 1
ATOM 3165 C CA . SER A 1 413 ? 7.583 -4.146 11.059 1.00 79.00 413 SER A CA 1
ATOM 3166 C C . SER A 1 413 ? 6.961 -4.730 12.341 1.00 79.00 413 SER A C 1
ATOM 3168 O O . SER A 1 413 ? 7.290 -5.843 12.770 1.00 79.00 413 SER A O 1
ATOM 3170 N N . ALA A 1 414 ? 6.059 -3.979 12.980 1.00 84.56 414 ALA A N 1
ATOM 3171 C CA . ALA A 1 414 ? 5.217 -4.483 14.059 1.00 84.56 414 ALA A CA 1
ATOM 3172 C C . ALA A 1 414 ? 4.372 -5.678 13.583 1.00 84.56 414 ALA A C 1
ATOM 3174 O O . ALA A 1 414 ? 3.688 -5.594 12.568 1.00 84.56 414 ALA A O 1
ATOM 3175 N N . THR A 1 415 ? 4.439 -6.789 14.319 1.00 90.25 415 THR A N 1
ATOM 3176 C CA . THR A 1 415 ? 3.743 -8.046 13.993 1.00 90.25 415 THR A CA 1
ATOM 3177 C C . THR A 1 415 ? 2.744 -8.418 15.082 1.00 90.25 415 THR A C 1
ATOM 3179 O O . THR A 1 415 ? 1.542 -8.284 14.884 1.00 90.25 415 THR A O 1
ATOM 3182 N N . LEU A 1 416 ? 3.237 -8.789 16.267 1.00 93.50 416 LEU A N 1
ATOM 3183 C CA . LEU A 1 416 ? 2.416 -9.247 17.395 1.00 93.50 416 LEU A CA 1
ATOM 3184 C C . LEU A 1 416 ? 1.439 -8.170 17.897 1.00 93.50 416 LEU A C 1
ATOM 3186 O O . LEU A 1 416 ? 0.262 -8.447 18.105 1.00 93.50 416 LEU A O 1
ATOM 3190 N N . SER A 1 417 ? 1.895 -6.921 18.029 1.00 95.19 417 SER A N 1
ATOM 3191 C CA . SER A 1 417 ? 1.039 -5.803 18.442 1.00 95.19 417 SER A CA 1
ATOM 3192 C C . SER A 1 417 ? 0.019 -5.397 17.372 1.00 95.19 417 SER A C 1
ATOM 3194 O O . SER A 1 417 ? -1.085 -4.991 17.722 1.00 95.19 417 SER A O 1
ATOM 3196 N N . MET A 1 418 ? 0.337 -5.564 16.082 1.00 94.44 418 MET A N 1
ATOM 3197 C CA . MET A 1 418 ? -0.630 -5.356 14.996 1.00 94.44 418 MET A CA 1
ATOM 3198 C C . MET A 1 418 ? -1.684 -6.470 14.968 1.00 94.44 418 MET A C 1
ATOM 3200 O O . MET A 1 418 ? -2.861 -6.182 14.793 1.00 94.44 418 MET A O 1
ATOM 3204 N N . ALA A 1 419 ? -1.292 -7.724 15.213 1.00 95.06 419 ALA A N 1
ATOM 3205 C CA . ALA A 1 419 ? -2.223 -8.841 15.363 1.00 95.06 419 ALA A CA 1
ATOM 3206 C C . ALA A 1 419 ? -3.181 -8.645 16.552 1.00 95.06 419 ALA A C 1
ATOM 3208 O O . ALA A 1 419 ? -4.384 -8.855 16.409 1.00 95.06 419 ALA A O 1
ATOM 3209 N N . TYR A 1 420 ? -2.672 -8.166 17.693 1.00 97.12 420 TYR A N 1
ATOM 3210 C CA . TYR A 1 420 ? -3.498 -7.774 18.839 1.00 97.12 420 TYR A CA 1
ATOM 3211 C C . TYR A 1 420 ? -4.469 -6.633 18.496 1.00 97.12 420 TYR A C 1
ATOM 3213 O O . TYR A 1 420 ? -5.662 -6.741 18.770 1.00 97.12 420 TYR A O 1
ATOM 3221 N N . ALA A 1 421 ? -3.993 -5.561 17.854 1.00 97.12 421 ALA A N 1
ATOM 3222 C CA . ALA A 1 421 ? -4.839 -4.430 17.474 1.00 97.12 421 ALA A CA 1
ATOM 3223 C C . ALA A 1 421 ? -5.900 -4.803 16.418 1.00 97.12 421 ALA A C 1
ATOM 3225 O O . ALA A 1 421 ? -7.041 -4.356 16.518 1.00 97.12 421 ALA A O 1
ATOM 3226 N N . GLY A 1 422 ? -5.548 -5.657 15.450 1.00 96.06 422 GLY A N 1
ATOM 3227 C CA . GLY A 1 422 ? -6.467 -6.194 14.446 1.00 96.06 422 GLY A CA 1
ATOM 3228 C C . GLY A 1 422 ? -7.539 -7.094 15.057 1.00 96.06 422 GLY A C 1
ATOM 3229 O O . GLY A 1 422 ? -8.718 -6.915 14.760 1.00 96.06 422 GLY A O 1
ATOM 3230 N N . MET A 1 423 ? -7.163 -7.998 15.971 1.00 96.12 423 MET A N 1
ATOM 3231 C CA . MET A 1 423 ? -8.137 -8.810 16.706 1.00 96.12 423 MET A CA 1
ATOM 3232 C C . MET A 1 423 ? -9.024 -7.958 17.620 1.00 96.12 423 MET A C 1
ATOM 3234 O O . MET A 1 423 ? -10.229 -8.189 17.642 1.00 96.12 423 MET A O 1
ATOM 3238 N N . ARG A 1 424 ? -8.486 -6.940 18.312 1.00 96.94 424 ARG A N 1
ATOM 3239 C CA . ARG A 1 424 ? -9.302 -6.003 19.106 1.00 96.94 424 ARG A CA 1
ATOM 3240 C C . ARG A 1 424 ? -10.371 -5.338 18.238 1.00 96.94 424 ARG A C 1
ATOM 3242 O O . ARG A 1 424 ? -11.539 -5.361 18.611 1.00 96.94 424 ARG A O 1
ATOM 3249 N N . PHE A 1 425 ? -9.992 -4.785 17.084 1.00 98.12 425 PHE A N 1
ATOM 3250 C CA . PHE A 1 425 ? -10.955 -4.146 16.186 1.00 98.12 425 PHE A CA 1
ATOM 3251 C C . PHE A 1 425 ? -12.006 -5.144 15.677 1.00 98.12 425 PHE A C 1
ATOM 3253 O O . PHE A 1 425 ? -13.201 -4.861 15.726 1.00 98.12 425 PHE A O 1
ATOM 3260 N N . ALA A 1 426 ? -11.579 -6.348 15.279 1.00 97.00 426 ALA A N 1
ATOM 3261 C CA . ALA A 1 426 ? -12.481 -7.423 14.874 1.00 97.00 426 ALA A CA 1
ATOM 3262 C C . ALA A 1 426 ? -13.447 -7.842 15.998 1.00 97.00 426 ALA A C 1
ATOM 3264 O O . ALA A 1 426 ? -14.623 -8.066 15.735 1.00 97.00 426 ALA A O 1
ATOM 3265 N N . HIS A 1 427 ? -12.991 -7.895 17.253 1.00 97.19 427 HIS A N 1
ATOM 3266 C CA . HIS A 1 427 ? -13.832 -8.186 18.415 1.00 97.19 427 HIS A CA 1
ATOM 3267 C C . HIS A 1 427 ? -14.882 -7.090 18.638 1.00 97.19 427 HIS A C 1
ATOM 3269 O O . HIS A 1 427 ? -16.054 -7.402 18.824 1.00 97.19 427 HIS A O 1
ATOM 3275 N N . SER A 1 428 ? -14.487 -5.816 18.563 1.00 97.88 428 SER A N 1
ATOM 3276 C CA . SER A 1 428 ? -15.405 -4.671 18.652 1.00 97.88 428 SER A CA 1
ATOM 3277 C C . SER A 1 428 ? -16.464 -4.693 17.534 1.00 97.88 428 SER A C 1
ATOM 3279 O O . SER A 1 428 ? -17.633 -4.412 17.790 1.00 97.88 428 SER A O 1
ATOM 3281 N N . VAL A 1 429 ? -16.099 -5.111 16.314 1.00 97.69 429 VAL A N 1
ATOM 3282 C CA . VAL A 1 429 ? -17.049 -5.348 15.207 1.00 97.69 429 VAL A CA 1
ATOM 3283 C C . VAL A 1 429 ? -17.971 -6.544 15.489 1.00 97.69 429 VAL A C 1
ATOM 3285 O O . VAL A 1 429 ? -19.184 -6.429 15.328 1.00 97.69 429 VAL A O 1
ATOM 3288 N N . LEU A 1 430 ? -17.438 -7.683 15.940 1.00 96.88 430 LEU A N 1
ATOM 3289 C CA . LEU A 1 430 ? -18.225 -8.891 16.226 1.00 96.88 430 LEU A CA 1
ATOM 3290 C C . LEU A 1 430 ? -19.209 -8.690 17.387 1.00 96.88 430 LEU A C 1
ATOM 3292 O O . LEU A 1 430 ? -20.328 -9.199 17.339 1.00 96.88 430 LEU A O 1
ATOM 3296 N N . GLU A 1 431 ? -18.845 -7.927 18.417 1.00 97.50 431 GLU A N 1
ATOM 3297 C CA . GLU A 1 431 ? -19.782 -7.539 19.475 1.00 97.50 431 GLU A CA 1
ATOM 3298 C C . GLU A 1 431 ? -20.903 -6.622 18.948 1.00 97.50 431 GLU A C 1
ATOM 3300 O O . GLU A 1 431 ? -22.064 -6.800 19.323 1.00 97.50 431 GLU A O 1
ATOM 3305 N N . ALA A 1 432 ? -20.585 -5.686 18.046 1.00 97.00 432 ALA A N 1
ATOM 3306 C CA . ALA A 1 432 ? -21.565 -4.794 17.424 1.00 97.00 432 ALA A CA 1
ATOM 3307 C C . ALA A 1 432 ? -22.554 -5.548 16.514 1.00 97.00 432 ALA A C 1
ATOM 3309 O O . ALA A 1 432 ? -23.759 -5.293 16.563 1.00 97.00 432 ALA A O 1
ATOM 3310 N N . LEU A 1 433 ? -22.068 -6.532 15.745 1.00 95.00 433 LEU A N 1
ATOM 3311 C CA . LEU A 1 433 ? -22.898 -7.453 14.956 1.00 95.00 433 LEU A CA 1
ATOM 3312 C C . LEU A 1 433 ? -23.833 -8.285 15.847 1.00 95.00 433 LEU A C 1
ATOM 3314 O O . LEU A 1 433 ? -25.025 -8.393 15.560 1.00 95.00 433 LEU A O 1
ATOM 3318 N N . ASN A 1 434 ? -23.332 -8.780 16.985 1.00 95.25 434 ASN A N 1
ATOM 3319 C CA . ASN A 1 434 ? -24.148 -9.438 18.014 1.00 95.25 434 ASN A CA 1
ATOM 3320 C C . ASN A 1 434 ? -25.104 -8.475 18.757 1.00 95.25 434 ASN A C 1
ATOM 3322 O O . ASN A 1 434 ? -25.927 -8.916 19.559 1.00 95.25 434 ASN A O 1
ATOM 3326 N N . GLY A 1 435 ? -25.056 -7.170 18.472 1.00 93.69 435 GLY A N 1
ATOM 3327 C CA . GLY A 1 435 ? -26.008 -6.182 18.971 1.00 93.69 435 GLY A CA 1
ATOM 3328 C C . GLY A 1 435 ? -25.665 -5.536 20.307 1.00 93.69 435 GLY A C 1
ATOM 3329 O O . GLY A 1 435 ? -26.567 -4.999 20.944 1.00 93.69 435 GLY A O 1
ATOM 3330 N N . LYS A 1 436 ? -24.399 -5.566 20.734 1.00 95.81 436 LYS A N 1
ATOM 3331 C CA . LYS A 1 436 ? -23.926 -4.763 21.867 1.00 95.81 436 LYS A CA 1
ATOM 3332 C C . LYS A 1 436 ? -23.790 -3.300 21.431 1.00 95.81 436 LYS A C 1
ATOM 3334 O O . LYS A 1 436 ? -22.954 -2.967 20.597 1.00 95.81 436 LYS A O 1
ATOM 3339 N N . GLU A 1 437 ? -24.625 -2.440 22.000 1.00 94.12 437 GLU A N 1
ATOM 3340 C CA . GLU A 1 437 ? -24.676 -1.007 21.691 1.00 94.12 437 GLU A CA 1
ATOM 3341 C C . GLU A 1 437 ? -23.521 -0.217 22.339 1.00 94.12 437 GLU A C 1
ATOM 3343 O O . GLU A 1 437 ? -22.882 -0.665 23.295 1.00 94.12 437 GLU A O 1
ATOM 3348 N N . GLY A 1 438 ? -23.263 0.995 21.834 1.00 94.00 438 GLY A N 1
ATOM 3349 C CA . GLY A 1 438 ? -22.328 1.950 22.447 1.00 94.00 438 GLY A CA 1
ATOM 3350 C C . GLY A 1 438 ? -20.837 1.657 22.236 1.00 94.00 438 GLY A C 1
ATOM 3351 O O . GLY A 1 438 ? -19.999 2.293 22.877 1.00 94.00 438 GLY A O 1
ATOM 3352 N N . ILE A 1 439 ? -20.487 0.725 21.346 1.00 96.62 439 ILE A N 1
ATOM 3353 C CA . ILE A 1 439 ? -19.096 0.415 20.996 1.00 96.62 439 ILE A CA 1
ATOM 3354 C C . ILE A 1 439 ? -18.513 1.557 20.162 1.00 96.62 439 ILE A C 1
ATOM 3356 O O . ILE A 1 439 ? -19.053 1.903 19.111 1.00 96.62 439 ILE A O 1
ATOM 3360 N N . ILE A 1 440 ? -17.393 2.122 20.624 1.00 96.31 440 ILE A N 1
ATOM 3361 C CA . ILE A 1 440 ? -16.660 3.185 19.931 1.00 96.31 440 ILE A CA 1
ATOM 3362 C C . ILE A 1 440 ? -15.195 2.772 19.770 1.00 96.31 440 ILE A C 1
ATOM 3364 O O . ILE A 1 440 ? -14.507 2.513 20.756 1.00 96.31 440 ILE A O 1
ATOM 3368 N N . GLU A 1 441 ? -14.715 2.764 18.528 1.00 96.94 441 GLU A N 1
ATOM 3369 C CA . GLU A 1 441 ? -13.307 2.557 18.153 1.00 96.94 441 GLU A CA 1
ATOM 3370 C C . GLU A 1 441 ? -12.850 3.684 17.213 1.00 96.94 441 GLU A C 1
ATOM 3372 O O . GLU A 1 441 ? -13.666 4.473 16.744 1.00 96.94 441 GLU A O 1
ATOM 3377 N N . CYS A 1 442 ? -11.552 3.776 16.918 1.00 96.81 442 CYS A N 1
ATOM 3378 C CA . CYS A 1 442 ? -11.036 4.663 15.866 1.00 96.81 442 CYS A CA 1
ATOM 3379 C C . CYS A 1 442 ? -10.650 3.844 14.623 1.00 96.81 442 CYS A C 1
ATOM 3381 O O . CYS A 1 442 ? -9.949 2.837 14.751 1.00 96.81 442 CYS A O 1
ATOM 3383 N N . ALA A 1 443 ? -11.096 4.279 13.440 1.00 98.06 443 ALA A N 1
ATOM 3384 C CA . ALA A 1 443 ? -10.760 3.669 12.149 1.00 98.06 443 ALA A CA 1
ATOM 3385 C C . ALA A 1 443 ? -10.827 4.693 11.003 1.00 98.06 443 ALA A C 1
ATOM 3387 O O . ALA A 1 443 ? -11.583 5.661 11.080 1.00 98.06 443 ALA A O 1
ATOM 3388 N N . LEU A 1 444 ? -10.052 4.462 9.937 1.00 97.94 444 LEU A N 1
ATOM 3389 C CA . LEU A 1 444 ? -10.088 5.231 8.685 1.00 97.94 444 LEU A CA 1
ATOM 3390 C C . LEU A 1 444 ? -11.316 4.808 7.861 1.00 97.94 444 LEU A C 1
ATOM 3392 O O . LEU A 1 444 ? -11.367 3.672 7.393 1.00 97.94 444 LEU A O 1
ATOM 3396 N N . VAL A 1 445 ? -12.287 5.705 7.685 1.00 97.56 445 VAL A N 1
ATOM 3397 C CA . VAL A 1 445 ? -13.559 5.453 6.971 1.00 97.56 445 VAL A CA 1
ATOM 3398 C C . VAL A 1 445 ? -13.817 6.512 5.897 1.00 97.56 445 VAL A C 1
ATOM 3400 O O . VAL A 1 445 ? -13.195 7.577 5.944 1.00 97.56 445 VAL A O 1
ATOM 3403 N N . ASP A 1 446 ? -14.718 6.229 4.945 1.00 96.12 446 ASP A N 1
ATOM 3404 C CA . ASP A 1 446 ? -15.251 7.248 4.017 1.00 96.12 446 ASP A CA 1
ATOM 3405 C C . ASP A 1 446 ? -15.982 8.319 4.855 1.00 96.12 446 ASP A C 1
ATOM 3407 O O . ASP A 1 446 ? -16.703 7.989 5.805 1.00 96.12 446 ASP A O 1
ATOM 3411 N N . SER A 1 447 ? -15.670 9.592 4.619 1.00 93.12 447 SER A N 1
ATOM 3412 C CA . SER A 1 447 ? -15.929 10.682 5.567 1.00 93.12 447 SER A CA 1
ATOM 3413 C C . SER A 1 447 ? -16.057 12.033 4.866 1.00 93.12 447 SER A C 1
ATOM 3415 O O . SER A 1 447 ? -15.306 12.343 3.945 1.00 93.12 447 SER A O 1
ATOM 3417 N N . ASP A 1 448 ? -16.985 12.858 5.345 1.00 90.69 448 ASP A N 1
ATOM 3418 C CA . ASP A 1 448 ? -17.278 14.214 4.872 1.00 90.69 448 ASP A CA 1
ATOM 3419 C C . ASP A 1 448 ? -16.889 15.314 5.884 1.00 90.69 448 ASP A C 1
ATOM 3421 O O . ASP A 1 448 ? -16.988 16.502 5.579 1.00 90.69 448 ASP A O 1
ATOM 3425 N N . ILE A 1 449 ? -16.389 14.928 7.068 1.00 91.19 449 ILE A N 1
ATOM 3426 C CA . ILE A 1 449 ? -16.110 15.818 8.214 1.00 91.19 449 ILE A CA 1
ATOM 3427 C C . ILE A 1 449 ? -15.137 16.954 7.869 1.00 91.19 449 ILE A C 1
ATOM 3429 O O . ILE A 1 449 ? -15.261 18.057 8.404 1.00 91.19 449 ILE A O 1
ATOM 3433 N N . VAL A 1 450 ? -14.159 16.698 6.995 1.00 90.50 450 VAL A N 1
ATOM 3434 C CA . VAL A 1 450 ? -13.176 17.695 6.557 1.00 90.50 450 VAL A CA 1
ATOM 3435 C C . VAL A 1 450 ? -13.318 17.925 5.047 1.00 90.50 450 VAL A C 1
ATOM 3437 O O . VAL A 1 450 ? -13.024 17.018 4.264 1.00 90.50 450 VAL A O 1
ATOM 3440 N N . PRO A 1 451 ? -13.707 19.136 4.600 1.00 87.38 451 PRO A N 1
ATOM 3441 C CA . PRO A 1 451 ? -13.910 19.431 3.185 1.00 87.38 451 PRO A CA 1
ATOM 3442 C C . PRO A 1 451 ? -12.724 19.057 2.276 1.00 87.38 451 PRO A C 1
ATOM 3444 O O . PRO A 1 451 ? -11.583 19.524 2.412 1.00 87.38 451 PRO A O 1
ATOM 3447 N N . GLY A 1 452 ? -13.018 18.194 1.302 1.00 84.31 452 GLY A N 1
ATOM 3448 C CA . GLY A 1 452 ? -12.043 17.667 0.348 1.00 84.31 452 GLY A CA 1
ATOM 3449 C C . GLY A 1 452 ? -11.106 16.592 0.911 1.00 84.31 452 GLY A C 1
ATOM 3450 O O . GLY A 1 452 ? -10.027 16.414 0.354 1.00 84.31 452 GLY A O 1
ATOM 3451 N N . VAL A 1 453 ? -11.467 15.907 2.002 1.00 92.25 453 VAL A N 1
ATOM 3452 C CA . VAL A 1 453 ? -10.785 14.699 2.503 1.00 92.25 453 VAL A CA 1
ATOM 3453 C C . VAL A 1 453 ? -11.811 13.577 2.612 1.00 92.25 453 VAL A C 1
ATOM 3455 O O . VAL A 1 453 ? -12.505 13.477 3.614 1.00 92.25 453 VAL A O 1
ATOM 3458 N N . SER A 1 454 ? -11.908 12.728 1.588 1.00 93.25 454 SER A N 1
ATOM 3459 C CA . SER A 1 454 ? -12.930 11.672 1.534 1.00 93.25 454 SER A CA 1
ATOM 3460 C C . SER A 1 454 ? -12.663 10.468 2.439 1.00 93.25 454 SER A C 1
ATOM 3462 O O . SER A 1 454 ? -13.548 9.640 2.593 1.00 93.25 454 SER A O 1
ATOM 3464 N N . PHE A 1 455 ? -11.473 10.340 3.034 1.00 96.62 455 PHE A N 1
ATOM 3465 C CA . PHE A 1 455 ? -11.155 9.268 3.981 1.00 96.62 455 PHE A CA 1
ATOM 3466 C C . PHE A 1 455 ? -10.406 9.823 5.188 1.00 96.62 455 PHE A C 1
ATOM 3468 O O . PHE A 1 455 ? -9.336 10.410 5.028 1.00 96.62 455 PHE A O 1
ATOM 3475 N N . MET A 1 456 ? -10.939 9.624 6.396 1.00 96.25 456 MET A N 1
ATOM 3476 C CA . MET A 1 456 ? -10.307 10.127 7.621 1.00 96.25 456 MET A CA 1
ATOM 3477 C C . MET A 1 456 ? -10.519 9.203 8.824 1.00 96.25 456 MET A C 1
ATOM 3479 O O . MET A 1 456 ? -11.621 8.710 9.069 1.00 96.25 456 MET A O 1
ATOM 3483 N N . ALA A 1 457 ? -9.452 8.979 9.595 1.00 97.75 457 ALA A N 1
ATOM 3484 C CA . ALA A 1 457 ? -9.519 8.268 10.860 1.00 97.75 457 ALA A CA 1
ATOM 3485 C C . ALA A 1 457 ? -10.217 9.137 11.907 1.00 97.75 457 ALA A C 1
ATOM 3487 O O . ALA A 1 457 ? -9.784 10.255 12.182 1.00 97.75 457 ALA A O 1
ATOM 3488 N N . THR A 1 458 ? -11.313 8.628 12.460 1.00 97.38 458 THR A N 1
ATOM 3489 C CA . THR A 1 458 ? -12.170 9.320 13.437 1.00 97.38 458 THR A CA 1
ATOM 3490 C C . THR A 1 458 ? -12.785 8.302 14.407 1.00 97.38 458 THR A C 1
ATOM 3492 O O . THR A 1 458 ? -12.799 7.106 14.095 1.00 97.38 458 THR A O 1
ATOM 3495 N N . PRO A 1 459 ? -13.273 8.720 15.593 1.00 97.25 459 PRO A N 1
ATOM 3496 C CA . PRO A 1 459 ? -14.031 7.843 16.474 1.00 97.25 459 PRO A CA 1
ATOM 3497 C C . PRO A 1 459 ? -15.369 7.477 15.825 1.00 97.25 459 PRO A C 1
ATOM 3499 O O . PRO A 1 459 ? -16.194 8.340 15.518 1.00 97.25 459 PRO A O 1
ATOM 3502 N N . ILE A 1 460 ? -15.597 6.185 15.637 1.00 97.44 460 ILE A N 1
ATOM 3503 C CA . ILE A 1 460 ? -16.777 5.627 14.986 1.00 97.44 460 ILE A CA 1
ATOM 3504 C C . ILE A 1 460 ? -17.576 4.774 15.964 1.00 97.44 460 ILE A C 1
ATOM 3506 O O . ILE A 1 460 ? -17.011 4.015 16.750 1.00 97.44 460 ILE A O 1
ATOM 3510 N N . MET A 1 461 ? -18.899 4.890 15.900 1.00 97.75 461 MET A N 1
ATOM 3511 C CA . MET A 1 461 ? -19.829 4.015 16.602 1.00 97.75 461 MET A CA 1
ATOM 3512 C C . MET A 1 461 ? -20.145 2.810 15.717 1.00 97.75 461 MET A C 1
ATOM 3514 O O . MET A 1 461 ? -20.601 2.979 14.580 1.00 97.75 461 MET A O 1
ATOM 3518 N N . LEU A 1 462 ? -19.880 1.613 16.235 1.00 97.94 462 LEU A N 1
ATOM 3519 C CA . LEU A 1 462 ? -20.148 0.346 15.560 1.00 97.94 462 LEU A CA 1
ATOM 3520 C C . LEU A 1 462 ? -21.514 -0.202 15.989 1.00 97.94 462 LEU A C 1
ATOM 3522 O O . LEU A 1 462 ? -21.841 -0.192 17.175 1.00 97.94 462 LEU A O 1
ATOM 3526 N N . GLY A 1 463 ? -22.269 -0.723 15.023 1.00 96.44 463 GLY A N 1
ATOM 3527 C CA . GLY A 1 463 ? -23.563 -1.374 15.229 1.00 96.44 463 GLY A CA 1
ATOM 3528 C C . GLY A 1 463 ? -23.780 -2.554 14.277 1.00 96.44 463 GLY A C 1
ATOM 3529 O O . GLY A 1 463 ? -22.880 -2.972 13.546 1.00 96.44 463 GLY A O 1
ATOM 3530 N N . LYS A 1 464 ? -25.011 -3.078 14.237 1.00 95.00 464 LYS A N 1
ATOM 3531 C CA . LYS A 1 464 ? -25.378 -4.320 13.515 1.00 95.00 464 LYS A CA 1
ATOM 3532 C C . LYS A 1 464 ? -25.164 -4.306 11.991 1.00 95.00 464 LYS A C 1
ATOM 3534 O O . LYS A 1 464 ? -25.301 -5.340 11.351 1.00 95.00 464 LYS A O 1
ATOM 3539 N N . ASN A 1 465 ? -24.855 -3.150 11.404 1.00 93.44 465 ASN A N 1
ATOM 3540 C CA . ASN A 1 465 ? -24.600 -2.968 9.970 1.00 93.44 465 ASN A CA 1
ATOM 3541 C C . ASN A 1 465 ? -23.215 -2.346 9.692 1.00 93.44 465 ASN A C 1
ATOM 3543 O O . ASN A 1 465 ? -23.034 -1.686 8.672 1.00 93.44 465 ASN A O 1
ATOM 3547 N N . GLY A 1 466 ? -22.256 -2.512 10.609 1.00 95.38 466 GLY A N 1
ATOM 3548 C CA . GLY A 1 466 ? -20.958 -1.841 10.546 1.00 95.38 466 GLY A CA 1
ATOM 3549 C C . GLY A 1 466 ? -21.032 -0.439 11.148 1.00 95.38 466 GLY A C 1
ATOM 3550 O O . GLY A 1 466 ? -21.357 -0.292 12.326 1.00 95.38 466 GLY A O 1
ATOM 3551 N N . LEU A 1 467 ? -20.719 0.592 10.364 1.00 96.69 467 LEU A N 1
ATOM 3552 C CA . LEU A 1 467 ? -20.710 1.984 10.815 1.00 96.69 467 LEU A CA 1
ATOM 3553 C C . LEU A 1 467 ? -22.137 2.476 11.077 1.00 96.69 467 LEU A C 1
ATOM 3555 O O . LEU A 1 467 ? -22.910 2.733 10.150 1.00 96.69 467 LEU A O 1
ATOM 3559 N N . GLU A 1 468 ? -22.474 2.654 12.351 1.00 96.00 468 GLU A N 1
ATOM 3560 C CA . GLU A 1 468 ? -23.753 3.229 12.757 1.00 96.00 468 GLU A CA 1
ATOM 3561 C C . GLU A 1 468 ? -23.698 4.759 12.727 1.00 96.00 468 GLU A C 1
ATOM 3563 O O . GLU A 1 468 ? -24.581 5.404 12.158 1.00 96.00 468 GLU A O 1
ATOM 3568 N N . ARG A 1 469 ? -22.629 5.346 13.285 1.00 95.62 469 ARG A N 1
ATOM 3569 C CA . ARG A 1 469 ? -22.438 6.801 13.335 1.00 95.62 469 ARG A CA 1
ATOM 3570 C C . ARG A 1 469 ? -20.958 7.178 13.392 1.00 95.62 469 ARG A C 1
ATOM 3572 O O . ARG A 1 469 ? -20.263 6.794 14.331 1.00 95.62 469 ARG A O 1
ATOM 3579 N N . ASN A 1 470 ? -20.486 8.006 12.462 1.00 95.50 470 ASN A N 1
ATOM 3580 C CA . ASN A 1 470 ? -19.218 8.709 12.660 1.00 95.50 470 ASN A CA 1
ATOM 3581 C C . ASN A 1 470 ? -19.418 9.800 13.733 1.00 95.50 470 ASN A C 1
ATOM 3583 O O . ASN A 1 470 ? -20.374 10.570 13.654 1.00 95.50 470 ASN A O 1
ATOM 3587 N N . CYS A 1 471 ? -18.581 9.835 14.773 1.00 95.38 471 CYS A N 1
ATOM 3588 C CA . CYS A 1 471 ? -18.750 10.759 15.899 1.00 95.38 471 CYS A CA 1
ATOM 3589 C C . CYS A 1 471 ? -18.048 12.115 15.709 1.00 95.38 471 CYS A C 1
ATOM 3591 O O . CYS A 1 471 ? -18.072 12.924 16.636 1.00 95.38 471 CYS A O 1
ATOM 3593 N N . GLY A 1 472 ? -17.476 12.383 14.531 1.00 94.19 472 GLY A N 1
ATOM 3594 C CA . GLY A 1 472 ? -16.821 13.655 14.227 1.00 94.19 472 GLY A CA 1
ATOM 3595 C C . GLY A 1 472 ? -15.354 13.696 14.657 1.00 94.19 472 GLY A C 1
ATOM 3596 O O . GLY A 1 472 ? -14.805 12.729 15.187 1.00 94.19 472 GLY A O 1
ATOM 3597 N N . LEU A 1 473 ? -14.713 14.849 14.467 1.00 94.25 473 LEU A N 1
ATOM 3598 C CA . LEU A 1 473 ? -13.486 15.153 15.199 1.00 94.25 473 LEU A CA 1
ATOM 3599 C C . LEU A 1 473 ? -13.839 15.468 16.666 1.00 94.25 473 LEU A C 1
ATOM 3601 O O . LEU A 1 473 ? -14.800 16.203 16.906 1.00 94.25 473 LEU A O 1
ATOM 3605 N N . PRO A 1 474 ? -13.083 14.953 17.655 1.00 93.44 474 PRO A N 1
ATOM 3606 C CA . PRO A 1 474 ? -13.195 15.415 19.036 1.00 93.44 474 PRO A CA 1
ATOM 3607 C C . PRO A 1 474 ? -12.862 16.913 19.154 1.00 93.44 474 PRO A C 1
ATOM 3609 O O . PRO A 1 474 ? -12.252 17.490 18.256 1.00 93.44 474 PRO A O 1
ATOM 3612 N N . GLN A 1 475 ? -13.195 17.546 20.282 1.00 93.38 475 GLN A N 1
ATOM 3613 C CA . GLN A 1 475 ? -12.792 18.933 20.537 1.00 93.38 475 GLN A CA 1
ATOM 3614 C C . GLN A 1 475 ? -11.259 19.036 20.626 1.00 93.38 475 GLN A C 1
ATOM 3616 O O . GLN A 1 475 ? -10.675 18.551 21.588 1.00 93.38 475 GLN A O 1
ATOM 3621 N N . LEU A 1 476 ? -10.619 19.664 19.639 1.00 95.25 476 LEU A N 1
ATOM 3622 C CA . LEU A 1 476 ? -9.160 19.795 19.561 1.00 95.25 476 LEU A CA 1
ATOM 3623 C C . LEU A 1 476 ? -8.673 21.078 20.250 1.00 95.25 476 LEU A C 1
ATOM 3625 O O . LEU A 1 476 ? -9.296 22.133 20.099 1.00 95.25 476 LEU A O 1
ATOM 3629 N N . ASN A 1 477 ? -7.536 21.018 20.946 1.00 95.12 477 ASN A N 1
ATOM 3630 C CA . ASN A 1 477 ? -6.792 22.212 21.373 1.00 95.12 477 ASN A CA 1
ATOM 3631 C C . ASN A 1 477 ? -5.984 22.821 20.200 1.00 95.12 477 ASN A C 1
ATOM 3633 O O . ASN A 1 477 ? -5.965 22.260 19.108 1.00 95.12 477 ASN A O 1
ATOM 3637 N N . THR A 1 478 ? -5.313 23.961 20.401 1.00 96.06 478 THR A N 1
ATOM 3638 C CA . THR A 1 478 ? -4.557 24.638 19.325 1.00 96.06 478 THR A CA 1
ATOM 3639 C C . THR A 1 478 ? -3.441 23.771 18.739 1.00 96.06 478 THR A C 1
ATOM 3641 O O . THR A 1 478 ? -3.354 23.644 17.528 1.00 96.06 478 THR A O 1
ATOM 3644 N N . PHE A 1 479 ? -2.655 23.085 19.574 1.00 95.31 479 PHE A N 1
ATOM 3645 C CA . PHE A 1 479 ? -1.592 22.179 19.120 1.00 95.31 479 PHE A CA 1
ATOM 3646 C C . PHE A 1 479 ? -2.143 20.998 18.297 1.00 95.31 479 PHE A C 1
ATOM 3648 O O . PHE A 1 479 ? -1.546 20.580 17.310 1.00 95.31 479 PHE A O 1
ATOM 3655 N N . GLU A 1 480 ? -3.311 20.475 18.666 1.00 96.50 480 GLU A N 1
ATOM 3656 C CA . GLU A 1 480 ? -4.001 19.412 17.927 1.00 96.50 480 GLU A CA 1
ATOM 3657 C C . GLU A 1 480 ? -4.634 19.916 16.616 1.00 96.50 480 GLU A C 1
ATOM 3659 O O . GLU A 1 480 ? -4.745 19.146 15.661 1.00 96.50 480 GLU A O 1
ATOM 3664 N N . GLN A 1 481 ? -5.003 21.200 16.545 1.00 96.25 481 GLN A N 1
ATOM 3665 C CA . GLN A 1 481 ? -5.418 21.874 15.309 1.00 96.25 481 GLN A CA 1
ATOM 3666 C C . GLN A 1 481 ? -4.214 22.096 14.376 1.00 96.25 481 GLN A C 1
ATOM 3668 O O . GLN A 1 481 ? -4.300 21.729 13.207 1.00 96.25 481 GLN A O 1
ATOM 3673 N N . ASP A 1 482 ? -3.068 22.558 14.890 1.00 96.62 482 ASP A N 1
ATOM 3674 C CA . ASP A 1 482 ? -1.817 22.702 14.123 1.00 96.62 482 ASP A CA 1
ATOM 3675 C C . ASP A 1 482 ? -1.364 21.350 13.527 1.00 96.62 482 ASP A C 1
ATOM 3677 O O . ASP A 1 482 ? -1.018 21.245 12.346 1.00 96.62 482 ASP A O 1
ATOM 3681 N N . LEU A 1 483 ? -1.417 20.274 14.329 1.00 96.69 483 LEU A N 1
ATOM 3682 C CA . LEU A 1 483 ? -1.150 18.903 13.871 1.00 96.69 483 LEU A CA 1
ATOM 3683 C C . LEU A 1 483 ? -2.115 18.467 12.763 1.00 96.69 483 LEU A C 1
ATOM 3685 O O . LEU A 1 483 ? -1.690 17.826 11.799 1.00 96.69 483 LEU A O 1
ATOM 3689 N N . LEU A 1 484 ? -3.401 18.805 12.888 1.00 96.25 484 LEU A N 1
ATOM 3690 C CA . LEU A 1 484 ? -4.400 18.510 11.869 1.00 96.25 484 LEU A CA 1
ATOM 3691 C C . LEU A 1 484 ? -4.095 19.258 10.567 1.00 96.25 484 LEU A C 1
ATOM 3693 O O . LEU A 1 484 ? -4.005 18.616 9.522 1.00 96.25 484 LEU A O 1
ATOM 3697 N N . GLU A 1 485 ? -3.875 20.572 10.610 1.00 95.69 485 GLU A N 1
ATOM 3698 C CA . GLU A 1 485 ? -3.571 21.376 9.419 1.00 95.69 485 GLU A CA 1
ATOM 3699 C C . GLU A 1 485 ? -2.318 20.884 8.679 1.00 95.69 485 GLU A C 1
ATOM 3701 O O . GLU A 1 485 ? -2.312 20.837 7.447 1.00 95.69 485 GLU A O 1
ATOM 3706 N N . HIS A 1 486 ? -1.291 20.421 9.398 1.00 95.25 486 HIS A N 1
ATOM 3707 C CA . HIS A 1 486 ? -0.116 19.786 8.792 1.00 95.25 486 HIS A CA 1
ATOM 3708 C C . HIS A 1 486 ? -0.374 18.366 8.254 1.00 95.25 486 HIS A C 1
ATOM 3710 O O . HIS A 1 486 ? 0.246 17.966 7.265 1.00 95.25 486 HIS A O 1
ATOM 3716 N N . ALA A 1 487 ? -1.296 17.604 8.847 1.00 95.50 487 ALA A N 1
ATOM 3717 C CA . ALA A 1 487 ? -1.672 16.268 8.384 1.00 95.50 487 ALA A CA 1
ATOM 3718 C C . ALA A 1 487 ? -2.523 16.281 7.101 1.00 95.50 487 ALA A C 1
ATOM 3720 O O . ALA A 1 487 ? -2.371 15.390 6.256 1.00 95.50 487 ALA A O 1
ATOM 3721 N N . LEU A 1 488 ? -3.423 17.262 6.941 1.00 95.31 488 LEU A N 1
ATOM 3722 C CA . LEU A 1 488 ? -4.398 17.279 5.842 1.00 95.31 488 LEU A CA 1
ATOM 3723 C C . LEU A 1 488 ? -3.762 17.226 4.434 1.00 95.31 488 LEU A C 1
ATOM 3725 O O . LEU A 1 488 ? -4.253 16.437 3.623 1.00 95.31 488 LEU A O 1
ATOM 3729 N N . PRO A 1 489 ? -2.685 17.969 4.099 1.00 95.50 489 PRO A N 1
ATOM 3730 C CA . PRO A 1 489 ? -2.064 17.904 2.774 1.00 95.50 489 PRO A CA 1
ATOM 3731 C C . PRO A 1 489 ? -1.445 16.538 2.449 1.00 95.50 489 PRO A C 1
ATOM 3733 O O . PRO A 1 489 ? -1.575 16.061 1.320 1.00 95.50 489 PRO A O 1
ATOM 3736 N N . GLU A 1 490 ? -0.800 15.876 3.419 1.00 93.75 490 GLU A N 1
ATOM 3737 C CA . GLU A 1 490 ? -0.251 14.531 3.202 1.00 93.75 490 GLU A CA 1
ATOM 3738 C C . GLU A 1 490 ? -1.377 13.495 3.063 1.00 93.75 490 GLU A C 1
ATOM 3740 O O . GLU A 1 490 ? -1.309 12.618 2.199 1.00 93.75 490 GLU A O 1
ATOM 3745 N N . LEU A 1 491 ? -2.448 13.612 3.856 1.00 93.50 491 LEU A N 1
ATOM 3746 C CA . LEU A 1 491 ? -3.607 12.727 3.755 1.00 93.50 491 LEU A CA 1
ATOM 3747 C C . LEU A 1 491 ? -4.325 12.879 2.401 1.00 93.50 491 LEU A C 1
ATOM 3749 O O . LEU A 1 491 ? -4.554 11.869 1.736 1.00 93.50 491 LEU A O 1
ATOM 3753 N N . LYS A 1 492 ? -4.576 14.114 1.934 1.00 94.38 492 LYS A N 1
ATOM 3754 C CA . LYS A 1 492 ? -5.131 14.385 0.590 1.00 94.38 492 LYS A CA 1
ATOM 3755 C C . LYS A 1 492 ? -4.271 13.761 -0.506 1.00 94.38 492 LYS A C 1
ATOM 3757 O O . LYS A 1 492 ? -4.774 12.946 -1.272 1.00 94.38 492 LYS A O 1
ATOM 3762 N N . LYS A 1 493 ? -2.959 14.020 -0.502 1.00 93.19 493 LYS A N 1
ATOM 3763 C CA . LYS A 1 493 ? -2.010 13.446 -1.472 1.00 93.19 493 LYS A CA 1
ATOM 3764 C C . LYS A 1 493 ? -2.016 11.910 -1.487 1.00 93.19 493 LYS A C 1
ATOM 3766 O O . LYS A 1 493 ? -1.917 11.307 -2.556 1.00 93.19 493 LYS A O 1
ATOM 3771 N N . ASN A 1 494 ? -2.128 11.266 -0.324 1.00 91.50 494 ASN A N 1
ATOM 3772 C CA . ASN A 1 494 ? -2.194 9.804 -0.213 1.00 91.50 494 ASN A CA 1
ATOM 3773 C C . ASN A 1 494 ? -3.499 9.221 -0.790 1.00 91.50 494 ASN A C 1
ATOM 3775 O O . ASN A 1 494 ? -3.465 8.135 -1.376 1.00 91.50 494 ASN A O 1
ATOM 3779 N N . ILE A 1 495 ? -4.621 9.937 -0.660 1.00 92.19 495 ILE A N 1
ATOM 3780 C CA . ILE A 1 495 ? -5.930 9.553 -1.211 1.00 92.19 495 ILE A CA 1
ATOM 3781 C C . ILE A 1 495 ? -5.983 9.827 -2.722 1.00 92.19 495 ILE A C 1
ATOM 3783 O O . ILE A 1 495 ? -6.338 8.944 -3.498 1.00 92.19 495 ILE A O 1
ATOM 3787 N N . GLU A 1 496 ? -5.571 11.016 -3.163 1.00 90.38 496 GLU A N 1
ATOM 3788 C CA . GLU A 1 496 ? -5.507 11.403 -4.580 1.00 90.38 496 GLU A CA 1
ATOM 3789 C C . GLU A 1 496 ? -4.638 10.431 -5.381 1.00 90.38 496 GLU A C 1
ATOM 3791 O O . GLU A 1 496 ? -5.066 9.926 -6.417 1.00 90.38 496 GLU A O 1
ATOM 3796 N N . ARG A 1 497 ? -3.452 10.081 -4.864 1.00 85.06 497 ARG A N 1
ATOM 3797 C CA . ARG A 1 497 ? -2.563 9.088 -5.483 1.00 85.06 497 ARG A CA 1
ATOM 3798 C C . ARG A 1 497 ? -3.218 7.715 -5.630 1.00 85.06 497 ARG A C 1
ATOM 3800 O O . ARG A 1 497 ? -2.989 7.049 -6.635 1.00 85.06 497 ARG A O 1
ATOM 3807 N N . ALA A 1 498 ? -4.000 7.284 -4.644 1.00 81.81 498 ALA A N 1
ATOM 3808 C CA . ALA A 1 498 ? -4.715 6.014 -4.695 1.00 81.81 498 ALA A CA 1
ATOM 3809 C C . ALA A 1 498 ? -5.786 6.003 -5.794 1.00 81.81 498 ALA A C 1
ATOM 3811 O O . ALA A 1 498 ? -5.843 5.061 -6.582 1.00 81.81 498 ALA A O 1
ATOM 3812 N N . VAL A 1 499 ? -6.584 7.072 -5.888 1.00 80.88 499 VAL A N 1
ATOM 3813 C CA . VAL A 1 499 ? -7.619 7.217 -6.924 1.00 80.88 499 VAL A CA 1
ATOM 3814 C C . VAL A 1 499 ? -6.993 7.343 -8.318 1.00 80.88 499 VAL A C 1
ATOM 3816 O O . VAL A 1 499 ? -7.434 6.671 -9.246 1.00 80.88 499 VAL A O 1
ATOM 3819 N N . LEU A 1 500 ? -5.926 8.134 -8.468 1.00 79.62 500 LEU A N 1
ATOM 3820 C CA . LEU A 1 500 ? -5.205 8.285 -9.737 1.00 79.62 500 LEU A CA 1
ATOM 3821 C C . LEU A 1 500 ? -4.525 6.986 -10.190 1.00 79.62 500 LEU A C 1
ATOM 3823 O O . LEU A 1 500 ? -4.574 6.672 -11.377 1.00 79.62 500 LEU A O 1
ATOM 3827 N N . LEU A 1 501 ? -3.924 6.214 -9.274 1.00 73.00 501 LEU A N 1
ATOM 3828 C CA . LEU A 1 501 ? -3.342 4.910 -9.608 1.00 73.00 501 LEU A CA 1
ATOM 3829 C C . LEU A 1 501 ? -4.420 3.950 -10.126 1.00 73.00 501 LEU A C 1
ATOM 3831 O O . LEU A 1 501 ? -4.202 3.273 -11.124 1.00 73.00 501 LEU A O 1
ATOM 3835 N N . GLU A 1 502 ? -5.571 3.888 -9.460 1.00 70.31 502 GLU A N 1
ATOM 3836 C CA . GLU A 1 502 ? -6.654 2.970 -9.820 1.00 70.31 502 GLU A CA 1
ATOM 3837 C C . GLU A 1 502 ? -7.289 3.348 -11.177 1.00 70.31 502 GLU A C 1
ATOM 3839 O O . GLU A 1 502 ? -7.476 2.480 -12.032 1.00 70.31 502 GLU A O 1
ATOM 3844 N N . LEU A 1 503 ? -7.495 4.645 -11.442 1.00 66.19 503 LEU A N 1
ATOM 3845 C CA . LEU A 1 503 ? -7.910 5.149 -12.758 1.00 66.19 503 LEU A CA 1
ATOM 3846 C C . LEU A 1 503 ? -6.886 4.813 -13.858 1.00 66.19 503 LEU A C 1
ATOM 3848 O O . LEU A 1 503 ? -7.261 4.284 -14.903 1.00 66.19 503 LEU A O 1
ATOM 3852 N N . PHE A 1 504 ? -5.595 5.049 -13.613 1.00 62.44 504 PHE A N 1
ATOM 3853 C CA . PHE A 1 504 ? -4.525 4.786 -14.583 1.00 62.44 504 PHE A CA 1
ATOM 3854 C C . PHE A 1 504 ? -4.319 3.286 -14.862 1.00 62.44 504 PHE A C 1
ATOM 3856 O O . PHE A 1 504 ? -4.090 2.882 -16.006 1.00 62.44 504 PHE A O 1
ATOM 3863 N N . LEU A 1 505 ? -4.425 2.435 -13.836 1.00 60.22 505 LEU A N 1
ATOM 3864 C CA . LEU A 1 505 ? -4.388 0.978 -13.994 1.00 60.22 505 LEU A CA 1
ATOM 3865 C C . LEU A 1 505 ? -5.590 0.483 -14.806 1.00 60.22 505 LEU A C 1
ATOM 3867 O O . LEU A 1 505 ? -5.425 -0.373 -15.670 1.00 60.22 505 LEU A O 1
ATOM 3871 N N . TRP A 1 506 ? -6.773 1.057 -14.589 1.00 52.75 506 TRP A N 1
ATOM 3872 C CA . TRP A 1 506 ? -7.976 0.734 -15.354 1.00 52.75 506 TRP A CA 1
ATOM 3873 C C . TRP A 1 506 ? -7.866 1.118 -16.835 1.00 52.75 506 TRP A C 1
ATOM 3875 O O . TRP A 1 506 ? -8.202 0.298 -17.691 1.00 52.75 506 TRP A O 1
ATOM 3885 N N . GLU A 1 507 ? -7.345 2.309 -17.151 1.00 53.44 507 GLU A N 1
ATOM 3886 C CA . GLU A 1 507 ? -7.015 2.695 -18.533 1.00 53.44 507 GLU A CA 1
ATOM 3887 C C . GLU A 1 507 ? -5.973 1.748 -19.147 1.00 53.44 507 GLU A C 1
ATOM 3889 O O . GLU A 1 507 ? -6.140 1.291 -20.276 1.00 53.44 507 GLU A O 1
ATOM 3894 N N . SER A 1 508 ? -4.943 1.373 -18.380 1.00 50.53 508 SER A N 1
ATOM 3895 C CA . SER A 1 508 ? -3.907 0.423 -18.813 1.00 50.53 508 SER A CA 1
ATOM 3896 C C . SER A 1 508 ? -4.451 -0.993 -19.069 1.00 50.53 508 SER A C 1
ATOM 3898 O O . SER A 1 508 ? -3.924 -1.712 -19.919 1.00 50.53 508 SER A O 1
ATOM 3900 N N . MET A 1 509 ? -5.508 -1.400 -18.358 1.00 46.06 509 MET A N 1
ATOM 3901 C CA . MET A 1 509 ? -6.182 -2.693 -18.534 1.00 46.06 509 MET A CA 1
ATOM 3902 C C . MET A 1 509 ? -7.173 -2.695 -19.708 1.00 46.06 509 MET A C 1
ATOM 3904 O O . MET A 1 509 ? -7.374 -3.745 -20.316 1.00 46.06 509 MET A O 1
ATOM 3908 N N . HIS A 1 510 ? -7.723 -1.544 -20.112 1.00 47.88 510 HIS A N 1
ATOM 3909 C CA . HIS A 1 510 ? -8.655 -1.424 -21.249 1.00 47.88 510 HIS A CA 1
ATOM 3910 C C . HIS A 1 510 ? -7.963 -1.394 -22.627 1.00 47.88 510 HIS A C 1
ATOM 3912 O O . HIS A 1 510 ? -8.443 -0.793 -23.588 1.00 47.88 510 HIS A O 1
ATOM 3918 N N . GLY A 1 511 ? -6.857 -2.136 -22.731 1.00 53.03 511 GLY A N 1
ATOM 3919 C CA . GLY A 1 511 ? -6.055 -2.319 -23.933 1.00 53.03 511 GLY A CA 1
ATOM 3920 C C . GLY A 1 511 ? -5.125 -1.140 -24.214 1.00 53.03 511 GLY A C 1
ATOM 3921 O O . GLY A 1 511 ? -5.549 0.010 -24.237 1.00 53.03 511 GLY A O 1
ATOM 3922 N N . MET A 1 512 ? -3.854 -1.437 -24.518 1.00 52.91 512 MET A N 1
ATOM 3923 C CA . MET A 1 512 ? -2.862 -0.422 -24.902 1.00 52.91 512 MET A CA 1
ATOM 3924 C C . MET A 1 512 ? -3.435 0.548 -25.935 1.00 52.91 512 MET A C 1
ATOM 3926 O O . MET A 1 512 ? -3.913 0.114 -27.000 1.00 52.91 512 MET A O 1
ATOM 3930 N N . SER A 1 513 ? -3.335 1.843 -25.624 1.00 64.25 513 SER A N 1
ATOM 3931 C CA . SER A 1 513 ? -3.783 2.923 -26.501 1.00 64.25 513 SER A CA 1
ATOM 3932 C C . SER A 1 513 ? -3.121 2.815 -27.876 1.00 64.25 513 SER A C 1
ATOM 3934 O O . SER A 1 513 ? -2.063 2.198 -28.023 1.00 64.25 513 SER A O 1
ATOM 3936 N N . SER A 1 514 ? -3.719 3.416 -28.907 1.00 67.81 514 SER A N 1
ATOM 3937 C CA . SER A 1 514 ? -3.142 3.411 -30.261 1.00 67.81 514 SER A CA 1
ATOM 3938 C C . SER A 1 514 ? -1.678 3.874 -30.262 1.00 67.81 514 SER A C 1
ATOM 3940 O O . SER A 1 514 ? -0.838 3.237 -30.892 1.00 67.81 514 SER A O 1
ATOM 3942 N N . PHE A 1 515 ? -1.356 4.900 -29.468 1.00 69.94 515 PHE A N 1
ATOM 3943 C CA . PHE A 1 515 ? 0.007 5.383 -29.260 1.00 69.94 515 PHE A CA 1
ATOM 3944 C C . PHE A 1 515 ? 0.916 4.355 -28.565 1.00 69.94 515 PHE A C 1
ATOM 3946 O O . PHE A 1 515 ? 1.964 4.014 -29.108 1.00 69.94 515 PHE A O 1
ATOM 3953 N N . GLN A 1 516 ? 0.518 3.806 -27.410 1.00 63.38 516 GLN A N 1
ATOM 3954 C CA . GLN A 1 516 ? 1.321 2.805 -26.683 1.00 63.38 516 GLN A CA 1
ATOM 3955 C C . GLN A 1 516 ? 1.554 1.537 -27.514 1.00 63.38 516 GLN A C 1
ATOM 3957 O O . GLN A 1 516 ? 2.639 0.962 -27.484 1.00 63.38 516 GLN A O 1
ATOM 3962 N N . ARG A 1 517 ? 0.552 1.119 -28.292 1.00 70.38 517 ARG A N 1
ATOM 3963 C CA . ARG A 1 517 ? 0.626 -0.030 -29.198 1.00 70.38 517 ARG A CA 1
ATOM 3964 C C . ARG A 1 517 ? 1.602 0.225 -30.345 1.00 70.38 517 ARG A C 1
ATOM 3966 O O . ARG A 1 517 ? 2.437 -0.628 -30.623 1.00 70.38 517 ARG A O 1
ATOM 3973 N N . VAL A 1 518 ? 1.563 1.414 -30.951 1.00 75.31 518 VAL A N 1
ATOM 3974 C CA . VAL A 1 518 ? 2.567 1.841 -31.940 1.00 75.31 518 VAL A CA 1
ATOM 3975 C C . VAL A 1 518 ? 3.963 1.900 -31.312 1.00 75.31 518 VAL A C 1
ATOM 3977 O O . VAL A 1 518 ? 4.900 1.376 -31.901 1.00 75.31 518 VAL A O 1
ATOM 3980 N N . GLN A 1 519 ? 4.118 2.435 -30.098 1.00 74.25 519 GLN A N 1
ATOM 3981 C CA . GLN A 1 519 ? 5.403 2.479 -29.386 1.00 74.25 519 GLN A CA 1
ATOM 3982 C C . GLN A 1 519 ? 5.948 1.073 -29.053 1.00 74.25 519 GLN A C 1
ATOM 3984 O O . GLN A 1 519 ? 7.146 0.818 -29.200 1.00 74.25 519 GLN A O 1
ATOM 3989 N N . GLN A 1 520 ? 5.077 0.134 -28.671 1.00 74.31 520 GLN A N 1
ATOM 3990 C CA . GLN A 1 520 ? 5.426 -1.278 -28.510 1.00 74.31 520 GLN A CA 1
ATOM 3991 C C . GLN A 1 520 ? 5.900 -1.879 -29.842 1.00 74.31 520 GLN A C 1
ATOM 3993 O O . GLN A 1 520 ? 6.965 -2.488 -29.892 1.00 74.31 520 GLN A O 1
ATOM 3998 N N . TRP A 1 521 ? 5.161 -1.676 -30.937 1.00 78.19 521 TRP A N 1
ATOM 3999 C CA . TRP A 1 521 ? 5.531 -2.201 -32.257 1.00 78.19 521 TRP A CA 1
ATOM 4000 C C . TRP A 1 521 ? 6.867 -1.615 -32.737 1.00 78.19 521 TRP A C 1
ATOM 4002 O O . TRP A 1 521 ? 7.761 -2.372 -33.114 1.00 78.19 521 TRP A O 1
ATOM 4012 N N . LEU A 1 522 ? 7.058 -0.298 -32.598 1.00 78.25 522 LEU A N 1
ATOM 4013 C CA . LEU A 1 522 ? 8.309 0.415 -32.889 1.00 78.25 522 LEU A CA 1
ATOM 4014 C C . LEU A 1 522 ? 9.514 -0.105 -32.090 1.00 78.25 522 LEU A C 1
ATOM 4016 O O . LEU A 1 522 ? 10.646 0.026 -32.558 1.00 78.25 522 LEU A O 1
ATOM 4020 N N . THR A 1 523 ? 9.282 -0.702 -30.915 1.00 77.38 523 THR A N 1
ATOM 4021 C CA . THR A 1 523 ? 10.324 -1.326 -30.083 1.00 77.38 523 THR A CA 1
ATOM 4022 C C . THR A 1 523 ? 10.789 -2.673 -30.651 1.00 77.38 523 THR A C 1
ATOM 4024 O O . THR A 1 523 ? 11.968 -2.998 -30.526 1.00 77.38 523 THR A O 1
ATOM 4027 N N . TYR A 1 524 ? 9.907 -3.443 -31.303 1.00 81.44 524 TYR A N 1
ATOM 4028 C CA . TYR A 1 524 ? 10.238 -4.750 -31.896 1.00 81.44 524 TYR A CA 1
ATOM 4029 C C . TYR A 1 524 ? 10.630 -4.684 -33.383 1.00 81.44 524 TYR A C 1
ATOM 4031 O O . TYR A 1 524 ? 11.399 -5.526 -33.846 1.00 81.44 524 TYR A O 1
ATOM 4039 N N . THR A 1 525 ? 10.151 -3.695 -34.143 1.00 84.94 525 THR A N 1
ATOM 4040 C CA . THR A 1 525 ? 10.558 -3.496 -35.547 1.00 84.94 525 THR A CA 1
ATOM 4041 C C . THR A 1 525 ? 12.011 -3.026 -35.675 1.00 84.94 525 THR A C 1
ATOM 4043 O O . THR A 1 525 ? 12.562 -2.412 -34.759 1.00 84.94 525 THR A O 1
ATOM 4046 N N . ARG A 1 526 ? 12.628 -3.247 -36.844 1.00 89.06 526 ARG A N 1
ATOM 4047 C CA . ARG A 1 526 ? 13.863 -2.552 -37.243 1.00 89.06 526 ARG A CA 1
ATOM 4048 C C . ARG A 1 526 ? 13.508 -1.228 -37.909 1.00 89.06 526 ARG A C 1
ATOM 4050 O O . ARG A 1 526 ? 12.758 -1.205 -38.880 1.00 89.06 526 ARG A O 1
ATOM 4057 N N . GLN A 1 527 ? 14.041 -0.149 -37.361 1.00 91.38 527 GLN A N 1
ATOM 4058 C CA . GLN A 1 527 ? 13.889 1.213 -37.852 1.00 91.38 527 GLN A CA 1
ATOM 4059 C C . GLN A 1 527 ? 15.032 1.558 -38.816 1.00 91.38 527 GLN A C 1
ATOM 4061 O O . GLN A 1 527 ? 16.076 0.899 -38.836 1.00 91.38 527 GLN A O 1
ATOM 4066 N N . TRP A 1 528 ? 14.833 2.613 -39.602 1.00 94.50 528 TRP A N 1
ATOM 4067 C CA . TRP A 1 528 ? 15.857 3.207 -40.455 1.00 94.50 528 TRP A CA 1
ATOM 4068 C C . TRP A 1 528 ? 16.056 4.658 -40.040 1.00 94.50 528 TRP A C 1
ATOM 4070 O O . TRP A 1 528 ? 15.140 5.479 -40.143 1.00 94.50 528 TRP A O 1
ATOM 4080 N N . HIS A 1 529 ? 17.259 4.956 -39.561 1.00 94.44 529 HIS A N 1
ATOM 4081 C CA . HIS A 1 529 ? 17.622 6.257 -39.018 1.00 94.44 529 HIS A CA 1
ATOM 4082 C C . HIS A 1 529 ? 18.470 7.045 -40.013 1.00 94.44 529 HIS A C 1
ATOM 4084 O O . HIS A 1 529 ? 19.486 6.542 -40.492 1.00 94.44 529 HIS A O 1
ATOM 4090 N N . LEU A 1 530 ? 18.085 8.288 -40.289 1.00 95.50 530 LEU A N 1
ATOM 4091 C CA . LEU A 1 530 ? 18.844 9.221 -41.120 1.00 95.50 530 LEU A CA 1
ATOM 4092 C C . LEU A 1 530 ? 19.743 10.125 -40.258 1.00 95.50 530 LEU A C 1
ATOM 4094 O O . LEU A 1 530 ? 19.281 10.645 -39.246 1.00 95.50 530 LEU A O 1
ATOM 4098 N N . LEU A 1 531 ? 21.006 10.330 -40.644 1.00 94.62 531 LEU A N 1
ATOM 4099 C CA . LEU A 1 531 ? 21.992 11.103 -39.877 1.00 94.62 531 LEU A CA 1
ATOM 4100 C C . LEU A 1 531 ? 22.909 11.936 -40.790 1.00 94.62 531 LEU A C 1
ATOM 4102 O O . LEU A 1 531 ? 23.505 11.411 -41.729 1.00 94.62 531 LEU A O 1
ATOM 4106 N N . ASP A 1 532 ? 23.060 13.225 -40.484 1.00 94.75 532 ASP A N 1
ATOM 4107 C CA . ASP A 1 532 ? 23.902 14.156 -41.247 1.00 94.75 532 ASP A CA 1
ATOM 4108 C C . ASP A 1 532 ? 25.328 14.228 -40.670 1.00 94.75 532 ASP A C 1
ATOM 4110 O O . ASP A 1 532 ? 25.517 14.637 -39.520 1.00 94.75 532 ASP A O 1
ATOM 4114 N N . ALA A 1 533 ? 26.343 13.864 -41.459 1.00 94.94 533 ALA A N 1
ATOM 4115 C CA . ALA A 1 533 ? 27.749 13.920 -41.051 1.00 94.94 533 ALA A CA 1
ATOM 4116 C C . ALA A 1 533 ? 28.426 15.288 -41.281 1.00 94.94 533 ALA A C 1
ATOM 4118 O O . ALA A 1 533 ? 29.593 15.463 -40.921 1.00 94.94 533 ALA A O 1
ATOM 4119 N N . LYS A 1 534 ? 27.721 16.278 -41.844 1.00 93.25 534 LYS A N 1
ATOM 4120 C CA . LYS A 1 534 ? 28.275 17.604 -42.151 1.00 93.25 534 LYS A CA 1
ATOM 4121 C C . LYS A 1 534 ? 28.757 18.329 -40.888 1.00 93.25 534 LYS A C 1
ATOM 4123 O O . LYS A 1 534 ? 27.999 18.521 -39.934 1.00 93.25 534 LYS A O 1
ATOM 4128 N N . TRP A 1 535 ? 30.029 18.729 -40.899 1.00 91.88 535 TRP A N 1
ATOM 4129 C CA . TRP A 1 535 ? 30.781 19.299 -39.773 1.00 91.88 535 TRP A CA 1
ATOM 4130 C C . TRP A 1 535 ? 30.813 18.423 -38.504 1.00 91.88 535 TRP A C 1
ATOM 4132 O O . TRP A 1 535 ? 31.050 18.931 -37.409 1.00 91.88 535 TRP A O 1
ATOM 4142 N N . GLN A 1 536 ? 30.591 17.109 -38.627 1.00 93.69 536 GLN A N 1
ATOM 4143 C CA . GLN A 1 536 ? 30.627 16.182 -37.493 1.00 93.69 536 GLN A CA 1
ATOM 4144 C C . GLN A 1 536 ? 31.995 15.513 -37.324 1.00 93.69 536 GLN A C 1
ATOM 4146 O O . GLN A 1 536 ? 32.665 15.160 -38.294 1.00 93.69 536 GLN A O 1
ATOM 4151 N N . ASP A 1 537 ? 32.369 15.297 -36.066 1.00 93.31 537 ASP A N 1
ATOM 4152 C CA . ASP A 1 537 ? 33.538 14.528 -35.647 1.00 93.31 537 ASP A CA 1
ATOM 4153 C C . ASP A 1 537 ? 33.256 13.032 -35.888 1.00 93.31 537 ASP A C 1
ATOM 4155 O O . ASP A 1 537 ? 32.304 12.502 -35.301 1.00 93.31 537 ASP A O 1
ATOM 4159 N N . PRO A 1 538 ? 34.020 12.340 -36.758 1.00 93.50 538 PRO A N 1
ATOM 4160 C CA . PRO A 1 538 ? 33.678 10.990 -37.195 1.00 93.50 538 PRO A CA 1
ATOM 4161 C C . PRO A 1 538 ? 33.781 9.954 -36.070 1.00 93.50 538 PRO A C 1
ATOM 4163 O O . PRO A 1 538 ? 33.022 8.988 -36.081 1.00 93.50 538 PRO A O 1
ATOM 4166 N N . GLU A 1 539 ? 34.643 10.161 -35.069 1.00 91.31 539 GLU A N 1
ATOM 4167 C CA . GLU A 1 539 ? 34.796 9.242 -33.936 1.00 91.31 539 GLU A CA 1
ATOM 4168 C C . GLU A 1 539 ? 33.626 9.392 -32.945 1.00 91.31 539 GLU A C 1
ATOM 4170 O O . GLU A 1 539 ? 33.076 8.404 -32.446 1.00 91.31 539 GLU A O 1
ATOM 4175 N N . LEU A 1 540 ? 33.197 10.631 -32.675 1.00 92.06 540 LEU A N 1
ATOM 4176 C CA . LEU A 1 540 ? 32.012 10.886 -31.849 1.00 92.06 540 LEU A CA 1
ATOM 4177 C C . LEU A 1 540 ? 30.721 10.433 -32.542 1.00 92.06 540 LEU A C 1
ATOM 4179 O O . LEU A 1 540 ? 29.861 9.814 -31.908 1.00 92.06 540 LEU A O 1
ATOM 4183 N N . LEU A 1 541 ? 30.603 10.686 -33.848 1.00 94.12 541 LEU A N 1
ATOM 4184 C CA . LEU A 1 541 ? 29.473 10.231 -34.654 1.00 94.12 541 LEU A CA 1
ATOM 4185 C C . LEU A 1 541 ? 29.430 8.695 -34.704 1.00 94.12 541 LEU A C 1
ATOM 4187 O O . LEU A 1 541 ? 28.374 8.104 -34.475 1.00 94.12 541 LEU A O 1
ATOM 4191 N N . ALA A 1 542 ? 30.581 8.038 -34.886 1.00 94.62 542 ALA A N 1
ATOM 4192 C CA . ALA A 1 542 ? 30.706 6.583 -34.863 1.00 94.62 542 ALA A CA 1
ATOM 4193 C C . ALA A 1 542 ? 30.236 5.950 -33.549 1.00 94.62 542 ALA A C 1
ATOM 4195 O O . ALA A 1 542 ? 29.550 4.928 -33.579 1.00 94.62 542 ALA A O 1
ATOM 4196 N N . LYS A 1 543 ? 30.531 6.567 -32.397 1.00 93.81 543 LYS A N 1
ATOM 4197 C CA . LYS A 1 543 ? 30.045 6.094 -31.088 1.00 93.81 543 LYS A CA 1
ATOM 4198 C C . LYS A 1 543 ? 28.511 6.141 -30.996 1.00 93.81 543 LYS A C 1
ATOM 4200 O O . LYS A 1 543 ? 27.918 5.173 -30.517 1.00 93.81 543 LYS A O 1
ATOM 4205 N N . LYS A 1 544 ? 27.859 7.194 -31.520 1.00 94.19 544 LYS A N 1
ATOM 4206 C CA . LYS A 1 544 ? 26.382 7.293 -31.599 1.00 94.19 544 LYS A CA 1
ATOM 4207 C C . LYS A 1 544 ? 25.795 6.266 -32.578 1.00 94.19 544 LYS A C 1
ATOM 4209 O O . LYS A 1 544 ? 24.861 5.549 -32.224 1.00 94.19 544 LYS A O 1
ATOM 4214 N N . ILE A 1 545 ? 26.386 6.120 -33.765 1.00 95.31 545 ILE A N 1
ATOM 4215 C CA . ILE A 1 545 ? 25.972 5.139 -34.785 1.00 95.31 545 ILE A CA 1
ATOM 4216 C C . ILE A 1 545 ? 26.085 3.699 -34.252 1.00 95.31 545 ILE A C 1
ATOM 4218 O O . ILE A 1 545 ? 25.155 2.907 -34.397 1.00 95.31 545 ILE A O 1
ATOM 4222 N N . ALA A 1 546 ? 27.188 3.353 -33.583 1.00 93.06 546 ALA A N 1
ATOM 4223 C CA . ALA A 1 546 ? 27.430 2.006 -33.067 1.00 93.06 546 ALA A CA 1
ATOM 4224 C C . ALA A 1 546 ? 26.449 1.589 -31.956 1.00 93.06 546 ALA A C 1
ATOM 4226 O O . ALA A 1 546 ? 26.219 0.396 -31.768 1.00 93.06 546 ALA A O 1
ATOM 4227 N N . ILE A 1 547 ? 25.851 2.526 -31.211 1.00 91.56 547 ILE A N 1
ATOM 4228 C CA . ILE A 1 547 ? 24.744 2.231 -30.279 1.00 91.56 547 ILE A CA 1
ATOM 4229 C C . ILE A 1 547 ? 23.522 1.729 -31.068 1.00 91.56 547 ILE A C 1
ATOM 4231 O O . ILE A 1 547 ? 22.977 0.673 -30.747 1.00 91.56 547 ILE A O 1
ATOM 4235 N N . VAL A 1 548 ? 23.154 2.429 -32.143 1.00 93.00 548 VAL A N 1
ATOM 4236 C CA . VAL A 1 548 ? 21.961 2.153 -32.962 1.00 93.00 548 VAL A CA 1
ATOM 4237 C C . VAL A 1 548 ? 22.112 0.884 -33.816 1.00 93.00 548 VAL A C 1
ATOM 4239 O O . VAL A 1 548 ? 21.232 0.023 -33.803 1.00 93.00 548 VAL A O 1
ATOM 4242 N N . LEU A 1 549 ? 23.262 0.686 -34.474 1.00 92.31 549 LEU A N 1
ATOM 4243 C CA . LEU A 1 549 ? 23.540 -0.532 -35.260 1.00 92.31 549 LEU A CA 1
ATOM 4244 C C . LEU A 1 549 ? 23.541 -1.815 -34.407 1.00 92.31 549 LEU A C 1
ATOM 4246 O O . LEU A 1 549 ? 23.202 -2.888 -34.910 1.00 92.31 549 LEU A O 1
ATOM 4250 N N . ARG A 1 550 ? 23.907 -1.709 -33.118 1.00 88.31 550 ARG A N 1
ATOM 4251 C CA . ARG A 1 550 ? 23.830 -2.806 -32.133 1.00 88.31 550 ARG A CA 1
ATOM 4252 C C . ARG A 1 550 ? 22.429 -2.995 -31.540 1.00 88.31 550 ARG A C 1
ATOM 4254 O O . ARG A 1 550 ? 22.183 -4.039 -30.950 1.00 88.31 550 ARG A O 1
ATOM 4261 N N . GLY A 1 551 ? 21.533 -2.016 -31.662 1.00 87.12 551 GLY A N 1
ATOM 4262 C CA . GLY A 1 551 ? 20.215 -2.028 -31.018 1.00 87.12 551 GLY A CA 1
ATOM 4263 C C . GLY A 1 551 ? 20.212 -1.560 -29.562 1.00 87.12 551 GLY A C 1
ATOM 4264 O O . GLY A 1 551 ? 19.182 -1.653 -28.906 1.00 87.12 551 GLY A O 1
ATOM 4265 N N . MET A 1 552 ? 21.328 -1.024 -29.048 1.00 86.12 552 MET A N 1
ATOM 4266 C CA . MET A 1 552 ? 21.454 -0.519 -27.667 1.00 86.12 552 MET A CA 1
ATOM 4267 C C . MET A 1 552 ? 20.561 0.703 -27.380 1.00 86.12 552 MET A C 1
ATOM 4269 O O . MET A 1 552 ? 20.428 1.119 -26.235 1.00 86.12 552 MET A O 1
ATOM 4273 N N . ASN A 1 553 ? 19.945 1.275 -28.416 1.00 83.81 553 ASN A N 1
ATOM 4274 C CA . ASN A 1 553 ? 18.883 2.276 -28.340 1.00 83.81 553 ASN A CA 1
ATOM 4275 C C . ASN A 1 553 ? 17.509 1.698 -27.930 1.00 83.81 553 ASN A C 1
ATOM 4277 O O . ASN A 1 553 ? 16.585 2.477 -27.705 1.00 83.81 553 ASN A O 1
ATOM 4281 N N . LYS A 1 554 ? 17.344 0.368 -27.854 1.00 83.25 554 LYS A N 1
ATOM 4282 C CA . LYS A 1 554 ? 16.058 -0.293 -27.574 1.00 83.25 554 LYS A CA 1
ATOM 4283 C C . LYS A 1 554 ? 16.027 -0.969 -26.197 1.00 83.25 554 LYS A C 1
ATOM 4285 O O . LYS A 1 554 ? 16.985 -1.654 -25.845 1.00 83.25 554 LYS A O 1
ATOM 4290 N N . PRO A 1 555 ? 14.889 -0.924 -25.472 1.00 79.31 555 PRO A N 1
ATOM 4291 C CA . PRO A 1 555 ? 14.685 -1.693 -24.238 1.00 79.31 555 PRO A CA 1
ATOM 4292 C C . PRO A 1 555 ? 14.865 -3.213 -24.382 1.00 79.31 555 PRO A C 1
ATOM 4294 O O . PRO A 1 555 ? 15.174 -3.884 -23.406 1.00 79.31 555 PRO A O 1
ATOM 4297 N N . ILE A 1 556 ? 14.688 -3.758 -25.592 1.00 80.44 556 ILE A N 1
ATOM 4298 C CA . ILE A 1 556 ? 14.874 -5.189 -25.897 1.00 80.44 556 ILE A CA 1
ATOM 4299 C C . ILE A 1 556 ? 16.327 -5.564 -26.243 1.00 80.44 556 ILE A C 1
ATOM 4301 O O . ILE A 1 556 ? 16.571 -6.659 -26.753 1.00 80.44 556 ILE A O 1
ATOM 4305 N N . PHE A 1 557 ? 17.297 -4.667 -26.023 1.00 80.50 557 PHE A N 1
ATOM 4306 C CA . PHE A 1 557 ? 18.696 -4.947 -26.327 1.00 80.50 557 PHE A CA 1
ATOM 4307 C C . PHE A 1 557 ? 19.241 -6.110 -25.494 1.00 80.50 557 PHE A C 1
ATOM 4309 O O . PHE A 1 557 ? 19.273 -6.070 -24.266 1.00 80.50 557 PHE A O 1
ATOM 4316 N N . HIS A 1 558 ? 19.777 -7.109 -26.187 1.00 74.56 558 HIS A N 1
ATOM 4317 C CA . HIS A 1 558 ? 20.561 -8.174 -25.586 1.00 74.56 558 HIS A CA 1
ATOM 4318 C C . HIS A 1 558 ? 21.752 -8.484 -26.492 1.00 74.56 558 HIS A C 1
ATOM 4320 O O . HIS A 1 558 ? 21.605 -8.596 -27.704 1.00 74.56 558 HIS A O 1
ATOM 4326 N N . HIS A 1 559 ? 22.940 -8.664 -25.915 1.00 70.50 559 HIS A N 1
ATOM 4327 C CA . HIS A 1 559 ? 24.208 -8.761 -26.655 1.00 70.50 559 HIS A CA 1
ATOM 4328 C C . HIS A 1 559 ? 24.309 -9.924 -27.673 1.00 70.50 559 HIS A C 1
ATOM 4330 O O . HIS A 1 559 ? 25.176 -9.892 -28.546 1.00 70.50 559 HIS A O 1
ATOM 4336 N N . ARG A 1 560 ? 23.443 -10.946 -27.568 1.00 69.81 560 ARG A N 1
ATOM 4337 C CA . ARG A 1 560 ? 23.297 -12.057 -28.537 1.00 69.81 560 ARG A CA 1
ATOM 4338 C C . ARG A 1 560 ? 22.112 -11.890 -29.505 1.00 69.81 560 ARG A C 1
ATOM 4340 O O . ARG A 1 560 ? 21.983 -12.690 -30.424 1.00 69.81 560 ARG A O 1
ATOM 4347 N N . ALA A 1 561 ? 21.227 -10.915 -29.289 1.00 74.12 561 ALA A N 1
ATOM 4348 C CA . ALA A 1 561 ? 20.000 -10.732 -30.063 1.00 74.12 561 ALA A CA 1
ATOM 4349 C C . ALA A 1 561 ? 20.180 -9.658 -31.145 1.00 74.12 561 ALA A C 1
ATOM 4351 O O . ALA A 1 561 ? 20.521 -8.513 -30.848 1.00 74.12 561 ALA A O 1
ATOM 4352 N N . ASP A 1 562 ? 19.898 -10.006 -32.403 1.00 82.81 562 ASP A N 1
ATOM 4353 C CA . ASP A 1 562 ? 20.059 -9.102 -33.548 1.00 82.81 562 ASP A CA 1
ATOM 4354 C C . ASP A 1 562 ? 18.886 -8.104 -33.674 1.00 82.81 562 ASP A C 1
ATOM 4356 O O . ASP A 1 562 ? 18.074 -8.147 -34.599 1.00 82.81 562 ASP A O 1
ATOM 4360 N N . CYS A 1 563 ? 18.769 -7.215 -32.691 1.00 85.69 563 CYS A N 1
ATOM 4361 C CA . CYS A 1 563 ? 17.700 -6.219 -32.559 1.00 85.69 563 CYS A CA 1
ATOM 4362 C C . CYS A 1 563 ? 18.041 -4.843 -33.167 1.00 85.69 563 CYS A C 1
ATOM 4364 O O . CYS A 1 563 ? 17.200 -3.939 -33.143 1.00 85.69 563 CYS A O 1
ATOM 4366 N N . GLY A 1 564 ? 19.257 -4.683 -33.703 1.00 88.94 564 GLY A N 1
ATOM 4367 C CA . GLY A 1 564 ? 19.781 -3.419 -34.216 1.00 88.94 564 GLY A CA 1
ATOM 4368 C C . GLY A 1 564 ? 19.085 -2.876 -35.460 1.00 88.94 564 GLY A C 1
ATOM 4369 O O . GLY A 1 564 ? 18.481 -3.612 -36.243 1.00 88.94 564 GLY A O 1
ATOM 4370 N N . ASP A 1 565 ? 19.186 -1.559 -35.615 1.00 93.44 565 ASP A N 1
ATOM 4371 C CA . ASP A 1 565 ? 18.540 -0.788 -36.677 1.00 93.44 565 ASP A CA 1
ATOM 4372 C C . ASP A 1 565 ? 19.475 -0.519 -37.864 1.00 93.44 565 ASP A C 1
ATOM 4374 O O . ASP A 1 565 ? 20.680 -0.781 -37.803 1.00 93.44 565 ASP A O 1
ATOM 4378 N N . HIS A 1 566 ? 18.909 0.026 -38.943 1.00 94.75 566 HIS A N 1
ATOM 4379 C CA . HIS A 1 566 ? 19.660 0.582 -40.067 1.00 94.75 566 HIS A CA 1
ATOM 4380 C C . HIS A 1 566 ? 20.004 2.050 -39.820 1.00 94.75 566 HIS A C 1
ATOM 4382 O O . HIS A 1 566 ? 19.189 2.805 -39.282 1.00 94.75 566 HIS A O 1
ATOM 4388 N N . VAL A 1 567 ? 21.193 2.471 -40.255 1.00 96.12 567 VAL A N 1
ATOM 4389 C CA . VAL A 1 567 ? 21.620 3.876 -40.195 1.00 96.12 567 VAL A CA 1
ATOM 4390 C C . VAL A 1 567 ? 22.116 4.317 -41.567 1.00 96.12 567 VAL A C 1
ATOM 4392 O O . VAL A 1 567 ? 23.061 3.741 -42.105 1.00 96.12 567 VAL A O 1
ATOM 4395 N N . ILE A 1 568 ? 21.483 5.352 -42.116 1.00 95.94 568 ILE A N 1
ATOM 4396 C CA . ILE A 1 568 ? 21.916 6.062 -43.319 1.00 95.94 568 ILE A CA 1
ATOM 4397 C C . ILE A 1 568 ? 22.654 7.319 -42.868 1.00 95.94 568 ILE A C 1
ATOM 4399 O O . ILE A 1 568 ? 22.063 8.202 -42.247 1.00 95.94 568 ILE A O 1
ATOM 4403 N N . VAL A 1 569 ? 23.940 7.402 -43.194 1.00 95.81 569 VAL A N 1
ATOM 4404 C CA . VAL A 1 569 ? 24.781 8.574 -42.950 1.00 95.81 569 VAL A CA 1
ATOM 4405 C C . VAL A 1 569 ? 25.055 9.252 -44.286 1.00 95.81 569 VAL A C 1
ATOM 4407 O O . VAL A 1 569 ? 25.573 8.611 -45.200 1.00 95.81 569 VAL A O 1
ATOM 4410 N N . TYR A 1 570 ? 24.713 10.531 -44.404 1.00 94.75 570 TYR A N 1
ATOM 4411 C CA . TYR A 1 570 ? 24.943 11.335 -45.609 1.00 94.75 570 TYR A CA 1
ATOM 4412 C C . TYR A 1 570 ? 25.880 12.514 -45.323 1.00 94.75 570 TYR A C 1
ATOM 4414 O O . TYR A 1 570 ? 26.258 12.739 -44.170 1.00 94.75 570 TYR A O 1
ATOM 4422 N N . ASN A 1 5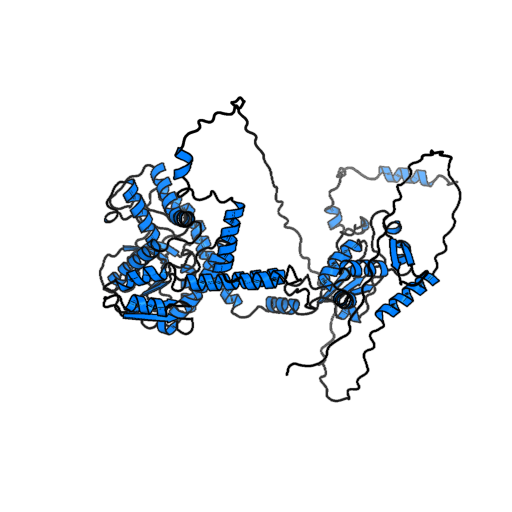71 ? 26.304 13.236 -46.367 1.00 95.00 571 ASN A N 1
ATOM 4423 C CA . ASN A 1 571 ? 27.347 14.269 -46.286 1.00 95.00 571 ASN A CA 1
ATOM 4424 C C . ASN A 1 571 ? 28.696 13.770 -45.721 1.00 95.00 571 ASN A C 1
ATOM 4426 O O . ASN A 1 571 ? 29.440 14.562 -45.136 1.00 95.00 571 ASN A O 1
ATOM 4430 N N . CYS A 1 572 ? 29.057 12.485 -45.881 1.00 95.00 572 CYS A N 1
ATOM 4431 C CA . CYS A 1 572 ? 30.322 11.959 -45.342 1.00 95.00 572 CYS A CA 1
ATOM 4432 C C . CYS A 1 572 ? 31.557 12.741 -45.827 1.00 95.00 572 CYS A C 1
ATOM 4434 O O . CYS A 1 572 ? 32.504 12.898 -45.062 1.00 95.00 572 CYS A O 1
ATOM 4436 N N . ARG A 1 573 ? 31.525 13.335 -47.031 1.00 94.06 573 ARG A N 1
ATOM 4437 C CA . ARG A 1 573 ? 32.581 14.222 -47.555 1.00 94.06 573 ARG A CA 1
ATOM 4438 C C . ARG A 1 573 ? 32.897 15.401 -46.631 1.00 94.06 573 ARG A C 1
ATOM 4440 O O . ARG A 1 573 ? 34.042 15.849 -46.606 1.00 94.06 573 ARG A O 1
ATOM 4447 N N . HIS A 1 574 ? 31.913 15.877 -45.872 1.00 93.94 574 HIS A N 1
ATOM 4448 C CA . HIS A 1 574 ? 31.972 17.096 -45.066 1.00 93.94 574 HIS A CA 1
ATOM 4449 C C . HIS A 1 574 ? 32.163 16.853 -43.557 1.00 93.94 574 HIS A C 1
ATOM 4451 O O . HIS A 1 574 ? 31.871 17.749 -42.764 1.00 93.94 574 HIS A O 1
ATOM 4457 N N . ILE A 1 575 ? 32.650 15.677 -43.143 1.00 94.06 575 ILE A N 1
ATOM 4458 C CA . ILE A 1 575 ? 33.103 15.441 -41.758 1.00 94.06 575 ILE A CA 1
ATOM 4459 C C . ILE A 1 575 ? 34.235 16.397 -41.350 1.00 94.06 575 ILE A C 1
ATOM 4461 O O . ILE A 1 575 ? 34.974 16.907 -42.193 1.00 94.06 575 ILE A O 1
ATOM 4465 N N . ALA A 1 576 ? 34.401 16.608 -40.045 1.00 90.94 576 ALA A N 1
ATOM 4466 C CA . ALA A 1 576 ? 35.407 17.498 -39.475 1.00 90.94 576 ALA A CA 1
ATOM 4467 C C . ALA A 1 576 ? 36.183 16.814 -38.336 1.00 90.94 576 ALA A C 1
ATOM 4469 O O . ALA A 1 576 ? 35.684 16.675 -37.220 1.00 90.94 576 ALA A O 1
ATOM 4470 N N . LEU A 1 577 ? 37.427 16.409 -38.613 1.00 89.31 577 LEU A N 1
ATOM 4471 C CA . LEU A 1 577 ? 38.402 16.034 -37.582 1.00 89.31 577 LEU A CA 1
ATOM 4472 C C . LEU A 1 577 ? 38.963 17.278 -36.866 1.00 89.31 577 LEU A C 1
ATOM 4474 O O . LEU A 1 577 ? 38.921 18.391 -37.395 1.00 89.31 577 LEU A O 1
ATOM 4478 N N . ARG A 1 578 ? 39.487 17.091 -35.649 1.00 85.75 578 ARG A N 1
ATOM 4479 C CA . ARG A 1 578 ? 39.951 18.181 -34.775 1.00 85.75 578 ARG A CA 1
ATOM 4480 C C . ARG A 1 578 ? 41.369 18.623 -35.136 1.00 85.75 578 ARG A C 1
ATOM 4482 O O . ARG A 1 578 ? 42.238 17.793 -35.368 1.00 85.75 578 ARG A O 1
ATOM 4489 N N . GLY A 1 579 ? 41.623 19.933 -35.117 1.00 86.75 579 GLY A N 1
ATOM 4490 C CA . GLY A 1 579 ? 42.971 20.503 -35.240 1.00 86.75 579 GLY A CA 1
ATOM 4491 C C . GLY A 1 579 ? 43.789 19.909 -36.396 1.00 86.75 579 GLY A C 1
ATOM 4492 O O . GLY A 1 579 ? 43.434 20.061 -37.562 1.00 86.75 579 GLY A O 1
ATOM 4493 N N . PHE A 1 580 ? 44.883 19.221 -36.058 1.00 89.62 580 PHE A N 1
ATOM 4494 C CA . PHE A 1 580 ? 45.798 18.597 -37.021 1.00 89.62 580 PHE A CA 1
ATOM 4495 C C . PHE A 1 580 ? 45.546 17.097 -37.256 1.00 89.62 580 PHE A C 1
ATOM 4497 O O . PHE A 1 580 ? 46.316 16.465 -37.982 1.00 89.62 580 PHE A O 1
ATOM 4504 N N . ASP A 1 581 ? 44.481 16.515 -36.700 1.00 89.38 581 ASP A N 1
ATOM 4505 C CA . ASP A 1 581 ? 44.198 15.073 -36.781 1.00 89.38 581 ASP A CA 1
ATOM 4506 C C . ASP A 1 581 ? 44.025 14.592 -38.229 1.00 89.38 581 ASP A C 1
ATOM 4508 O O . ASP A 1 581 ? 44.374 13.460 -38.542 1.00 89.38 581 ASP A O 1
ATOM 4512 N N . TRP A 1 582 ? 43.609 15.466 -39.152 1.00 90.44 582 TRP A N 1
ATOM 4513 C CA . TRP A 1 582 ? 43.622 15.183 -40.592 1.00 90.44 582 TRP A CA 1
ATOM 4514 C C . TRP A 1 582 ? 44.985 14.711 -41.125 1.00 90.44 582 TRP A C 1
ATOM 4516 O O . TRP A 1 582 ? 45.015 13.875 -42.025 1.00 90.44 582 TRP A O 1
ATOM 4526 N N . LYS A 1 583 ? 46.092 15.229 -40.573 1.00 89.56 583 LYS A N 1
ATOM 4527 C CA . LYS A 1 583 ? 47.476 14.852 -40.913 1.00 89.56 583 LYS A CA 1
ATOM 4528 C C . LYS A 1 583 ? 48.132 13.916 -39.888 1.00 89.56 583 LYS A C 1
ATOM 4530 O O . LYS A 1 583 ? 49.118 13.282 -40.231 1.00 89.56 583 LYS A O 1
ATOM 4535 N N . ARG A 1 584 ? 47.637 13.869 -38.643 1.00 88.94 584 ARG A N 1
ATOM 4536 C CA . ARG A 1 584 ? 48.232 13.093 -37.531 1.00 88.94 584 ARG A CA 1
ATOM 4537 C C . ARG A 1 584 ? 47.547 11.748 -37.251 1.00 88.94 584 ARG A C 1
ATOM 4539 O O . ARG A 1 584 ? 48.146 10.899 -36.600 1.00 88.94 584 ARG A O 1
ATOM 4546 N N . ARG A 1 585 ? 46.295 11.554 -37.683 1.00 88.38 585 ARG A N 1
ATOM 4547 C CA . ARG A 1 585 ? 45.528 10.314 -37.475 1.00 88.38 585 ARG A CA 1
ATOM 4548 C C . ARG A 1 585 ? 45.803 9.344 -38.622 1.00 88.38 585 ARG A C 1
ATOM 4550 O O . ARG A 1 585 ? 45.121 9.366 -39.648 1.00 88.38 585 ARG A O 1
ATOM 4557 N N . ASP A 1 586 ? 46.814 8.515 -38.422 1.00 88.69 586 ASP A N 1
ATOM 4558 C CA . ASP A 1 586 ? 47.185 7.425 -39.320 1.00 88.69 586 ASP A CA 1
ATOM 4559 C C . ASP A 1 586 ? 46.280 6.200 -39.141 1.00 88.69 586 ASP A C 1
ATOM 4561 O O . ASP A 1 586 ? 45.933 5.815 -38.022 1.00 88.69 586 ASP A O 1
ATOM 4565 N N . TYR A 1 587 ? 45.939 5.545 -40.253 1.00 86.62 587 TYR A N 1
ATOM 4566 C CA . TYR A 1 587 ? 45.267 4.248 -40.258 1.00 86.62 587 TYR A CA 1
ATOM 4567 C C . TYR A 1 587 ? 46.220 3.180 -40.789 1.00 86.62 587 TYR A C 1
ATOM 4569 O O . TYR A 1 587 ? 46.707 3.256 -41.919 1.00 86.62 587 TYR A O 1
ATOM 4577 N N . TYR A 1 588 ? 46.452 2.165 -39.960 1.00 85.88 588 TYR A N 1
ATOM 4578 C CA . TYR A 1 588 ? 47.312 1.033 -40.273 1.00 85.88 588 TYR A CA 1
ATOM 4579 C C . TYR A 1 588 ? 46.534 -0.084 -40.982 1.00 85.88 588 TYR A C 1
ATOM 4581 O O . TYR A 1 588 ? 45.519 -0.575 -40.480 1.00 85.88 588 TYR A O 1
ATOM 4589 N N . PHE A 1 589 ? 47.044 -0.520 -42.130 1.00 82.81 589 PHE A N 1
ATOM 4590 C CA . PHE A 1 589 ? 46.539 -1.645 -42.911 1.00 82.81 589 PHE A CA 1
ATOM 4591 C C . PHE A 1 589 ? 47.610 -2.737 -42.966 1.00 82.81 589 PHE A C 1
ATOM 4593 O O . PHE A 1 589 ? 48.749 -2.462 -43.335 1.00 82.81 589 PHE A O 1
ATOM 4600 N N . ASP A 1 590 ? 47.244 -3.976 -42.629 1.00 82.00 590 ASP A N 1
ATOM 4601 C CA . ASP A 1 590 ? 48.146 -5.131 -42.659 1.00 82.00 590 ASP A CA 1
ATOM 4602 C C . ASP A 1 590 ? 47.425 -6.362 -43.215 1.00 82.00 590 ASP A C 1
ATOM 4604 O O . ASP A 1 590 ? 46.590 -6.983 -42.552 1.00 82.00 590 ASP A O 1
ATOM 4608 N N . ASN A 1 591 ? 47.765 -6.713 -44.454 1.00 70.31 591 ASN A N 1
ATOM 4609 C CA . ASN A 1 591 ? 47.223 -7.876 -45.154 1.00 70.31 591 ASN A CA 1
ATOM 4610 C C . ASN A 1 591 ? 48.060 -9.155 -44.927 1.00 70.31 591 ASN A C 1
ATOM 4612 O O . ASN A 1 591 ? 47.868 -10.137 -45.640 1.00 70.31 591 ASN A O 1
ATOM 4616 N N . ARG A 1 592 ? 48.990 -9.161 -43.957 1.00 74.19 592 ARG A N 1
ATOM 4617 C CA . ARG A 1 592 ? 49.881 -10.274 -43.550 1.00 74.19 592 ARG A CA 1
ATOM 4618 C C . ARG A 1 592 ? 50.878 -10.792 -44.597 1.00 74.19 592 ARG A C 1
ATOM 4620 O O . ARG A 1 592 ? 51.710 -11.632 -44.269 1.00 74.19 592 ARG A O 1
ATOM 4627 N N . TYR A 1 593 ? 50.842 -10.287 -45.826 1.00 72.88 593 TYR A N 1
ATOM 4628 C CA . TYR A 1 593 ? 51.848 -10.569 -46.853 1.00 72.88 593 TYR A CA 1
ATOM 4629 C C . TYR A 1 593 ? 53.079 -9.651 -46.714 1.00 72.88 593 TYR A C 1
ATOM 4631 O O . TYR A 1 593 ? 52.939 -8.509 -46.265 1.00 72.88 593 TYR A O 1
ATOM 4639 N N . PRO A 1 594 ? 54.279 -10.078 -47.154 1.00 53.97 594 PRO A N 1
ATOM 4640 C CA . PRO A 1 594 ? 55.426 -9.183 -47.312 1.00 53.97 594 PRO A CA 1
ATOM 4641 C C . PRO A 1 594 ? 55.064 -7.978 -48.195 1.00 53.97 594 PRO A C 1
ATOM 4643 O O . PRO A 1 594 ? 54.433 -8.143 -49.236 1.00 53.97 594 PRO A O 1
ATOM 4646 N N . ARG A 1 595 ? 55.438 -6.762 -47.767 1.00 64.69 595 ARG A N 1
ATOM 4647 C CA . ARG A 1 595 ? 54.995 -5.463 -48.338 1.00 64.69 595 ARG A CA 1
ATOM 4648 C C . ARG A 1 595 ? 53.483 -5.169 -48.247 1.00 64.69 595 ARG A C 1
ATOM 4650 O O . ARG A 1 595 ? 53.036 -4.147 -48.750 1.00 64.69 595 ARG A O 1
ATOM 4657 N N . GLY A 1 596 ? 52.694 -5.999 -47.564 1.00 67.56 596 GLY A N 1
ATOM 4658 C CA . GLY A 1 596 ? 51.257 -5.797 -47.331 1.00 67.56 596 GLY A CA 1
ATOM 4659 C C . GLY A 1 596 ? 50.908 -4.890 -46.143 1.00 67.56 596 GLY A C 1
ATOM 4660 O O . GLY A 1 596 ? 49.765 -4.939 -45.690 1.00 67.56 596 GLY A O 1
ATOM 4661 N N . LYS A 1 597 ? 51.878 -4.121 -45.626 1.00 78.25 597 LYS A N 1
ATOM 4662 C CA . LYS A 1 597 ? 51.750 -3.200 -44.486 1.00 78.25 597 LYS A CA 1
ATOM 4663 C C . LYS A 1 597 ? 51.822 -1.752 -44.976 1.00 78.25 597 LYS A C 1
ATOM 4665 O O . LYS A 1 597 ? 52.786 -1.403 -45.652 1.00 78.25 597 LYS A O 1
ATOM 4670 N N . ALA A 1 598 ? 50.854 -0.919 -44.606 1.00 82.38 598 ALA A N 1
ATOM 4671 C CA . ALA A 1 598 ? 50.840 0.511 -44.917 1.00 82.38 598 ALA A CA 1
ATOM 4672 C C . ALA A 1 598 ? 50.253 1.319 -43.751 1.00 82.38 598 ALA A C 1
ATOM 4674 O O . ALA A 1 598 ? 49.263 0.904 -43.153 1.00 82.38 598 ALA A O 1
ATOM 4675 N N . SER A 1 599 ? 50.841 2.479 -43.467 1.00 86.56 599 SER A N 1
ATOM 4676 C CA . SER A 1 599 ? 50.242 3.520 -42.626 1.00 86.56 599 SER A CA 1
ATOM 4677 C C . SER A 1 599 ? 49.859 4.675 -43.543 1.00 86.56 599 SER A C 1
ATOM 4679 O O . SER A 1 599 ? 50.679 5.067 -44.374 1.00 86.56 599 SER A O 1
ATOM 4681 N N . ILE A 1 600 ? 48.610 5.139 -43.476 1.00 89.25 600 ILE A N 1
ATOM 4682 C CA . ILE A 1 600 ? 48.088 6.178 -44.377 1.00 89.25 600 ILE A CA 1
ATOM 4683 C C . ILE A 1 600 ? 47.330 7.226 -43.544 1.00 89.25 600 ILE A C 1
ATOM 4685 O O . ILE A 1 600 ? 46.424 6.841 -42.793 1.00 89.25 600 ILE A O 1
ATOM 4689 N N . PRO A 1 601 ? 47.642 8.530 -43.671 1.00 91.69 601 PRO A N 1
ATOM 4690 C CA . PRO A 1 601 ? 46.989 9.583 -42.901 1.00 91.69 601 PRO A CA 1
ATOM 4691 C C . PRO A 1 601 ? 45.545 9.821 -43.361 1.00 91.69 601 PRO A C 1
ATOM 4693 O O . PRO A 1 601 ? 45.191 9.640 -44.532 1.00 91.69 601 PRO A O 1
ATOM 4696 N N . ALA A 1 602 ? 44.698 10.281 -42.436 1.00 91.31 602 ALA A N 1
ATOM 4697 C CA . ALA A 1 602 ? 43.262 10.466 -42.654 1.00 91.31 602 ALA A CA 1
ATOM 4698 C C . ALA A 1 602 ? 42.908 11.267 -43.925 1.00 91.31 602 ALA A C 1
ATOM 4700 O O . ALA A 1 602 ? 41.952 10.918 -44.622 1.00 91.31 602 ALA A O 1
ATOM 4701 N N . PHE A 1 603 ? 43.665 12.325 -44.244 1.00 92.31 603 PHE A N 1
ATOM 4702 C CA . PHE A 1 603 ? 43.375 13.181 -45.401 1.00 92.31 603 PHE A CA 1
ATOM 4703 C C . PHE A 1 603 ? 43.544 12.465 -46.753 1.00 92.31 603 PHE A C 1
ATOM 4705 O O . PHE A 1 603 ? 42.776 12.737 -47.675 1.00 92.31 603 PHE A O 1
ATOM 4712 N N . GLU A 1 604 ? 44.497 11.536 -46.884 1.00 91.50 604 GLU A N 1
ATOM 4713 C CA . GLU A 1 604 ? 44.717 10.790 -48.132 1.00 91.50 604 GLU A CA 1
ATOM 4714 C C . GLU A 1 604 ? 43.592 9.785 -48.374 1.00 91.50 604 GLU A C 1
ATOM 4716 O O . GLU A 1 604 ? 43.014 9.743 -49.460 1.00 91.50 604 GLU A O 1
ATOM 4721 N N . ILE A 1 605 ? 43.211 9.041 -47.332 1.00 91.06 605 ILE A N 1
ATOM 4722 C CA . ILE A 1 605 ? 42.090 8.094 -47.377 1.00 91.06 605 ILE A CA 1
ATOM 4723 C C . ILE A 1 605 ? 40.800 8.821 -47.777 1.00 91.06 605 ILE A C 1
ATOM 4725 O O . ILE A 1 605 ? 40.092 8.371 -48.678 1.00 91.06 605 ILE A O 1
ATOM 4729 N N . HIS A 1 606 ? 40.518 9.964 -47.145 1.00 92.94 606 HIS A N 1
ATOM 4730 C CA . HIS A 1 606 ? 39.301 10.749 -47.382 1.00 92.94 606 HIS A CA 1
ATOM 4731 C C . HIS A 1 606 ? 39.259 11.416 -48.762 1.00 92.94 606 HIS A C 1
ATOM 4733 O O . HIS A 1 606 ? 38.188 11.556 -49.351 1.00 92.94 606 HIS A O 1
ATOM 4739 N N . LYS A 1 607 ? 40.423 11.792 -49.310 1.00 90.94 607 LYS A N 1
ATOM 4740 C CA . LYS A 1 607 ? 40.556 12.344 -50.668 1.00 90.94 607 LYS A CA 1
ATOM 4741 C C . LYS A 1 607 ? 40.169 11.328 -51.749 1.00 90.94 607 LYS A C 1
ATOM 4743 O O . LYS A 1 607 ? 39.653 11.730 -52.789 1.00 90.94 607 LYS A O 1
ATOM 4748 N N . VAL A 1 608 ? 40.419 10.038 -51.516 1.00 91.00 608 VAL A N 1
ATOM 4749 C CA . VAL A 1 608 ? 40.143 8.959 -52.483 1.00 91.00 608 VAL A CA 1
ATOM 4750 C C . VAL A 1 608 ? 38.778 8.307 -52.248 1.00 91.00 608 VAL A C 1
ATOM 4752 O O . VAL A 1 608 ? 38.104 7.925 -53.203 1.00 91.00 608 VAL A O 1
ATOM 4755 N N . ASP A 1 609 ? 38.350 8.189 -50.991 1.00 91.88 609 ASP A N 1
ATOM 4756 C CA . ASP A 1 609 ? 37.066 7.602 -50.610 1.00 91.88 609 ASP A CA 1
ATOM 4757 C C . ASP A 1 609 ? 36.438 8.397 -49.443 1.00 91.88 609 ASP A C 1
ATOM 4759 O O . ASP A 1 609 ? 36.728 8.121 -48.273 1.00 91.88 609 ASP A O 1
ATOM 4763 N N . PRO A 1 610 ? 35.559 9.381 -49.737 1.00 92.94 610 PRO A N 1
ATOM 4764 C CA . PRO A 1 610 ? 34.967 10.273 -48.733 1.00 92.94 610 PRO A CA 1
ATOM 4765 C C . PRO A 1 610 ? 34.067 9.589 -47.691 1.00 92.94 610 PRO A C 1
ATOM 4767 O O . PRO A 1 610 ? 33.630 10.231 -46.737 1.00 92.94 610 PRO A O 1
ATOM 4770 N N . CYS A 1 611 ? 33.759 8.300 -47.860 1.00 94.06 611 CYS A N 1
ATOM 4771 C CA . CYS A 1 611 ? 33.018 7.501 -46.883 1.00 94.06 611 CYS A CA 1
ATOM 4772 C C . CYS A 1 611 ? 33.943 6.633 -46.015 1.00 94.06 611 CYS A C 1
ATOM 4774 O O . CYS A 1 611 ? 33.524 6.153 -44.958 1.00 94.06 611 CYS A O 1
ATOM 4776 N N . ARG A 1 612 ? 35.201 6.406 -46.419 1.00 93.12 612 ARG A N 1
ATOM 4777 C CA . ARG A 1 612 ? 36.067 5.393 -45.797 1.00 93.12 612 ARG A CA 1
ATOM 4778 C C . ARG A 1 612 ? 36.490 5.736 -44.371 1.00 93.12 612 ARG A C 1
ATOM 4780 O O . ARG A 1 612 ? 36.584 4.816 -43.564 1.00 93.12 612 ARG A O 1
ATOM 4787 N N . ILE A 1 613 ? 36.670 7.015 -44.031 1.00 94.12 613 ILE A N 1
ATOM 4788 C CA . ILE A 1 613 ? 36.923 7.441 -42.642 1.00 94.12 613 ILE A CA 1
ATOM 4789 C C . ILE A 1 613 ? 35.723 7.104 -41.747 1.00 94.12 613 ILE A C 1
ATOM 4791 O O . ILE A 1 613 ? 35.885 6.410 -40.746 1.00 94.12 613 ILE A O 1
ATOM 4795 N N . MET A 1 614 ? 34.505 7.488 -42.153 1.00 95.06 614 MET A N 1
ATOM 4796 C CA . MET A 1 614 ? 33.277 7.123 -41.432 1.00 95.06 614 MET A CA 1
ATOM 4797 C C . MET A 1 614 ? 33.110 5.606 -41.300 1.00 95.06 614 MET A C 1
ATOM 4799 O O . MET A 1 614 ? 32.728 5.123 -40.234 1.00 95.06 614 MET A O 1
ATOM 4803 N N . PHE A 1 615 ? 33.436 4.842 -42.348 1.00 94.69 615 PHE A N 1
ATOM 4804 C CA . PHE A 1 615 ? 33.406 3.383 -42.288 1.00 94.69 615 PHE A CA 1
ATOM 4805 C C . PHE A 1 615 ? 34.377 2.833 -41.237 1.00 94.69 615 PHE A C 1
ATOM 4807 O O . PHE A 1 615 ? 33.980 2.011 -40.414 1.00 94.69 615 PHE A O 1
ATOM 4814 N N . LEU A 1 616 ? 35.642 3.267 -41.257 1.00 92.25 616 LEU A N 1
ATOM 4815 C CA . LEU A 1 616 ? 36.680 2.769 -40.350 1.00 92.25 616 LEU A CA 1
ATOM 4816 C C . LEU A 1 616 ? 36.360 3.107 -38.888 1.00 92.25 616 LEU A C 1
ATOM 4818 O O . LEU A 1 616 ? 36.480 2.231 -38.031 1.00 92.25 616 LEU A O 1
ATOM 4822 N N . GLU A 1 617 ? 35.869 4.316 -38.616 1.00 93.25 617 GLU A N 1
ATOM 4823 C CA . GLU A 1 617 ? 35.475 4.749 -37.272 1.00 93.25 617 GLU A CA 1
ATOM 4824 C C . GLU A 1 617 ? 34.245 3.995 -36.745 1.00 93.25 617 GLU A C 1
ATOM 4826 O O . GLU A 1 617 ? 34.297 3.434 -35.647 1.00 93.25 617 GLU A O 1
ATOM 4831 N N . VAL A 1 618 ? 33.160 3.874 -37.526 1.00 93.75 618 VAL A N 1
ATOM 4832 C CA . VAL A 1 618 ? 31.981 3.082 -37.111 1.00 93.75 618 VAL A CA 1
ATOM 4833 C C . VAL A 1 618 ? 32.354 1.612 -36.937 1.00 93.75 618 VAL A C 1
ATOM 4835 O O . VAL A 1 618 ? 31.984 0.987 -35.940 1.00 93.75 618 VAL A O 1
ATOM 4838 N N . TYR A 1 619 ? 33.136 1.057 -37.866 1.00 90.81 619 TYR A N 1
ATOM 4839 C CA . TYR A 1 619 ? 33.609 -0.316 -37.764 1.00 90.81 619 TYR A CA 1
ATOM 4840 C C . TYR A 1 619 ? 34.477 -0.509 -36.518 1.00 90.81 619 TYR A C 1
ATOM 4842 O O . TYR A 1 619 ? 34.367 -1.558 -35.889 1.00 90.81 619 TYR A O 1
ATOM 4850 N N . SER A 1 620 ? 35.307 0.463 -36.125 1.00 88.94 620 SER A N 1
ATOM 4851 C CA . SER A 1 620 ? 36.091 0.443 -34.878 1.00 88.94 620 SER A CA 1
ATOM 4852 C C . SER A 1 620 ? 35.195 0.477 -33.631 1.00 88.94 620 SER A C 1
ATOM 4854 O O . SER A 1 620 ? 35.292 -0.405 -32.774 1.00 88.94 620 SER A O 1
ATOM 4856 N N . ALA A 1 621 ? 34.238 1.411 -33.578 1.00 90.38 621 ALA A N 1
ATOM 4857 C CA . ALA A 1 621 ? 33.314 1.611 -32.454 1.00 90.38 621 ALA A CA 1
ATOM 4858 C C . ALA A 1 621 ? 32.390 0.406 -32.156 1.00 90.38 621 ALA A C 1
ATOM 4860 O O . ALA A 1 621 ? 31.845 0.293 -31.052 1.00 90.38 621 ALA A O 1
ATOM 4861 N N . LEU A 1 622 ? 32.234 -0.525 -33.107 1.00 86.75 622 LEU A N 1
ATOM 4862 C CA . LEU A 1 622 ? 31.523 -1.795 -32.913 1.00 86.75 622 LEU A CA 1
ATOM 4863 C C . LEU A 1 622 ? 32.313 -2.852 -32.102 1.00 86.75 622 LEU A C 1
ATOM 4865 O O . LEU A 1 622 ? 31.691 -3.796 -31.615 1.00 86.75 622 LEU A O 1
ATOM 4869 N N . GLY A 1 623 ? 33.627 -2.689 -31.888 1.00 78.88 623 GLY A N 1
ATOM 4870 C CA . GLY A 1 623 ? 34.428 -3.487 -30.938 1.00 78.88 623 GLY A CA 1
ATOM 4871 C C . GLY A 1 623 ? 35.393 -4.526 -31.542 1.00 78.88 623 GLY A C 1
ATOM 4872 O O . GLY A 1 623 ? 35.273 -4.947 -32.692 1.00 78.88 623 GLY A O 1
ATOM 4873 N N . GLY A 1 624 ? 36.402 -4.938 -30.765 1.00 63.44 624 GLY A N 1
ATOM 4874 C CA . GLY A 1 624 ? 37.529 -5.772 -31.219 1.00 63.44 624 GLY A CA 1
ATOM 4875 C C . GLY A 1 624 ? 37.339 -7.296 -31.120 1.00 63.44 624 GLY A C 1
ATOM 4876 O O . GLY A 1 624 ? 36.587 -7.775 -30.278 1.00 63.44 624 GLY A O 1
ATOM 4877 N N . VAL A 1 625 ? 38.072 -8.024 -31.980 1.00 49.91 625 VAL A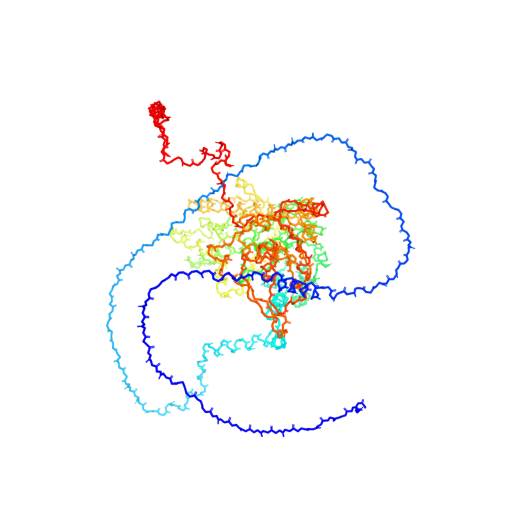 N 1
ATOM 4878 C CA . VAL A 1 625 ? 38.420 -9.474 -32.020 1.00 49.91 625 VAL A CA 1
ATOM 4879 C C . VAL A 1 625 ? 37.384 -10.505 -31.532 1.00 49.91 625 VAL A C 1
ATOM 4881 O O . VAL A 1 625 ? 36.967 -11.357 -32.309 1.00 49.91 625 VAL A O 1
ATOM 4884 N N . PHE A 1 626 ? 36.951 -10.458 -30.274 1.00 49.06 626 PHE A N 1
ATOM 4885 C CA . PHE A 1 626 ? 36.067 -11.451 -29.650 1.00 49.06 626 PHE A CA 1
ATOM 4886 C C . PHE A 1 626 ? 34.598 -11.398 -30.128 1.00 49.06 626 PHE A C 1
ATOM 4888 O O . PHE A 1 626 ? 33.798 -12.236 -29.729 1.00 49.06 626 PHE A O 1
ATOM 4895 N N . ASN A 1 627 ? 34.232 -10.432 -30.982 1.00 59.84 627 ASN A N 1
ATOM 4896 C CA . ASN A 1 627 ? 32.876 -10.237 -31.527 1.00 59.84 627 ASN A CA 1
ATOM 4897 C C . ASN A 1 627 ? 32.863 -10.050 -33.065 1.00 59.84 627 ASN A C 1
ATOM 4899 O O . ASN A 1 627 ? 32.110 -9.245 -33.610 1.00 59.84 627 ASN A O 1
ATOM 4903 N N . LEU A 1 628 ? 33.722 -10.770 -33.798 1.00 65.88 628 LEU A N 1
ATOM 4904 C CA . LEU A 1 628 ? 33.863 -10.614 -35.258 1.00 65.88 628 LEU A CA 1
ATOM 4905 C C . LEU A 1 628 ? 32.575 -10.892 -36.059 1.00 65.88 628 LEU A C 1
ATOM 4907 O O . LEU A 1 628 ? 32.323 -10.212 -37.051 1.00 65.88 628 LEU A O 1
ATOM 4911 N N . GLU A 1 629 ? 31.757 -11.862 -35.645 1.00 70.44 629 GLU A N 1
ATOM 4912 C CA . GLU A 1 629 ? 30.537 -12.255 -36.368 1.00 70.44 629 GLU A CA 1
ATOM 4913 C C . GLU A 1 629 ? 29.410 -11.217 -36.225 1.00 70.44 629 GLU A C 1
ATOM 4915 O O . GLU A 1 629 ? 28.820 -10.783 -37.215 1.00 70.44 629 GLU A O 1
ATOM 4920 N N . THR A 1 630 ? 29.157 -10.747 -35.000 1.00 75.12 630 THR A N 1
ATOM 4921 C CA . THR A 1 630 ? 28.167 -9.695 -34.716 1.00 75.12 630 THR A CA 1
ATOM 4922 C C . THR A 1 630 ? 28.593 -8.349 -35.301 1.00 75.12 630 THR A C 1
ATOM 4924 O O . THR A 1 630 ? 27.765 -7.637 -35.864 1.00 75.12 630 THR A O 1
ATOM 4927 N N . ARG A 1 631 ? 29.893 -8.018 -35.274 1.00 83.38 631 ARG A N 1
ATOM 4928 C CA . ARG A 1 631 ? 30.452 -6.818 -35.926 1.00 83.38 631 ARG A CA 1
ATOM 4929 C C . ARG A 1 631 ? 30.188 -6.783 -37.437 1.00 83.38 631 ARG A C 1
ATOM 4931 O O . ARG A 1 631 ? 29.920 -5.704 -37.959 1.00 83.38 631 ARG A O 1
ATOM 4938 N N . ARG A 1 632 ? 30.223 -7.933 -38.126 1.00 82.56 632 ARG A N 1
ATOM 4939 C CA . ARG A 1 632 ? 29.890 -8.043 -39.561 1.00 82.56 632 ARG A CA 1
ATOM 4940 C C . ARG A 1 632 ? 28.399 -7.793 -39.820 1.00 82.56 632 ARG A C 1
ATOM 4942 O O . ARG A 1 632 ? 28.076 -6.846 -40.529 1.00 82.56 632 ARG A O 1
ATOM 4949 N N . ARG A 1 633 ? 27.500 -8.515 -39.139 1.00 83.56 633 ARG A N 1
ATOM 4950 C CA . ARG A 1 633 ? 26.038 -8.301 -39.268 1.00 83.56 633 ARG A CA 1
ATOM 4951 C C . ARG A 1 633 ? 25.600 -6.869 -38.932 1.00 83.56 633 ARG A C 1
ATOM 4953 O O . ARG A 1 633 ? 24.674 -6.341 -39.537 1.00 83.56 633 ARG A O 1
ATOM 4960 N N . ASN A 1 634 ? 26.279 -6.219 -37.985 1.00 87.88 634 ASN A N 1
ATOM 4961 C CA . ASN A 1 634 ? 25.990 -4.833 -37.615 1.00 87.88 634 ASN A CA 1
ATOM 4962 C C . ASN A 1 634 ? 26.474 -3.815 -38.665 1.00 87.88 634 ASN A C 1
ATOM 4964 O O . ASN A 1 634 ? 25.796 -2.811 -38.866 1.00 87.88 634 ASN A O 1
ATOM 4968 N N . ILE A 1 635 ? 27.616 -4.037 -39.334 1.00 91.44 635 ILE A N 1
ATOM 4969 C CA . ILE A 1 635 ? 28.124 -3.092 -40.348 1.00 91.44 635 ILE A CA 1
ATOM 4970 C C . ILE A 1 635 ? 27.392 -3.223 -41.695 1.00 91.44 635 ILE A C 1
ATOM 4972 O O . ILE A 1 635 ? 27.287 -2.241 -42.420 1.00 91.44 635 ILE A O 1
ATOM 4976 N N . GLU A 1 636 ? 26.789 -4.380 -41.988 1.00 90.25 636 GLU A N 1
ATOM 4977 C CA . GLU A 1 636 ? 25.878 -4.588 -43.133 1.00 90.25 636 GLU A CA 1
ATOM 4978 C C . GLU A 1 636 ? 24.628 -3.678 -43.094 1.00 90.25 636 GLU A C 1
ATOM 4980 O O . GLU A 1 636 ? 23.980 -3.472 -44.120 1.00 90.25 636 GLU A O 1
ATOM 4985 N N . ARG A 1 637 ? 24.300 -3.100 -41.928 1.00 93.06 637 ARG A N 1
ATOM 4986 C CA . ARG A 1 637 ? 23.193 -2.143 -41.732 1.00 93.06 637 ARG A CA 1
ATOM 4987 C C . ARG A 1 637 ? 23.603 -0.664 -41.805 1.00 93.06 637 ARG A C 1
ATOM 4989 O O . ARG A 1 637 ? 22.759 0.215 -41.612 1.00 93.06 637 ARG A O 1
ATOM 4996 N N . LEU A 1 638 ? 24.882 -0.378 -42.063 1.00 95.94 638 LEU A N 1
ATOM 4997 C CA . LEU A 1 638 ? 25.402 0.976 -42.248 1.00 95.94 638 LEU A CA 1
ATOM 4998 C C . LEU A 1 638 ? 25.405 1.353 -43.734 1.00 95.94 638 LEU A C 1
ATOM 5000 O O . LEU A 1 638 ? 26.136 0.769 -44.531 1.00 95.94 638 LEU A O 1
ATOM 5004 N N . HIS A 1 639 ? 24.655 2.391 -44.090 1.00 94.75 639 HIS A N 1
ATOM 5005 C CA . HIS A 1 639 ? 24.651 2.970 -45.432 1.00 94.75 639 HIS A CA 1
ATOM 5006 C C . HIS A 1 639 ? 25.382 4.318 -45.391 1.00 94.75 639 HIS A C 1
ATOM 5008 O O . HIS A 1 639 ? 24.986 5.203 -44.637 1.00 94.75 639 HIS A O 1
ATOM 5014 N N . LEU A 1 640 ? 26.452 4.478 -46.176 1.00 95.06 640 LEU A N 1
ATOM 5015 C CA . LEU A 1 640 ? 27.256 5.707 -46.223 1.00 95.06 640 LEU A CA 1
ATOM 5016 C C . LEU A 1 640 ? 27.126 6.390 -47.588 1.00 95.06 640 LEU A C 1
ATOM 5018 O O . LEU A 1 640 ? 27.380 5.766 -48.618 1.00 95.06 640 LEU A O 1
ATOM 5022 N N . LEU A 1 641 ? 26.780 7.676 -47.584 1.00 94.69 641 LEU A N 1
ATOM 5023 C CA . LEU A 1 641 ? 26.669 8.530 -48.764 1.00 94.69 641 LEU A CA 1
ATOM 5024 C C . LEU A 1 641 ? 27.634 9.716 -48.624 1.00 94.69 641 LEU A C 1
ATOM 5026 O O . LEU A 1 641 ? 27.663 10.399 -47.598 1.00 94.69 641 LEU A O 1
ATOM 5030 N N . ALA A 1 642 ? 28.437 9.964 -49.661 1.00 91.75 642 ALA A N 1
ATOM 5031 C CA . ALA A 1 642 ? 29.438 11.032 -49.645 1.00 91.75 642 ALA A CA 1
ATOM 5032 C C . ALA A 1 642 ? 28.797 12.429 -49.569 1.00 91.75 642 ALA A C 1
ATOM 5034 O O . ALA A 1 642 ? 29.313 13.304 -48.878 1.00 91.75 642 ALA A O 1
ATOM 5035 N N . ASP A 1 643 ? 27.662 12.596 -50.243 1.00 92.62 643 ASP A N 1
ATOM 5036 C CA . ASP A 1 643 ? 26.963 13.859 -50.484 1.00 92.62 643 ASP A CA 1
ATOM 5037 C C . ASP A 1 643 ? 25.508 13.769 -49.964 1.00 92.62 643 ASP A C 1
ATOM 5039 O O . ASP A 1 643 ? 25.178 12.846 -49.213 1.00 92.62 643 ASP A O 1
ATOM 5043 N N . ASP A 1 644 ? 24.638 14.714 -50.327 1.00 87.69 644 ASP A N 1
ATOM 5044 C CA . ASP A 1 644 ? 23.243 14.827 -49.858 1.00 87.69 644 ASP A CA 1
ATOM 5045 C C . ASP A 1 644 ? 22.205 14.071 -50.712 1.00 87.69 644 ASP A C 1
ATOM 5047 O O . ASP A 1 644 ? 21.040 13.944 -50.326 1.00 87.69 644 ASP A O 1
ATOM 5051 N N . VAL A 1 645 ? 22.613 13.516 -51.856 1.00 87.12 645 VAL A N 1
ATOM 5052 C CA . VAL A 1 645 ? 21.729 12.792 -52.782 1.00 87.12 645 VAL A CA 1
ATOM 5053 C C . VAL A 1 645 ? 21.389 11.393 -52.249 1.00 87.12 645 VAL A C 1
ATOM 5055 O O . VAL A 1 645 ? 22.141 10.435 -52.434 1.00 87.12 645 VAL A O 1
ATOM 5058 N N . LEU A 1 646 ? 20.220 11.256 -51.615 1.00 85.81 646 LEU A N 1
ATOM 5059 C CA . LEU A 1 646 ? 19.686 9.970 -51.148 1.00 85.81 646 LEU A CA 1
ATOM 5060 C C . LEU A 1 646 ? 19.016 9.162 -52.284 1.00 85.81 646 LEU A C 1
ATOM 5062 O O . LEU A 1 646 ? 18.052 9.638 -52.885 1.00 85.81 646 LEU A O 1
ATOM 5066 N N . PRO A 1 647 ? 19.424 7.900 -52.529 1.00 89.25 647 PRO A N 1
ATOM 5067 C CA . PRO A 1 647 ? 18.696 6.983 -53.407 1.00 89.25 647 PRO A CA 1
ATOM 5068 C C . PRO A 1 647 ? 17.269 6.690 -52.915 1.00 89.25 647 PRO A C 1
ATOM 5070 O O . PRO A 1 647 ? 17.064 6.371 -51.741 1.00 89.25 647 PRO A O 1
ATOM 5073 N N . GLU A 1 648 ? 16.286 6.682 -53.825 1.00 85.69 648 GLU A N 1
ATOM 5074 C CA . GLU A 1 648 ? 14.867 6.444 -53.494 1.00 85.69 648 GLU A CA 1
ATOM 5075 C C . GLU A 1 648 ? 14.615 5.174 -52.667 1.00 85.69 648 GLU A C 1
ATOM 5077 O O . GLU A 1 648 ? 13.736 5.157 -51.809 1.00 85.69 648 GLU A O 1
ATOM 5082 N N . HIS A 1 649 ? 15.357 4.095 -52.938 1.00 86.19 649 HIS A N 1
ATOM 5083 C CA . HIS A 1 649 ? 15.170 2.807 -52.267 1.00 86.19 649 HIS A CA 1
ATOM 5084 C C . HIS A 1 649 ? 15.621 2.823 -50.798 1.00 86.19 649 HIS A C 1
ATOM 5086 O O . HIS A 1 649 ? 15.163 1.990 -50.023 1.00 86.19 649 HIS A O 1
ATOM 5092 N N . LEU A 1 650 ? 16.494 3.763 -50.413 1.00 87.19 650 LEU A N 1
ATOM 5093 C CA . LEU A 1 650 ? 16.834 4.025 -49.014 1.00 87.19 650 LEU A CA 1
ATOM 5094 C C . LEU A 1 650 ? 15.807 4.982 -48.399 1.00 87.19 650 LEU A C 1
ATOM 5096 O O . LEU A 1 650 ? 15.288 4.715 -47.318 1.00 87.19 650 LEU A O 1
ATOM 5100 N N . LEU A 1 651 ? 15.461 6.058 -49.119 1.00 86.56 651 LEU A N 1
ATOM 5101 C CA . LEU A 1 651 ? 14.531 7.091 -48.651 1.00 86.56 651 LEU A CA 1
ATOM 5102 C C . LEU A 1 651 ? 13.146 6.527 -48.290 1.00 86.56 651 LEU A C 1
ATOM 5104 O O . LEU A 1 651 ? 12.583 6.913 -47.270 1.00 86.56 651 LEU A O 1
ATOM 5108 N N . LYS A 1 652 ? 12.627 5.570 -49.073 1.00 87.69 652 LYS A N 1
ATOM 5109 C CA . LYS A 1 652 ? 11.328 4.904 -48.834 1.00 87.69 652 LYS A CA 1
ATOM 5110 C C . LYS A 1 652 ? 11.251 4.121 -47.516 1.00 87.69 652 LYS A C 1
ATOM 5112 O O . LYS A 1 652 ? 10.144 3.839 -47.069 1.00 87.69 652 LYS A O 1
ATOM 5117 N N . ASN A 1 653 ? 12.388 3.794 -46.898 1.00 87.38 653 ASN A N 1
ATOM 5118 C CA . ASN A 1 653 ? 12.439 3.062 -45.631 1.00 87.38 653 ASN A CA 1
ATOM 5119 C C . ASN A 1 653 ? 12.649 3.969 -44.406 1.00 87.38 653 ASN A C 1
ATOM 5121 O O . ASN A 1 653 ? 12.431 3.504 -43.290 1.00 87.38 653 ASN A O 1
ATOM 5125 N N . VAL A 1 654 ? 13.091 5.225 -44.587 1.00 90.25 654 VAL A N 1
ATOM 5126 C CA . VAL A 1 654 ? 13.463 6.135 -43.485 1.00 90.25 654 VAL A CA 1
ATOM 5127 C C . VAL A 1 654 ? 12.277 6.351 -42.545 1.00 90.25 654 VAL A C 1
ATOM 5129 O O . VAL A 1 654 ? 11.253 6.907 -42.935 1.00 90.25 654 VAL A O 1
ATOM 5132 N N . SER A 1 655 ? 12.442 5.937 -41.289 1.00 86.62 655 SER A N 1
ATOM 5133 C CA . SER A 1 655 ? 11.403 6.012 -40.257 1.00 86.62 655 SER A CA 1
ATOM 5134 C C . SER A 1 655 ? 11.697 7.048 -39.172 1.00 86.62 655 SER A C 1
ATOM 5136 O O . SER A 1 655 ? 10.800 7.399 -38.412 1.00 86.62 655 SER A O 1
ATOM 5138 N N . ASN A 1 656 ? 12.951 7.496 -39.050 1.00 88.12 656 ASN A N 1
ATOM 5139 C CA . ASN A 1 656 ? 13.395 8.421 -38.009 1.00 88.12 656 ASN A CA 1
ATOM 5140 C C . ASN A 1 656 ? 14.637 9.220 -38.454 1.00 88.12 656 ASN A C 1
ATOM 5142 O O . ASN A 1 656 ? 15.382 8.784 -39.334 1.00 88.12 656 ASN A O 1
ATOM 5146 N N 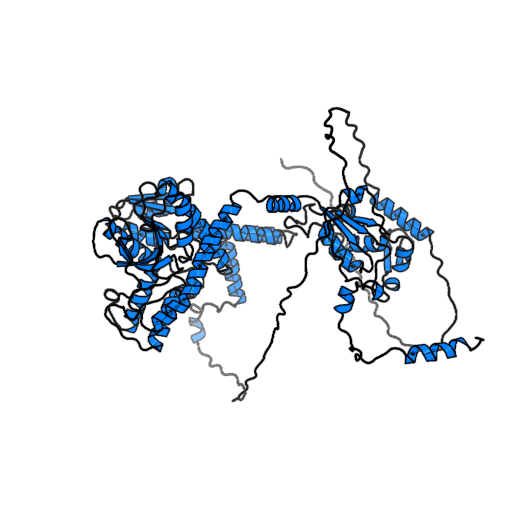. GLN A 1 657 ? 14.901 10.357 -37.808 1.00 91.88 657 GLN A N 1
ATOM 5147 C CA . GLN A 1 657 ? 16.117 11.152 -37.993 1.00 91.88 657 GLN A CA 1
ATOM 5148 C C . GLN A 1 657 ? 16.874 11.262 -36.664 1.00 91.88 657 GLN A C 1
ATOM 5150 O O . GLN A 1 657 ? 16.293 11.558 -35.623 1.00 91.88 657 GLN A O 1
ATOM 5155 N N . LEU A 1 658 ? 18.183 11.015 -36.693 1.00 90.88 658 LEU A N 1
ATOM 5156 C CA . LEU A 1 658 ? 19.070 11.171 -35.546 1.00 90.88 658 LEU A CA 1
ATOM 5157 C C . LEU A 1 658 ? 19.690 12.566 -35.553 1.00 90.88 658 LEU A C 1
ATOM 5159 O O . LEU A 1 658 ? 20.246 13.016 -36.554 1.00 90.88 658 LEU A O 1
ATOM 5163 N N . GLU A 1 659 ? 19.654 13.218 -34.396 1.00 89.00 659 GLU A N 1
ATOM 5164 C CA . GLU A 1 659 ? 20.328 14.496 -34.178 1.00 89.00 659 GLU A CA 1
ATOM 5165 C C . GLU A 1 659 ? 21.842 14.378 -34.402 1.00 89.00 659 GLU A C 1
ATOM 5167 O O . GLU A 1 659 ? 22.469 13.365 -34.060 1.00 89.00 659 GLU A O 1
ATOM 5172 N N . GLN A 1 660 ? 22.447 15.463 -34.873 1.00 89.50 660 GLN A N 1
ATOM 5173 C CA . GLN A 1 660 ? 23.897 15.622 -34.921 1.00 89.50 660 GLN A CA 1
ATOM 5174 C C . GLN A 1 660 ? 24.512 15.654 -33.506 1.00 89.50 660 GLN A C 1
ATOM 5176 O O . GLN A 1 660 ? 23.822 15.908 -32.520 1.00 89.50 660 GLN A O 1
ATOM 5181 N N . VAL A 1 661 ? 25.809 15.352 -33.384 1.00 88.31 661 VAL A N 1
ATOM 5182 C CA . VAL A 1 661 ? 26.506 15.289 -32.080 1.00 88.31 661 VAL A CA 1
ATOM 5183 C C . VAL A 1 661 ? 27.117 16.639 -31.708 1.00 88.31 661 VAL A C 1
ATOM 5185 O O . VAL A 1 661 ? 27.120 17.021 -30.541 1.00 88.31 661 VAL A O 1
ATOM 5188 N N . MET A 1 662 ? 27.617 17.377 -32.699 1.00 85.62 662 MET A N 1
ATOM 5189 C CA . MET A 1 662 ? 28.140 18.730 -32.536 1.00 85.62 662 MET A CA 1
ATOM 5190 C C . MET A 1 662 ? 27.196 19.727 -33.206 1.00 85.62 662 MET A C 1
ATOM 5192 O O . MET A 1 662 ? 26.764 19.510 -34.341 1.00 85.62 662 MET A O 1
ATOM 5196 N N . ARG A 1 663 ? 26.899 20.836 -32.517 1.00 84.69 663 ARG A N 1
ATOM 5197 C CA . ARG A 1 663 ? 26.128 21.949 -33.088 1.00 84.69 663 ARG A CA 1
ATOM 5198 C C . ARG A 1 663 ? 26.909 22.540 -34.263 1.00 84.69 663 ARG A C 1
ATOM 5200 O O . ARG A 1 663 ? 27.995 23.078 -34.061 1.00 84.69 663 ARG A O 1
ATOM 5207 N N . VAL A 1 664 ? 26.355 22.448 -35.469 1.00 82.88 664 VAL A N 1
ATOM 5208 C CA . VAL A 1 664 ? 26.951 23.060 -36.663 1.00 82.88 664 VAL A CA 1
ATOM 5209 C C . VAL A 1 664 ? 26.887 24.588 -36.519 1.00 82.88 664 VAL A C 1
ATOM 5211 O O . VAL A 1 664 ? 25.798 25.117 -36.277 1.00 82.88 664 VAL A O 1
ATOM 5214 N N . PRO A 1 665 ? 28.012 25.316 -36.638 1.00 79.44 665 PRO A N 1
ATOM 5215 C CA . PRO A 1 665 ? 28.001 26.770 -36.550 1.00 79.44 665 PRO A CA 1
ATOM 5216 C C . PRO A 1 665 ? 27.327 27.367 -37.791 1.00 79.44 665 PRO A C 1
ATOM 5218 O O . PRO A 1 665 ? 27.831 27.220 -38.903 1.00 79.44 665 PRO A O 1
ATOM 5221 N N . LYS A 1 666 ? 26.199 28.059 -37.595 1.00 80.62 666 LYS A N 1
ATOM 5222 C CA . LYS A 1 666 ? 25.583 28.897 -38.633 1.00 80.62 666 LYS A CA 1
ATOM 5223 C C . LYS A 1 666 ? 26.438 30.147 -38.871 1.00 80.62 666 LYS A C 1
ATOM 5225 O O . LYS A 1 666 ? 26.899 30.774 -37.914 1.00 80.62 666 LYS A O 1
ATOM 5230 N N . ARG A 1 667 ? 26.581 30.579 -40.125 1.00 80.31 667 ARG A N 1
ATOM 5231 C CA . ARG A 1 667 ? 27.047 31.941 -40.453 1.00 80.31 667 ARG A CA 1
ATOM 5232 C C . ARG A 1 667 ? 26.018 32.976 -39.997 1.00 80.31 667 ARG A C 1
ATOM 5234 O O . ARG A 1 667 ? 24.825 32.687 -39.976 1.00 80.31 667 ARG A O 1
ATOM 5241 N N . TYR A 1 668 ? 26.447 34.217 -39.747 1.00 78.38 668 TYR A N 1
ATOM 5242 C CA . TYR A 1 668 ? 25.529 35.329 -39.438 1.00 78.38 668 TYR A CA 1
ATOM 5243 C C . TYR A 1 668 ? 24.407 35.474 -40.487 1.00 78.38 668 TYR A C 1
ATOM 5245 O O . TYR A 1 668 ? 23.248 35.716 -40.152 1.00 78.38 668 TYR A O 1
ATOM 5253 N N . ASP A 1 669 ? 24.746 35.233 -41.754 1.00 81.69 669 ASP A N 1
ATOM 5254 C CA . ASP A 1 669 ? 23.847 35.298 -42.910 1.00 81.69 669 ASP A CA 1
ATOM 5255 C C . ASP A 1 669 ? 22.741 34.226 -42.904 1.00 81.69 669 ASP A C 1
ATOM 5257 O O . ASP A 1 669 ? 21.689 34.430 -43.506 1.00 81.69 669 ASP A O 1
ATOM 5261 N N . GLU A 1 670 ? 22.957 33.110 -42.203 1.00 82.19 670 GLU A N 1
ATOM 5262 C CA . GLU A 1 670 ? 22.074 31.933 -42.157 1.00 82.19 670 GLU A CA 1
ATOM 5263 C C . GLU A 1 670 ? 21.057 31.988 -41.000 1.00 82.19 670 GLU A C 1
ATOM 5265 O O . GLU A 1 670 ? 20.133 31.174 -40.938 1.00 82.19 670 GLU A O 1
ATOM 5270 N N . TYR A 1 671 ? 21.192 32.951 -40.082 1.00 82.38 671 TYR A N 1
ATOM 5271 C CA . TYR A 1 671 ? 20.170 33.231 -39.071 1.00 82.38 671 TYR A CA 1
ATOM 5272 C C . TYR A 1 671 ? 19.023 34.047 -39.678 1.00 82.38 671 TYR A C 1
ATOM 5274 O O . TYR A 1 671 ? 19.242 35.011 -40.420 1.00 82.38 671 TYR A O 1
ATOM 5282 N N . THR A 1 672 ? 17.788 33.725 -39.303 1.00 87.25 672 THR A N 1
ATOM 5283 C CA . THR A 1 672 ? 16.603 34.537 -39.615 1.00 87.25 672 THR A CA 1
ATOM 5284 C C . THR A 1 672 ? 16.646 35.896 -38.909 1.00 87.25 672 THR A C 1
ATOM 5286 O O . THR A 1 672 ? 17.325 36.074 -37.898 1.00 87.25 672 THR A O 1
ATOM 5289 N N . ALA A 1 673 ? 15.879 36.876 -39.398 1.00 79.94 673 ALA A N 1
ATOM 5290 C CA . ALA A 1 673 ? 15.787 38.192 -38.757 1.00 79.94 673 ALA A CA 1
ATOM 5291 C C . ALA A 1 673 ? 15.208 38.140 -37.323 1.00 79.94 673 ALA A C 1
ATOM 5293 O O . ALA A 1 673 ? 15.503 39.019 -36.515 1.00 79.94 673 ALA A O 1
ATOM 5294 N N . GLU A 1 674 ? 14.415 37.113 -36.990 1.00 82.50 674 GLU A N 1
ATOM 5295 C CA . GLU A 1 674 ? 13.936 36.863 -35.622 1.00 82.50 674 GLU A CA 1
ATOM 5296 C C . GLU A 1 674 ? 15.054 36.302 -34.728 1.00 82.50 674 GLU A C 1
ATOM 5298 O O . GLU A 1 674 ? 15.246 36.799 -33.620 1.00 82.50 674 GLU A O 1
ATOM 5303 N N . GLU A 1 675 ? 15.840 35.330 -35.209 1.00 83.06 675 GLU A N 1
ATOM 5304 C CA . GLU A 1 675 ? 17.016 34.820 -34.484 1.00 83.06 675 GLU A CA 1
ATOM 5305 C C . GLU A 1 675 ? 18.068 35.917 -34.264 1.00 83.06 675 GLU A C 1
ATOM 5307 O O . GLU A 1 675 ? 18.543 36.078 -33.143 1.00 83.06 675 GLU A O 1
ATOM 5312 N N . ARG A 1 676 ? 18.392 36.724 -35.288 1.00 80.00 676 ARG A N 1
ATOM 5313 C CA . ARG A 1 676 ? 19.387 37.812 -35.176 1.00 80.00 676 ARG A CA 1
ATOM 5314 C C . ARG A 1 676 ? 19.021 38.849 -34.112 1.00 80.00 676 ARG A C 1
ATOM 5316 O O . ARG A 1 676 ? 19.919 39.369 -33.467 1.00 80.00 676 ARG A O 1
ATOM 5323 N N . ARG A 1 677 ? 17.727 39.116 -33.894 1.00 77.94 677 ARG A N 1
ATOM 5324 C CA . ARG A 1 677 ? 17.231 40.006 -32.822 1.00 77.94 677 ARG A CA 1
ATOM 5325 C C . ARG A 1 677 ? 17.271 39.378 -31.424 1.00 77.94 677 ARG A C 1
ATOM 5327 O O . ARG A 1 677 ? 17.154 40.105 -30.446 1.00 77.94 677 ARG A O 1
ATOM 5334 N N . LYS A 1 678 ? 17.395 38.049 -31.321 1.00 82.19 678 LYS A N 1
ATOM 5335 C CA . LYS A 1 678 ? 17.589 37.328 -30.050 1.00 82.19 678 LYS A CA 1
ATOM 5336 C C . LYS A 1 678 ? 19.069 37.189 -29.669 1.00 82.19 678 LYS A C 1
ATOM 5338 O O . LYS A 1 678 ? 19.358 36.868 -28.520 1.00 82.19 678 LYS A O 1
ATOM 5343 N N . ILE A 1 679 ? 19.998 37.425 -30.600 1.00 78.44 679 ILE A N 1
ATOM 5344 C CA . ILE A 1 679 ? 21.425 37.560 -30.282 1.00 78.44 679 ILE A CA 1
ATOM 5345 C C . ILE A 1 679 ? 21.595 38.876 -29.501 1.00 78.44 679 ILE A C 1
ATOM 5347 O O . ILE A 1 679 ? 21.178 39.917 -30.010 1.00 78.44 679 ILE A O 1
ATOM 5351 N N . PRO A 1 680 ? 22.176 38.869 -28.286 1.00 77.19 680 PRO A N 1
ATOM 5352 C CA . PRO A 1 680 ? 22.378 40.096 -27.525 1.00 77.19 680 PRO A CA 1
ATOM 5353 C C . PRO A 1 680 ? 23.361 41.015 -28.258 1.00 77.19 680 PRO A C 1
ATOM 5355 O O . PRO A 1 680 ? 24.484 40.614 -28.570 1.00 77.19 680 PRO A O 1
ATOM 5358 N N . ALA A 1 681 ? 22.941 42.251 -28.527 1.00 71.12 681 ALA A N 1
ATOM 5359 C CA . ALA A 1 681 ? 23.820 43.274 -29.076 1.00 71.12 681 ALA A CA 1
ATOM 5360 C C . ALA A 1 681 ? 24.894 43.651 -28.040 1.00 71.12 681 ALA A C 1
ATOM 5362 O O . ALA A 1 681 ? 24.590 43.816 -26.859 1.00 71.12 681 ALA A O 1
ATOM 5363 N N . LEU A 1 682 ? 26.152 43.800 -28.475 1.00 69.62 682 LEU A N 1
ATOM 5364 C CA . LEU A 1 682 ? 27.237 44.264 -27.595 1.00 69.62 682 LEU A CA 1
ATOM 5365 C C . LEU A 1 682 ? 27.077 45.743 -27.200 1.00 69.62 682 LEU A C 1
ATOM 5367 O O . LEU A 1 682 ? 27.609 46.176 -26.182 1.00 69.62 682 LEU A O 1
ATOM 5371 N N . PHE A 1 683 ? 26.362 46.501 -28.028 1.00 70.62 683 PHE A N 1
ATOM 5372 C CA . PHE A 1 683 ? 25.982 47.893 -27.843 1.00 70.62 683 PHE A CA 1
ATOM 5373 C C . PHE A 1 683 ? 24.695 48.147 -28.636 1.00 70.62 683 PHE A C 1
ATOM 5375 O O . PHE A 1 683 ? 24.552 47.657 -29.758 1.00 70.62 683 PHE A O 1
ATOM 5382 N N . ASP A 1 684 ? 23.782 48.938 -28.079 1.00 67.25 684 ASP A N 1
ATOM 5383 C CA . ASP A 1 684 ? 22.723 49.581 -28.856 1.00 67.25 684 ASP A CA 1
ATOM 5384 C C . ASP A 1 684 ? 23.250 50.935 -29.345 1.00 67.25 684 ASP A C 1
ATOM 5386 O O . ASP A 1 684 ? 23.744 51.737 -28.549 1.00 67.25 684 ASP A O 1
ATOM 5390 N N . TRP A 1 685 ? 23.142 51.214 -30.646 1.00 66.62 685 TRP A N 1
ATOM 5391 C CA . TRP A 1 685 ? 23.438 52.553 -31.160 1.00 66.62 685 TRP A CA 1
ATOM 5392 C C . TRP A 1 685 ? 22.422 53.570 -30.605 1.00 66.62 685 TRP A C 1
ATOM 5394 O O . TRP A 1 685 ? 21.221 53.272 -30.567 1.00 66.62 685 TRP A O 1
ATOM 5404 N N . PRO A 1 686 ? 22.849 54.788 -30.218 1.00 72.62 686 PRO A N 1
ATOM 5405 C CA . PRO A 1 686 ? 21.927 55.874 -29.904 1.00 72.62 686 PRO A CA 1
ATOM 5406 C C . PRO A 1 686 ? 20.951 56.124 -31.060 1.00 72.62 686 PRO A C 1
ATOM 5408 O O . PRO A 1 686 ? 21.324 56.037 -32.227 1.00 72.62 686 PRO A O 1
ATOM 5411 N N . LYS A 1 687 ? 19.705 56.509 -30.755 1.00 62.91 687 LYS A N 1
ATOM 5412 C CA . LYS A 1 687 ? 18.674 56.795 -31.779 1.00 62.91 687 LYS A CA 1
ATOM 5413 C C . LYS A 1 687 ? 19.019 57.968 -32.709 1.00 62.91 687 LYS A C 1
ATOM 5415 O O . LYS A 1 687 ? 18.352 58.154 -33.719 1.00 62.91 687 LYS A O 1
ATOM 5420 N N . GLU A 1 688 ? 20.036 58.741 -32.346 1.00 58.41 688 GLU A N 1
ATOM 5421 C CA . GLU A 1 688 ? 20.571 59.893 -33.075 1.00 58.41 688 GLU A CA 1
ATOM 5422 C C . GLU A 1 688 ? 21.788 59.522 -33.949 1.00 58.41 688 GLU A C 1
ATOM 5424 O O . GLU A 1 688 ? 22.322 60.378 -34.645 1.00 58.41 688 GLU A O 1
ATOM 5429 N N . PHE A 1 689 ? 22.228 58.255 -33.951 1.00 55.91 689 PHE A N 1
ATOM 5430 C CA . PHE A 1 689 ? 23.380 57.791 -34.730 1.00 55.91 689 PHE A CA 1
ATOM 5431 C C . PHE A 1 689 ? 23.023 57.596 -36.216 1.00 55.91 689 PHE A C 1
ATOM 5433 O O . PHE A 1 689 ? 22.750 56.487 -36.684 1.00 55.91 689 PHE A O 1
ATOM 5440 N N . THR A 1 690 ? 22.994 58.694 -36.970 1.00 56.03 690 THR A N 1
ATOM 5441 C CA . THR A 1 690 ? 22.844 58.681 -38.430 1.00 56.03 690 THR A CA 1
ATOM 5442 C C . THR A 1 690 ? 24.155 58.296 -39.114 1.00 56.03 690 THR A C 1
ATOM 5444 O O . THR A 1 690 ? 25.173 58.952 -38.930 1.00 56.03 690 THR A O 1
ATOM 5447 N N . LEU A 1 691 ? 24.118 57.273 -39.974 1.00 56.75 691 LEU A N 1
ATOM 5448 C CA . LEU A 1 691 ? 25.273 56.745 -40.726 1.00 56.75 691 LEU A CA 1
ATOM 5449 C C . LEU A 1 691 ? 25.823 57.678 -41.833 1.00 56.75 691 LEU A C 1
ATOM 5451 O O . LEU A 1 691 ? 26.608 57.241 -42.670 1.00 56.75 691 LEU A O 1
ATOM 5455 N N . THR A 1 692 ? 25.428 58.951 -41.843 1.00 51.78 692 THR A N 1
ATOM 5456 C CA . THR A 1 692 ? 25.723 59.927 -42.902 1.00 51.78 692 THR A CA 1
ATOM 5457 C C . THR A 1 692 ? 27.209 60.259 -43.046 1.00 51.78 692 THR A C 1
ATOM 5459 O O . THR A 1 692 ? 27.669 60.469 -44.162 1.00 51.78 692 THR A O 1
ATOM 5462 N N . GLU A 1 693 ? 27.983 60.247 -41.959 1.00 47.53 693 GLU A N 1
ATOM 5463 C CA . GLU A 1 693 ? 29.407 60.630 -41.994 1.00 47.53 693 GLU A CA 1
ATOM 5464 C C . GLU A 1 693 ? 30.301 59.575 -42.689 1.00 47.53 693 GLU A C 1
ATOM 5466 O O . GLU A 1 693 ? 31.321 59.924 -43.273 1.00 47.53 693 GLU A O 1
ATOM 5471 N N . MET A 1 694 ? 29.896 58.295 -42.723 1.00 45.75 694 MET A N 1
ATOM 5472 C CA . MET A 1 694 ? 30.659 57.217 -43.389 1.00 45.75 694 MET A CA 1
ATOM 5473 C C . MET A 1 694 ? 30.322 57.011 -44.878 1.00 45.75 694 MET A C 1
ATOM 5475 O O . MET A 1 694 ? 30.905 56.132 -45.525 1.00 45.75 694 MET A O 1
ATOM 5479 N N . GLU A 1 695 ? 29.367 57.761 -45.436 1.00 42.88 695 GLU A N 1
ATOM 5480 C CA . GLU A 1 695 ? 29.088 57.732 -46.880 1.00 42.88 695 GLU A CA 1
ATOM 5481 C C . GLU A 1 695 ? 29.888 58.800 -47.642 1.00 42.88 695 GLU A C 1
ATOM 5483 O O . GLU A 1 695 ? 30.264 58.560 -48.790 1.00 42.88 695 GLU A O 1
ATOM 5488 N N . GLU A 1 696 ? 30.247 59.917 -46.999 1.00 43.53 696 GLU A N 1
ATOM 5489 C CA . GLU A 1 696 ? 31.050 60.975 -47.628 1.00 43.53 696 GLU A CA 1
ATOM 5490 C C . GLU A 1 696 ? 32.515 60.543 -47.845 1.00 43.53 696 GLU A C 1
ATOM 5492 O O . GLU A 1 696 ? 32.995 60.622 -48.980 1.00 43.53 696 GLU A O 1
ATOM 5497 N N . GLU A 1 697 ? 33.196 59.972 -46.836 1.00 43.91 697 GLU A N 1
ATOM 5498 C CA . GLU A 1 697 ? 34.603 59.521 -46.956 1.00 43.91 697 GLU A CA 1
ATOM 5499 C C . GLU A 1 697 ? 34.824 58.514 -48.103 1.00 43.91 697 GLU A C 1
ATOM 5501 O O . GLU A 1 697 ? 35.822 58.580 -48.828 1.00 43.91 697 GLU A O 1
ATOM 5506 N N . LYS A 1 698 ? 33.858 57.616 -48.343 1.00 45.28 698 LYS A N 1
ATOM 5507 C CA . LYS A 1 698 ? 33.940 56.622 -49.430 1.00 45.28 698 LYS A CA 1
ATOM 5508 C C . LYS A 1 698 ? 34.022 57.255 -50.818 1.00 45.28 698 LYS A C 1
ATOM 5510 O O . LYS A 1 698 ? 34.621 56.665 -51.715 1.00 45.28 698 LYS A O 1
ATOM 5515 N N . THR A 1 699 ? 33.471 58.456 -51.007 1.00 43.72 699 THR A N 1
ATOM 5516 C CA . THR A 1 699 ? 33.502 59.147 -52.309 1.00 43.72 699 THR A CA 1
ATOM 5517 C C . THR A 1 699 ? 34.821 59.870 -52.613 1.00 43.72 699 THR A C 1
ATOM 5519 O O . THR A 1 699 ? 34.999 60.372 -53.734 1.00 43.72 699 THR A O 1
ATOM 5522 N N . GLU A 1 700 ? 35.770 59.901 -51.668 1.00 43.41 700 GLU A N 1
ATOM 5523 C CA . GLU A 1 700 ? 37.134 60.398 -51.894 1.00 43.41 700 GLU A CA 1
ATOM 5524 C C . GLU A 1 700 ? 38.140 59.273 -52.193 1.00 43.41 700 GLU A C 1
ATOM 5526 O O . GLU A 1 700 ? 38.968 59.429 -53.095 1.00 43.41 700 GLU A O 1
ATOM 5531 N N . GLU A 1 701 ? 38.060 58.119 -51.517 1.00 43.91 701 GLU A N 1
ATOM 5532 C CA . GLU A 1 701 ? 39.018 57.021 -51.742 1.00 43.91 701 GLU A CA 1
ATOM 5533 C C . GLU A 1 701 ? 38.917 56.390 -53.142 1.00 43.91 701 GLU A C 1
ATOM 5535 O O . GLU A 1 701 ? 39.946 56.061 -53.738 1.00 43.91 701 GLU A O 1
ATOM 5540 N N . GLU A 1 702 ? 37.717 56.302 -53.730 1.00 46.91 702 GLU A N 1
ATOM 5541 C CA . GLU A 1 702 ? 37.521 55.740 -55.081 1.00 46.91 702 GLU A CA 1
ATOM 5542 C C . GLU A 1 702 ? 38.170 56.564 -56.216 1.00 46.91 702 GLU A C 1
ATOM 5544 O O . GLU A 1 702 ? 38.226 56.103 -57.357 1.00 46.91 702 GLU A O 1
ATOM 5549 N N . LYS A 1 703 ? 38.698 57.767 -55.938 1.00 44.28 703 LYS A N 1
ATOM 5550 C CA . LYS A 1 703 ? 39.311 58.650 -56.952 1.00 44.28 703 LYS A CA 1
ATOM 5551 C C . LYS A 1 703 ? 40.825 58.491 -57.127 1.00 44.28 703 LYS A C 1
ATOM 5553 O O . LYS A 1 703 ? 41.390 59.136 -58.013 1.00 44.28 703 LYS A O 1
ATOM 5558 N N . LYS A 1 704 ? 41.506 57.659 -56.332 1.00 38.94 704 LYS A N 1
ATOM 5559 C CA . LYS A 1 704 ? 42.948 57.397 -56.509 1.00 38.94 704 LYS A CA 1
ATOM 5560 C C . LYS A 1 704 ? 43.163 56.238 -57.497 1.00 38.94 704 LYS A C 1
ATOM 5562 O O . LYS A 1 704 ? 42.711 55.128 -57.214 1.00 38.94 704 LYS A O 1
ATOM 5567 N N . PRO A 1 705 ? 43.856 56.441 -58.637 1.00 45.94 705 PRO A N 1
ATOM 5568 C CA . PRO A 1 705 ? 44.203 55.338 -59.528 1.00 45.94 705 PRO A CA 1
ATOM 5569 C C . PRO A 1 705 ? 45.154 54.381 -58.801 1.00 45.94 705 PRO A C 1
ATOM 5571 O O . PRO A 1 705 ? 46.141 54.815 -58.205 1.00 45.94 705 PRO A O 1
ATOM 5574 N N . LYS A 1 706 ? 44.843 53.083 -58.833 1.00 42.56 706 LYS A N 1
ATOM 5575 C CA . LYS A 1 706 ? 45.681 52.055 -58.208 1.00 42.56 706 LYS A CA 1
ATOM 5576 C C . LYS A 1 706 ? 46.957 51.829 -59.037 1.00 42.56 706 LYS A C 1
ATOM 5578 O O . LYS A 1 706 ? 46.832 51.755 -60.263 1.00 42.56 706 LYS A O 1
ATOM 5583 N N . PRO A 1 707 ? 48.138 51.728 -58.401 1.00 44.75 707 PRO A N 1
ATOM 5584 C CA . PRO A 1 707 ? 49.317 51.120 -59.015 1.00 44.75 707 PRO A CA 1
ATOM 5585 C C . PRO A 1 707 ? 49.149 49.596 -59.157 1.00 44.75 707 PRO A C 1
ATOM 5587 O O . PRO A 1 707 ? 48.314 49.022 -58.417 1.00 44.75 707 PRO A O 1
#

pLDDT: mean 73.67, std 25.16, range [22.27, 98.56]

InterPro domains:
  IPR001236 Lactate/malate dehydrogenase, N-terminal [PF00056] (199-335)
  IPR001252 Malate dehydrogenase, active site [PS00068] (336-348)
  IPR005822 Large ribosomal subunit protein uL13 [MF_01366] (528-659)
  IPR005822 Large ribosomal subunit protein uL13 [PF00572] (526-644)
  IPR005822 Large ribosomal subunit protein uL13 [cd00392] (528-644)
  IPR010097 Malate dehydrogenase, type 1 [TIGR01772] (199-497)
  IPR010097 Malate dehydrogenase, type 1 [cd01337] (199-499)
  IPR011421 BCNT-C domain [PS51279] (124-204)
  IPR015955 Lactate dehydrogenase/glycoside hydrolase, family 4, C-terminal [G3DSA:3.90.110.10] (337-501)
  IPR015955 Lactate dehydrogenase/glycoside hydrolase, family 4, C-terminal [SSF56327] (336-498)
  IPR022383 Lactate/malate dehydrogenase, C-terminal [PF02866] (337-498)
  IPR036291 NAD(P)-binding domain superfamily [SSF51735] (199-335)
  IPR036899 Large ribosomal subunit protein uL13 superfamily [G3DSA:3.90.1180.10] (512-691)
  IPR036899 Large ribosomal subunit protein uL13 superfamily [SSF52161] (518-659)

Radius of gyration: 40.46 Å; chains: 1; bounding box: 104×114×97 Å

Foldseek 3Di:
DDDDDDDDDDDDDDDDDDDDDDDDDDDDDDDDDDDDDDDPPPPDPPVLVVVQVVVVVVVQPPPDDDDDDDDDDDDDDDDDDDDDDDDDDDDDDDDPDDDDDDDDDDDDDDDDDDDDDDDDDDDDDDDDDDPVPPCVPPDDPPQPPVRVVVVVVVVVCVVLVCPVVVVVLVVDDPVPVSVVVVVVVVVVSVVVVVCVVQPCHLQRLLLLLLVLPDLLAQEAQEEDQDDQVVSQVVSCPPPHNYHYDGDHRPVCLLVRAAPAQADEDLDADFDAPVDDPVNRCVRLLVVLLSSLLSCLVRPLQHQYEYARPPLLQSLLSSQVSNVVSVSDDLLRGWYQLQLLQLLLLVVCCVVVVHDSVQWGWAWKQGRAALSTFTQLCPIPPGDDDDPVRVVVSRNCSRCVQVVQCVVVVNPGTDHNSSSVSSSVVVVLQSVQLVFDFDRWDWTWTQDDLDPQQRTMTAIFTQHNRHGPDGPHHDDHDPVSVVSNVVSVVVSNVSSVVSVVVSVVVVVVVVDQDPVRVVVVVVLQDAAEEEEEQAQAALLLVLLVLLCQLQSVVHPPRDNPDRRHHAYEYAQLLRHDHPDCQQAVVWDWAAPPDVVRTDTDGNVVCCVVPSCVSSLVSNLPSNDDDVCVPSSSSSSVRYHYYNHDDDDPVSVVRHDYYDDGPDDDDDDPVRDDPVVNVVPDDPDDDPPPDDPVVVVVVVVVVVPDDDD

Sequence (707 aa):
HREQLEDKEFDSDEDEDDSDYEPSEDSEEVSDEEDEDEEQKKEFDVEAFNRSKKLWDQCTSKTVIPKTNLDSDSQDAQPASIGSSASRAIARKFDESNEIPLKVKIQADPIASSVSGSNLKPMPAKPRGISASLGKIGEKRKVSILESSRLQWDTFKEETGIQDELEAHNRSKNSYLDKQDFLARTDYKEYMIMRDKRASGGIGQPMSLLLKVCPLISHLSLYDLVKTVGVGADLSHISTPAKVSAHNGPENLQSALEGADVILIPAGIPRKPGMTRDDLFNVNASIVRDLIEGVAEHAPNAIICIISNPVNSTVPIAAQVLKKKGVYDPKRLFGVTTLDLVRASTFIAELKSLDVRAVNCPVVGGHSGITIIPVLSNCKPSVTFEPEEAKRLTERIQNAGTEVVKAKEGSGSATLSMAYAGMRFAHSVLEALNGKEGIIECALVDSDIVPGVSFMATPIMLGKNGLERNCGLPQLNTFEQDLLEHALPELKKNIERAVLLELFLWESMHGMSSFQRVQQWLTYTRQWHLLDAKWQDPELLAKKIAIVLRGMNKPIFHHRADCGDHVIVYNCRHIALRGFDWKRRDYYFDNRYPRGKASIPAFEIHKVDPCRIMFLEVYSALGGVFNLETRRRNIERLHLLADDVLPEHLLKNVSNQLEQVMRVPKRYDEYTAEERRKIPALFDWPKEFTLTEMEEEKTEEEKKPKP

Organism: NCBI:txid68888